Protein AF-0000000084555389 (afdb_homodimer)

Structure (mmCIF, N/CA/C/O backbone):
data_AF-0000000084555389-model_v1
#
loop_
_entity.id
_entity.type
_entity.pdbx_description
1 polymer 'Taurine ABC transporter ATPase'
#
loop_
_atom_site.group_PDB
_atom_site.id
_atom_site.type_symbol
_atom_site.label_atom_id
_atom_site.label_alt_id
_atom_site.label_comp_id
_atom_site.label_asym_id
_atom_site.label_entity_id
_atom_site.label_seq_id
_atom_site.pdbx_PDB_ins_code
_atom_site.Cartn_x
_atom_site.Cartn_y
_atom_site.Cartn_z
_atom_site.occupancy
_atom_site.B_iso_or_equiv
_atom_site.auth_seq_id
_atom_site.auth_comp_id
_atom_site.auth_asym_id
_atom_site.auth_atom_id
_atom_site.pdbx_PDB_model_num
ATOM 1 N N . MET A 1 1 ? -11.367 27.297 7.336 1 84.06 1 MET A N 1
ATOM 2 C CA . MET A 1 1 ? -12.297 26.641 6.418 1 84.06 1 MET A CA 1
ATOM 3 C C . MET A 1 1 ? -11.719 26.594 5.004 1 84.06 1 MET A C 1
ATOM 5 O O . MET A 1 1 ? -11.062 27.531 4.562 1 84.06 1 MET A O 1
ATOM 9 N N . ILE A 1 2 ? -11.789 25.469 4.359 1 89.81 2 ILE A N 1
ATOM 10 C CA . ILE A 1 2 ? -11.375 25.344 2.965 1 89.81 2 ILE A CA 1
ATOM 11 C C . ILE A 1 2 ? -12.609 25.156 2.078 1 89.81 2 ILE A C 1
ATOM 13 O O . ILE A 1 2 ? -13.492 24.359 2.383 1 89.81 2 ILE A O 1
ATOM 17 N N . SER A 1 3 ? -12.703 26.016 1.083 1 92.44 3 SER A N 1
ATOM 18 C CA . SER A 1 3 ? -13.805 25.922 0.129 1 92.44 3 SER A CA 1
ATOM 19 C C . SER A 1 3 ? -13.289 25.828 -1.303 1 92.44 3 SER A C 1
ATOM 21 O O . SER A 1 3 ? -12.445 26.625 -1.717 1 92.44 3 SER A O 1
ATOM 23 N N . ILE A 1 4 ? -13.75 24.859 -1.986 1 92.94 4 ILE A N 1
ATOM 24 C CA . ILE A 1 4 ? -13.422 24.641 -3.391 1 92.94 4 ILE A CA 1
ATOM 25 C C . ILE A 1 4 ? -14.688 24.703 -4.234 1 92.94 4 ILE A C 1
ATOM 27 O O . ILE A 1 4 ? -15.648 23.969 -3.971 1 92.94 4 ILE A O 1
ATOM 31 N N . GLU A 1 5 ? -14.648 25.578 -5.195 1 93.88 5 GLU A N 1
ATOM 32 C CA . GLU A 1 5 ? -15.812 25.734 -6.07 1 93.88 5 GLU A CA 1
ATOM 33 C C . GLU A 1 5 ? -15.43 25.484 -7.531 1 93.88 5 GLU A C 1
ATOM 35 O O . GLU A 1 5 ? -14.641 26.234 -8.102 1 93.88 5 GLU A O 1
ATOM 40 N N . ASN A 1 6 ? -16.062 24.484 -8.086 1 94.25 6 ASN A N 1
ATOM 41 C CA . ASN A 1 6 ? -15.953 24.141 -9.5 1 94.25 6 ASN A CA 1
ATOM 42 C C . ASN A 1 6 ? -14.492 24.062 -9.953 1 94.25 6 ASN A C 1
ATOM 44 O O . ASN A 1 6 ? -14.117 24.672 -10.953 1 94.25 6 ASN A O 1
ATOM 48 N N . LEU A 1 7 ? -13.703 23.406 -9.281 1 93.44 7 LEU A N 1
ATOM 49 C CA . LEU A 1 7 ? -12.281 23.281 -9.594 1 93.44 7 LEU A CA 1
ATOM 50 C C . LEU A 1 7 ? -12.047 22.312 -10.742 1 93.44 7 LEU A C 1
ATOM 52 O O . LEU A 1 7 ? -12.523 21.172 -10.703 1 93.44 7 LEU A O 1
ATOM 56 N N . SER A 1 8 ? -11.398 22.781 -11.758 1 94.12 8 SER A N 1
ATOM 57 C CA . SER A 1 8 ? -10.977 21.953 -12.883 1 94.12 8 SER A CA 1
ATOM 58 C C . SER A 1 8 ? -9.516 22.188 -13.242 1 94.12 8 SER A C 1
ATOM 60 O O . SER A 1 8 ? -9.055 23.344 -13.242 1 94.12 8 SER A O 1
ATOM 62 N N . VAL A 1 9 ? -8.789 21.156 -13.352 1 91.88 9 VAL A N 1
ATOM 63 C CA . VAL A 1 9 ? -7.379 21.234 -13.719 1 91.88 9 VAL A CA 1
ATOM 64 C C . VAL A 1 9 ? -7.125 20.422 -14.984 1 91.88 9 VAL A C 1
ATOM 66 O O . VAL A 1 9 ? -7.469 19.234 -15.047 1 91.88 9 VAL A O 1
ATOM 69 N N . ASN A 1 10 ? -6.527 21.031 -15.93 1 89.06 10 ASN A N 1
ATOM 70 C CA . ASN A 1 10 ? -6.125 20.391 -17.188 1 89.06 10 ASN A CA 1
ATOM 71 C C . ASN A 1 10 ? -4.613 20.453 -17.391 1 89.06 10 ASN A C 1
ATOM 73 O O . ASN A 1 10 ? -3.984 21.469 -17.078 1 89.06 10 ASN A O 1
ATOM 77 N N . TYR A 1 11 ? -4.023 19.328 -17.688 1 83.5 11 TYR A N 1
ATOM 78 C CA . TYR A 1 11 ? -2.609 19.297 -18.047 1 83.5 11 TYR A CA 1
ATOM 79 C C . TYR A 1 11 ? -2.428 19.312 -19.562 1 83.5 11 TYR A C 1
ATOM 81 O O . TYR A 1 11 ? -3.186 18.656 -20.281 1 83.5 11 TYR A O 1
ATOM 89 N N . LYS A 1 12 ? -1.592 20.156 -20.047 1 78.88 12 LYS A N 1
ATOM 90 C CA . LYS A 1 12 ? -1.34 20.266 -21.484 1 78.88 12 LYS A CA 1
ATOM 91 C C . LYS A 1 12 ? -0.054 19.531 -21.875 1 78.88 12 LYS A C 1
ATOM 93 O O . LYS A 1 12 ? 0.969 19.672 -21.203 1 78.88 12 LYS A O 1
ATOM 98 N N . SER A 1 13 ? -0.274 18.422 -22.547 1 72.31 13 SER A N 1
ATOM 99 C CA . SER A 1 13 ? 0.885 17.828 -23.203 1 72.31 13 SER A CA 1
ATOM 100 C C . SER A 1 13 ? 0.986 18.25 -24.656 1 72.31 13 SER A C 1
ATOM 102 O O . SER A 1 13 ? 0.073 18.891 -25.188 1 72.31 13 SER A O 1
ATOM 104 N N . ASP A 1 14 ? 2.248 18.203 -25.344 1 66.38 14 ASP A N 1
ATOM 105 C CA . ASP A 1 14 ? 2.514 18.656 -26.703 1 66.38 14 ASP A CA 1
ATOM 106 C C . ASP A 1 14 ? 1.346 18.312 -27.625 1 66.38 14 ASP A C 1
ATOM 108 O O . ASP A 1 14 ? 1.028 19.078 -28.531 1 66.38 14 ASP A O 1
ATOM 112 N N . SER A 1 15 ? 0.63 17.297 -27.516 1 70.88 15 SER A N 1
ATOM 113 C CA . SER A 1 15 ? -0.34 16.875 -28.531 1 70.88 15 SER A CA 1
ATOM 114 C C . SER A 1 15 ? -1.742 16.781 -27.938 1 70.88 15 SER A C 1
ATOM 116 O O . SER A 1 15 ? -2.729 16.703 -28.672 1 70.88 15 SER A O 1
ATOM 118 N N . ASP A 1 16 ? -1.828 16.781 -26.5 1 78.62 16 ASP A N 1
ATOM 119 C CA . ASP A 1 16 ? -3.17 16.516 -25.984 1 78.62 16 ASP A CA 1
ATOM 120 C C . ASP A 1 16 ? -3.387 17.172 -24.625 1 78.62 16 ASP A C 1
ATOM 122 O O . ASP A 1 16 ? -2.426 17.531 -23.953 1 78.62 16 ASP A O 1
ATOM 126 N N . VAL A 1 17 ? -4.621 17.672 -24.547 1 77 17 VAL A N 1
ATOM 127 C CA . VAL A 1 17 ? -5.043 18.203 -23.25 1 77 17 VAL A CA 1
ATOM 128 C C . VAL A 1 17 ? -5.699 17.094 -22.438 1 77 17 VAL A C 1
ATOM 130 O O . VAL A 1 17 ? -6.57 16.375 -22.938 1 77 17 VAL A O 1
ATOM 133 N N . TYR A 1 18 ? -5.125 16.828 -21.203 1 81.06 18 TYR A N 1
ATOM 134 C CA . TYR A 1 18 ? -5.664 15.82 -20.297 1 81.06 18 TYR A CA 1
ATOM 135 C C . TYR A 1 18 ? -6.293 16.469 -19.078 1 81.06 18 TYR A C 1
ATOM 137 O O . TYR A 1 18 ? -5.652 17.266 -18.391 1 81.06 18 TYR A O 1
ATOM 145 N N . THR A 1 19 ? -7.629 16.203 -18.891 1 82.88 19 THR A N 1
ATOM 146 C CA . THR A 1 19 ? -8.312 16.719 -17.719 1 82.88 19 THR A CA 1
ATOM 147 C C . THR A 1 19 ? -8.047 15.828 -16.5 1 82.88 19 THR A C 1
ATOM 149 O O . THR A 1 19 ? -8.469 14.672 -16.484 1 82.88 19 THR A O 1
ATOM 152 N N . ALA A 1 20 ? -7.41 16.344 -15.555 1 84.81 20 ALA A N 1
ATOM 153 C CA . ALA A 1 20 ? -7.078 15.578 -14.359 1 84.81 20 ALA A CA 1
ATOM 154 C C . ALA A 1 20 ? -8.242 15.562 -13.375 1 84.81 20 ALA A C 1
ATOM 156 O O . ALA A 1 20 ? -8.609 14.508 -12.844 1 84.81 20 ALA A O 1
ATOM 157 N N . ILE A 1 21 ? -8.852 16.688 -13.109 1 90.25 21 ILE A N 1
ATOM 158 C CA . ILE A 1 21 ? -10.039 16.797 -12.281 1 90.25 21 ILE A CA 1
ATOM 159 C C . ILE A 1 21 ? -11.016 17.797 -12.914 1 90.25 21 ILE A C 1
ATOM 161 O O . ILE A 1 21 ? -10.602 18.734 -13.578 1 90.25 21 ILE A O 1
ATOM 165 N N . SER A 1 22 ? -12.305 17.516 -12.648 1 90.44 22 SER A N 1
ATOM 166 C CA . SER A 1 22 ? -13.328 18.328 -13.32 1 90.44 22 SER A CA 1
ATOM 167 C C . SER A 1 22 ? -14.461 18.688 -12.367 1 90.44 22 SER A C 1
ATOM 169 O O . SER A 1 22 ? -15.211 17.812 -11.922 1 90.44 22 SER A O 1
ATOM 171 N N . GLY A 1 23 ? -14.562 19.969 -12.086 1 91.19 23 GLY A N 1
ATOM 172 C CA . GLY A 1 23 ? -15.734 20.516 -11.406 1 91.19 23 GLY A CA 1
ATOM 173 C C . GLY A 1 23 ? -15.852 20.047 -9.969 1 91.19 23 GLY A C 1
ATOM 174 O O . GLY A 1 23 ? -16.922 19.641 -9.531 1 91.19 23 GLY A O 1
ATOM 175 N N . ILE A 1 24 ? -14.797 20.047 -9.266 1 91.19 24 ILE A N 1
ATOM 176 C CA . ILE A 1 24 ? -14.781 19.578 -7.887 1 91.19 24 ILE A CA 1
ATOM 177 C C . ILE A 1 24 ? -15.336 20.672 -6.969 1 91.19 24 ILE A C 1
ATOM 179 O O . ILE A 1 24 ? -14.938 21.828 -7.055 1 91.19 24 ILE A O 1
ATOM 183 N N . ASN A 1 25 ? -16.359 20.391 -6.203 1 91.56 25 ASN A N 1
ATOM 184 C CA . ASN A 1 25 ? -16.906 21.219 -5.129 1 91.56 25 ASN A CA 1
ATOM 185 C C . ASN A 1 25 ? -16.719 20.547 -3.768 1 91.56 25 ASN A C 1
ATOM 187 O O . ASN A 1 25 ? -17.188 19.422 -3.553 1 91.56 25 ASN A O 1
ATOM 191 N N . LEU A 1 26 ? -16.016 21.266 -2.922 1 90.81 26 LEU A N 1
ATOM 192 C CA . LEU A 1 26 ? -15.703 20.672 -1.625 1 90.81 26 LEU A CA 1
ATOM 193 C C . LEU A 1 26 ? -15.586 21.75 -0.551 1 90.81 26 LEU A C 1
ATOM 195 O O . LEU A 1 26 ? -15.086 22.844 -0.814 1 90.81 26 LEU A O 1
ATOM 199 N N . THR A 1 27 ? -16.078 21.438 0.649 1 89.06 27 THR A N 1
ATOM 200 C CA . THR A 1 27 ? -15.906 22.312 1.805 1 89.06 27 THR A CA 1
ATOM 201 C C . THR A 1 27 ? -15.438 21.516 3.02 1 89.06 27 THR A C 1
ATOM 203 O O . THR A 1 27 ? -15.898 20.406 3.26 1 89.06 27 THR A O 1
ATOM 206 N N . ILE A 1 28 ? -14.516 22.047 3.73 1 87.25 28 ILE A N 1
ATOM 207 C CA . ILE A 1 28 ? -14.023 21.469 4.977 1 87.25 28 ILE A CA 1
ATOM 208 C C . ILE A 1 28 ? -14.117 22.516 6.094 1 87.25 28 ILE A C 1
ATOM 210 O O . ILE A 1 28 ? -13.602 23.625 5.961 1 87.25 28 ILE A O 1
ATOM 214 N N . PRO A 1 29 ? -14.812 22.156 7.102 1 85.31 29 PRO A N 1
ATOM 215 C CA . PRO A 1 29 ? -14.867 23.078 8.227 1 85.31 29 PRO A CA 1
ATOM 216 C C . PRO A 1 29 ? -13.5 23.312 8.867 1 85.31 29 PRO A C 1
ATOM 218 O O . PRO A 1 29 ? -12.602 22.469 8.75 1 85.31 29 PRO A O 1
ATOM 221 N N . GLU A 1 30 ? -13.43 24.406 9.523 1 90.62 30 GLU A N 1
ATOM 222 C CA . GLU A 1 30 ? -12.211 24.719 10.258 1 90.62 30 GLU A CA 1
ATOM 223 C C . GLU A 1 30 ? -11.922 23.672 11.328 1 90.62 30 GLU A C 1
ATOM 225 O O . GLU A 1 30 ? -12.812 23.281 12.078 1 90.62 30 GLU A O 1
ATOM 230 N N . GLY A 1 31 ? -10.742 23.203 11.25 1 92.69 31 GLY A N 1
ATOM 231 C CA . GLY A 1 31 ? -10.32 22.25 12.258 1 92.69 31 GLY A CA 1
ATOM 232 C C . GLY A 1 31 ? -10.82 20.844 11.992 1 92.69 31 GLY A C 1
ATOM 233 O O . GLY A 1 31 ? -10.734 19.969 12.867 1 92.69 31 GLY A O 1
ATOM 234 N N . GLY A 1 32 ? -11.336 20.609 10.82 1 93.88 32 GLY A N 1
ATOM 235 C CA . GLY A 1 32 ? -11.836 19.281 10.484 1 93.88 32 GLY A CA 1
ATOM 236 C C . GLY A 1 32 ? -10.891 18.5 9.602 1 93.88 32 GLY A C 1
ATOM 237 O O . GLY A 1 32 ? -9.875 19.016 9.148 1 93.88 32 GLY A O 1
ATOM 238 N N . THR A 1 33 ? -11.211 17.219 9.5 1 96.06 33 THR A N 1
ATOM 239 C CA . THR A 1 33 ? -10.438 16.359 8.617 1 96.06 33 THR A CA 1
ATOM 240 C C . THR A 1 33 ? -11.305 15.836 7.473 1 96.06 33 THR A C 1
ATOM 242 O O . THR A 1 33 ? -12.484 15.516 7.676 1 96.06 33 THR A O 1
ATOM 245 N N . LEU A 1 34 ? -10.758 15.891 6.316 1 96.75 34 LEU A N 1
ATOM 246 C CA . LEU A 1 34 ? -11.406 15.359 5.125 1 96.75 34 LEU A CA 1
ATOM 247 C C . LEU A 1 34 ? -10.523 14.312 4.449 1 96.75 34 LEU A C 1
ATOM 249 O O . LEU A 1 34 ? -9.383 14.602 4.074 1 96.75 34 LEU A O 1
ATOM 253 N N . ALA A 1 35 ? -11.047 13.109 4.387 1 96.75 35 ALA A N 1
ATOM 254 C CA . ALA A 1 35 ? -10.391 12.062 3.617 1 96.75 35 ALA A CA 1
ATOM 255 C C . ALA A 1 35 ? -10.922 12.016 2.186 1 96.75 35 ALA A C 1
ATOM 257 O O . ALA A 1 35 ? -12.133 12.086 1.963 1 96.75 35 ALA A O 1
ATOM 258 N N . VAL A 1 36 ? -10.047 12 1.278 1 95.12 36 VAL A N 1
ATOM 259 C CA . VAL A 1 36 ? -10.414 11.875 -0.127 1 95.12 36 VAL A CA 1
ATOM 260 C C . VAL A 1 36 ? -10.008 10.5 -0.65 1 95.12 36 VAL A C 1
ATOM 262 O O . VAL A 1 36 ? -8.828 10.141 -0.601 1 95.12 36 VAL A O 1
ATOM 265 N N . ILE A 1 37 ? -11 9.758 -1.092 1 94 37 ILE A N 1
ATOM 266 C CA . ILE A 1 37 ? -10.75 8.438 -1.654 1 94 37 ILE A CA 1
ATOM 267 C C . ILE A 1 37 ? -11.062 8.445 -3.15 1 94 37 ILE A C 1
ATOM 269 O O . ILE A 1 37 ? -12.008 9.109 -3.59 1 94 37 ILE A O 1
ATOM 273 N N . GLY A 1 38 ? -10.328 7.727 -3.91 1 88.06 38 GLY A N 1
ATOM 274 C CA . GLY A 1 38 ? -10.531 7.59 -5.344 1 88.06 38 GLY A CA 1
ATOM 275 C C . GLY A 1 38 ? -9.633 6.543 -5.977 1 88.06 38 GLY A C 1
ATOM 276 O O . GLY A 1 38 ? -8.664 6.098 -5.359 1 88.06 38 GLY A O 1
ATOM 277 N N . PRO A 1 39 ? -10.055 6.16 -7.102 1 83.88 39 PRO A N 1
ATOM 278 C CA . PRO A 1 39 ? -9.203 5.188 -7.797 1 83.88 39 PRO A CA 1
ATOM 279 C C . PRO A 1 39 ? -7.859 5.77 -8.219 1 83.88 39 PRO A C 1
ATOM 281 O O . PRO A 1 39 ? -7.676 6.992 -8.195 1 83.88 39 PRO A O 1
ATOM 284 N N . SER A 1 40 ? -6.973 4.871 -8.5 1 79.69 40 SER A N 1
ATOM 285 C CA . SER A 1 40 ? -5.668 5.324 -8.969 1 79.69 40 SER A CA 1
ATOM 286 C C . SER A 1 40 ? -5.801 6.18 -10.227 1 79.69 40 SER A C 1
ATOM 288 O O . SER A 1 40 ? -6.594 5.863 -11.117 1 79.69 40 SER A O 1
ATOM 290 N N . GLY A 1 41 ? -5.148 7.246 -10.281 1 77.12 41 GLY A N 1
ATOM 291 C CA . GLY A 1 41 ? -5.094 8.086 -11.461 1 77.12 41 GLY A CA 1
ATOM 292 C C . GLY A 1 41 ? -6.273 9.031 -11.578 1 77.12 41 GLY A C 1
ATOM 293 O O . GLY A 1 41 ? -6.43 9.719 -12.594 1 77.12 41 GLY A O 1
ATOM 294 N N . CYS A 1 42 ? -7.059 9.117 -10.531 1 81.94 42 CYS A N 1
ATOM 295 C CA . CYS A 1 42 ? -8.281 9.898 -10.672 1 81.94 42 CYS A CA 1
ATOM 296 C C . CYS A 1 42 ? -8.031 11.367 -10.359 1 81.94 42 CYS A C 1
ATOM 298 O O . CYS A 1 42 ? -8.945 12.195 -10.453 1 81.94 42 CYS A O 1
ATOM 300 N N . GLY A 1 43 ? -6.789 11.711 -9.906 1 87.25 43 GLY A N 1
ATOM 301 C CA . GLY A 1 43 ? -6.477 13.125 -9.742 1 87.25 43 GLY A CA 1
ATOM 302 C C . GLY A 1 43 ? -6.332 13.539 -8.289 1 87.25 43 GLY A C 1
ATOM 303 O O . GLY A 1 43 ? -6.332 14.727 -7.973 1 87.25 43 GLY A O 1
ATOM 304 N N . LYS A 1 44 ? -6.254 12.633 -7.359 1 91.25 44 LYS A N 1
ATOM 305 C CA . LYS A 1 44 ? -6.156 12.938 -5.938 1 91.25 44 LYS A CA 1
ATOM 306 C C . LYS A 1 44 ? -4.961 13.844 -5.652 1 91.25 44 LYS A C 1
ATOM 308 O O . LYS A 1 44 ? -5.086 14.844 -4.941 1 91.25 44 LYS A O 1
ATOM 313 N N . SER A 1 45 ? -3.836 13.492 -6.281 1 90.25 45 SER A N 1
ATOM 314 C CA . SER A 1 45 ? -2.631 14.289 -6.07 1 90.25 45 SER A CA 1
ATOM 315 C C . SER A 1 45 ? -2.764 15.672 -6.703 1 90.25 45 SER A C 1
ATOM 317 O O . SER A 1 45 ? -2.285 16.656 -6.148 1 90.25 45 SER A O 1
ATOM 319 N N . THR A 1 46 ? -3.379 15.766 -7.844 1 90.94 46 THR A N 1
ATOM 320 C CA . THR A 1 46 ? -3.627 17.031 -8.5 1 90.94 46 THR A CA 1
ATOM 321 C C . THR A 1 46 ? -4.488 17.938 -7.629 1 90.94 46 THR A C 1
ATOM 323 O O . THR A 1 46 ? -4.223 19.141 -7.508 1 90.94 46 THR A O 1
ATOM 326 N N . LEU A 1 47 ? -5.48 17.328 -7.016 1 92.81 47 LEU A N 1
ATOM 327 C CA . LEU A 1 47 ? -6.355 18.078 -6.117 1 92.81 47 LEU A CA 1
ATOM 328 C C . LEU A 1 47 ? -5.559 18.688 -4.969 1 92.81 47 LEU A C 1
ATOM 330 O O . LEU A 1 47 ? -5.664 19.891 -4.707 1 92.81 47 LEU A O 1
ATOM 334 N N . LEU A 1 48 ? -4.684 17.906 -4.336 1 93.69 48 LEU A N 1
ATOM 335 C CA . LEU A 1 48 ? -3.885 18.375 -3.209 1 93.69 48 LEU A CA 1
ATOM 336 C C . LEU A 1 48 ? -2.92 19.469 -3.65 1 93.69 48 LEU A C 1
ATOM 338 O O . LEU A 1 48 ? -2.766 20.484 -2.963 1 93.69 48 LEU A O 1
ATOM 342 N N . LYS A 1 49 ? -2.355 19.297 -4.781 1 92.44 49 LYS A N 1
ATOM 343 C CA . LYS A 1 49 ? -1.401 20.266 -5.289 1 92.44 49 LYS A CA 1
ATOM 344 C C . LYS A 1 49 ? -2.094 21.594 -5.621 1 92.44 49 LYS A C 1
ATOM 346 O O . LYS A 1 49 ? -1.526 22.672 -5.418 1 92.44 49 LYS A O 1
ATOM 351 N N . ALA A 1 50 ? -3.262 21.484 -6.145 1 92.56 50 ALA A N 1
ATOM 352 C CA . ALA A 1 50 ? -4.031 22.703 -6.426 1 92.56 50 ALA A CA 1
ATOM 353 C C . ALA A 1 50 ? -4.309 23.484 -5.148 1 92.56 50 ALA A C 1
ATOM 355 O O . ALA A 1 50 ? -4.102 24.703 -5.102 1 92.56 50 ALA A O 1
ATOM 356 N N . ILE A 1 51 ? -4.715 22.781 -4.129 1 92.38 51 ILE A N 1
ATOM 357 C CA . ILE A 1 51 ? -5.02 23.406 -2.854 1 92.38 51 ILE A CA 1
ATOM 358 C C . ILE A 1 51 ? -3.746 24 -2.25 1 92.38 51 ILE A C 1
ATOM 360 O O . ILE A 1 51 ? -3.781 25.047 -1.616 1 92.38 51 ILE A O 1
ATOM 364 N N . ALA A 1 52 ? -2.662 23.312 -2.488 1 90.94 52 ALA A N 1
ATOM 365 C CA . ALA A 1 52 ? -1.379 23.75 -1.946 1 90.94 52 ALA A CA 1
ATOM 366 C C . ALA A 1 52 ? -0.843 24.953 -2.717 1 90.94 52 ALA A C 1
ATOM 368 O O . ALA A 1 52 ? 0.171 25.547 -2.334 1 90.94 52 ALA A O 1
ATOM 369 N N . GLY A 1 53 ? -1.461 25.25 -3.824 1 88.69 53 GLY A N 1
ATOM 370 C CA . GLY A 1 53 ? -1.014 26.375 -4.648 1 88.69 53 GLY A CA 1
ATOM 371 C C . GLY A 1 53 ? 0.146 26 -5.559 1 88.69 53 GLY A C 1
ATOM 372 O O . GLY A 1 53 ? 0.887 26.891 -6.004 1 88.69 53 GLY A O 1
ATOM 373 N N . LEU A 1 54 ? 0.284 24.734 -5.785 1 87.56 54 LEU A N 1
ATOM 374 C CA . LEU A 1 54 ? 1.419 24.25 -6.566 1 87.56 54 LEU A CA 1
ATOM 375 C C . LEU A 1 54 ? 1.034 24.078 -8.031 1 87.56 54 LEU A C 1
ATOM 377 O O . LEU A 1 54 ? 1.879 23.75 -8.867 1 87.56 54 LEU A O 1
ATOM 381 N N . ILE A 1 55 ? -0.236 24.234 -8.352 1 87.69 55 ILE A N 1
ATOM 382 C CA . ILE A 1 55 ? -0.725 24.203 -9.727 1 87.69 55 ILE A CA 1
ATOM 383 C C . ILE A 1 55 ? -0.974 25.625 -10.219 1 87.69 55 ILE A C 1
ATOM 385 O O . ILE A 1 55 ? -1.822 26.344 -9.672 1 87.69 55 ILE A O 1
ATOM 389 N N . PRO A 1 56 ? -0.279 26.078 -11.172 1 81.81 56 PRO A N 1
ATOM 390 C CA . PRO A 1 56 ? -0.332 27.469 -11.602 1 81.81 56 PRO A CA 1
ATOM 391 C C . PRO A 1 56 ? -1.662 27.844 -12.25 1 81.81 56 PRO A C 1
ATOM 393 O O . PRO A 1 56 ? -2.158 28.953 -12.062 1 81.81 56 PRO A O 1
ATOM 396 N N . GLU A 1 57 ? -2.26 26.984 -13.039 1 89.38 57 GLU A N 1
ATOM 397 C CA . GLU A 1 57 ? -3.477 27.312 -13.773 1 89.38 57 GLU A CA 1
ATOM 398 C C . GLU A 1 57 ? -4.578 26.281 -13.5 1 89.38 57 GLU A C 1
ATOM 400 O O . GLU A 1 57 ? -4.371 25.078 -13.648 1 89.38 57 GLU A O 1
ATOM 405 N N . TYR A 1 58 ? -5.605 26.797 -13.031 1 92.44 58 TYR A N 1
ATOM 406 C CA . TYR A 1 58 ? -6.809 25.984 -12.867 1 92.44 58 TYR A CA 1
ATOM 407 C C . TYR A 1 58 ? -8.062 26.828 -12.984 1 92.44 58 TYR A C 1
ATOM 409 O O . TYR A 1 58 ? -7.988 28.062 -12.977 1 92.44 58 TYR A O 1
ATOM 417 N N . GLU A 1 59 ? -9.125 26.172 -13.242 1 94.75 59 GLU A N 1
ATOM 418 C CA . GLU A 1 59 ? -10.43 26.828 -13.25 1 94.75 59 GLU A CA 1
ATOM 419 C C . GLU A 1 59 ? -11.133 26.656 -11.906 1 94.75 59 GLU A C 1
ATOM 421 O O . GLU A 1 59 ? -10.883 25.688 -11.188 1 94.75 59 GLU A O 1
ATOM 426 N N . GLY A 1 60 ? -11.961 27.578 -11.594 1 94.56 60 GLY A N 1
ATOM 427 C CA . GLY A 1 60 ? -12.664 27.547 -10.32 1 94.56 60 GLY A CA 1
ATOM 428 C C . GLY A 1 60 ? -11.984 28.359 -9.242 1 94.56 60 GLY A C 1
ATOM 429 O O . GLY A 1 60 ? -11.203 29.266 -9.539 1 94.56 60 GLY A O 1
ATOM 430 N N . THR A 1 61 ? -12.469 28.109 -7.977 1 94.25 61 THR A N 1
ATOM 431 C CA . THR A 1 61 ? -11.906 28.891 -6.887 1 94.25 61 THR A CA 1
ATOM 432 C C . THR A 1 61 ? -11.562 28.016 -5.695 1 94.25 61 THR A C 1
ATOM 434 O O . THR A 1 61 ? -12.289 27.062 -5.391 1 94.25 61 THR A O 1
ATOM 437 N N . ILE A 1 62 ? -10.5 28.266 -5.156 1 93.75 62 ILE A N 1
ATOM 438 C CA . ILE A 1 62 ? -10.062 27.672 -3.9 1 93.75 62 ILE A CA 1
ATOM 439 C C . ILE A 1 62 ? -9.859 28.75 -2.848 1 93.75 62 ILE A C 1
ATOM 441 O O . ILE A 1 62 ? -9.078 29.688 -3.057 1 93.75 62 ILE A O 1
ATOM 445 N N . LYS A 1 63 ? -10.531 28.625 -1.76 1 93 63 LYS A N 1
ATOM 446 C CA . LYS A 1 63 ? -10.398 29.594 -0.682 1 93 63 LYS A CA 1
ATOM 447 C C . LYS A 1 63 ? -10.023 28.922 0.632 1 93 63 LYS A C 1
ATOM 449 O O . LYS A 1 63 ? -10.516 27.828 0.932 1 93 63 LYS A O 1
ATOM 454 N N . ILE A 1 64 ? -9.172 29.516 1.322 1 90.12 64 ILE A N 1
ATOM 455 C CA . ILE A 1 64 ? -8.789 29.125 2.674 1 90.12 64 ILE A CA 1
ATOM 456 C C . ILE A 1 64 ? -9.078 30.266 3.645 1 90.12 64 ILE A C 1
ATOM 458 O O . ILE A 1 64 ? -8.531 31.359 3.502 1 90.12 64 ILE A O 1
ATOM 462 N N . ASN A 1 65 ? -9.898 29.953 4.57 1 87.5 65 ASN A N 1
ATOM 463 C CA . ASN A 1 65 ? -10.336 30.969 5.52 1 87.5 65 ASN A CA 1
ATOM 464 C C . ASN A 1 65 ? -10.844 32.219 4.805 1 87.5 65 ASN A C 1
ATOM 466 O O . ASN A 1 65 ? -10.484 33.344 5.164 1 87.5 65 ASN A O 1
ATOM 470 N N . GLY A 1 66 ? -11.492 32 3.719 1 85.5 66 GLY A N 1
ATOM 471 C CA . GLY A 1 66 ? -12.164 33.062 3.016 1 85.5 66 GLY A CA 1
ATOM 472 C C . GLY A 1 66 ? -11.297 33.719 1.958 1 85.5 66 GLY A C 1
ATOM 473 O O . GLY A 1 66 ? -11.805 34.469 1.104 1 85.5 66 GLY A O 1
ATOM 474 N N . ASP A 1 67 ? -10.039 33.469 2.016 1 88.81 67 ASP A N 1
ATOM 475 C CA . ASP A 1 67 ? -9.109 34.062 1.063 1 88.81 67 ASP A CA 1
ATOM 476 C C . ASP A 1 67 ? -8.664 33.031 0.015 1 88.81 67 ASP A C 1
ATOM 478 O O . ASP A 1 67 ? -8.523 31.859 0.314 1 88.81 67 ASP A O 1
ATOM 482 N N . GLU A 1 68 ? -8.43 33.531 -1.133 1 88.44 68 GLU A N 1
ATOM 483 C CA . GLU A 1 68 ? -7.883 32.688 -2.176 1 88.44 68 GLU A CA 1
ATOM 484 C C . GLU A 1 68 ? -6.512 32.156 -1.783 1 88.44 68 GLU A C 1
ATOM 486 O O . GLU A 1 68 ? -5.762 32.812 -1.059 1 88.44 68 GLU A O 1
ATOM 491 N N . VAL A 1 69 ? -6.277 31.016 -2.236 1 84.5 69 VAL A N 1
ATOM 492 C CA . VAL A 1 69 ? -5.027 30.359 -1.901 1 84.5 69 VAL A CA 1
ATOM 493 C C . VAL A 1 69 ? -3.846 31.219 -2.336 1 84.5 69 VAL A C 1
ATOM 495 O O . VAL A 1 69 ? -3.77 31.641 -3.492 1 84.5 69 VAL A O 1
ATOM 498 N N . ASN A 1 70 ? -3.115 31.562 -1.373 1 78.31 70 ASN A N 1
ATOM 499 C CA . ASN A 1 70 ? -1.895 32.344 -1.558 1 78.31 70 ASN A CA 1
ATOM 500 C C . ASN A 1 70 ? -0.781 31.875 -0.628 1 78.31 70 ASN A C 1
ATOM 502 O O . ASN A 1 70 ? -0.879 32.031 0.591 1 78.31 70 ASN A O 1
ATOM 506 N N . PRO A 1 71 ? 0.188 31.203 -1.197 1 73.31 71 PRO A N 1
ATOM 507 C CA . PRO A 1 71 ? 1.274 30.672 -0.373 1 73.31 71 PRO A CA 1
ATOM 508 C C . PRO A 1 71 ? 1.903 31.734 0.532 1 73.31 71 PRO A C 1
ATOM 510 O O . PRO A 1 71 ? 2.551 31.391 1.526 1 73.31 71 PRO A O 1
ATOM 513 N N . LYS A 1 72 ? 1.749 32.969 0.229 1 75.06 72 LYS A N 1
ATOM 514 C CA . LYS A 1 72 ? 2.303 34.062 1.035 1 75.06 72 LYS A CA 1
ATOM 515 C C . LYS A 1 72 ? 1.401 34.375 2.225 1 75.06 72 LYS A C 1
ATOM 517 O O . LYS A 1 72 ? 1.854 34.938 3.219 1 75.06 72 LYS A O 1
ATOM 522 N N . LYS A 1 73 ? 0.165 34.031 2.127 1 80.25 73 LYS A N 1
ATOM 523 C CA . LYS A 1 73 ? -0.791 34.375 3.17 1 80.25 73 LYS A CA 1
ATOM 524 C C . LYS A 1 73 ? -1.066 33.219 4.098 1 80.25 73 LYS A C 1
ATOM 526 O O . LYS A 1 73 ? -1.171 33.375 5.312 1 80.25 73 LYS A O 1
ATOM 531 N N . GLN A 1 74 ? -1.15 32.125 3.541 1 87.12 74 GLN A N 1
ATOM 532 C CA . GLN A 1 74 ? -1.482 30.938 4.332 1 87.12 74 GLN A CA 1
ATOM 533 C C . GLN A 1 74 ? -0.264 30.047 4.516 1 87.12 74 GLN A C 1
ATOM 535 O O . GLN A 1 74 ? 0.566 29.922 3.615 1 87.12 74 GLN A O 1
ATOM 540 N N . THR A 1 75 ? -0.171 29.5 5.723 1 88.75 75 THR A N 1
ATOM 541 C CA . THR A 1 75 ? 0.823 28.469 5.977 1 88.75 75 THR A CA 1
ATOM 542 C C . THR A 1 75 ? 0.247 27.094 5.688 1 88.75 75 THR A C 1
ATOM 544 O O . THR A 1 75 ? -0.621 26.609 6.418 1 88.75 75 THR A O 1
ATOM 547 N N . ILE A 1 76 ? 0.734 26.547 4.621 1 90.69 76 ILE A N 1
ATOM 548 C CA . ILE A 1 76 ? 0.229 25.25 4.203 1 90.69 76 ILE A CA 1
ATOM 549 C C . ILE A 1 76 ? 1.288 24.188 4.457 1 90.69 76 ILE A C 1
ATOM 551 O O . ILE A 1 76 ? 2.424 24.297 3.992 1 90.69 76 ILE A O 1
ATOM 555 N N . GLY A 1 77 ? 0.938 23.219 5.281 1 92.5 77 GLY A N 1
ATOM 556 C CA . GLY A 1 77 ? 1.767 22.031 5.414 1 92.5 77 GLY A CA 1
ATOM 557 C C . GLY A 1 77 ? 1.438 20.953 4.395 1 92.5 77 GLY A C 1
ATOM 558 O O . GLY A 1 77 ? 0.275 20.578 4.234 1 92.5 77 GLY A O 1
ATOM 559 N N . PHE A 1 78 ? 2.432 20.578 3.693 1 93.06 78 PHE A N 1
ATOM 560 C CA . PHE A 1 78 ? 2.238 19.562 2.67 1 93.06 78 PHE A CA 1
ATOM 561 C C . PHE A 1 78 ? 3.145 18.359 2.92 1 93.06 78 PHE A C 1
ATOM 563 O O . PHE A 1 78 ? 4.355 18.516 3.082 1 93.06 78 PHE A O 1
ATOM 570 N N . MET A 1 79 ? 2.496 17.203 3.035 1 94.44 79 MET A N 1
ATOM 571 C CA . MET A 1 79 ? 3.225 15.953 3.166 1 94.44 79 MET A CA 1
ATOM 572 C C . MET A 1 79 ? 3.012 15.07 1.941 1 94.44 79 MET A C 1
ATOM 574 O O . MET A 1 79 ? 1.948 14.469 1.785 1 94.44 79 MET A O 1
ATOM 578 N N . PRO A 1 80 ? 4.07 14.891 1.089 1 93.31 80 PRO A N 1
ATOM 579 C CA . PRO A 1 80 ? 3.939 14.039 -0.097 1 93.31 80 PRO A CA 1
ATOM 580 C C . PRO A 1 80 ? 4.004 12.555 0.234 1 93.31 80 PRO A C 1
ATOM 582 O O . PRO A 1 80 ? 4.316 12.18 1.368 1 93.31 80 PRO A O 1
ATOM 585 N N . GLN A 1 81 ? 3.654 11.703 -0.74 1 87.31 81 GLN A N 1
ATOM 586 C CA . GLN A 1 81 ? 3.586 10.258 -0.591 1 87.31 81 GLN A CA 1
ATOM 587 C C . GLN A 1 81 ? 4.934 9.68 -0.171 1 87.31 81 GLN A C 1
ATOM 589 O O . GLN A 1 81 ? 4.996 8.758 0.64 1 87.31 81 GLN A O 1
ATOM 594 N N . ASN A 1 82 ? 6.055 10.133 -0.579 1 87.44 82 ASN A N 1
ATOM 595 C CA . ASN A 1 82 ? 7.383 9.641 -0.237 1 87.44 82 ASN A CA 1
ATOM 596 C C . ASN A 1 82 ? 8.023 10.469 0.874 1 87.44 82 ASN A C 1
ATOM 598 O O . ASN A 1 82 ? 9.25 10.547 0.966 1 87.44 82 ASN A O 1
ATOM 602 N N . TYR A 1 83 ? 7.164 11.117 1.68 1 91.38 83 TYR A N 1
ATOM 603 C CA . TYR A 1 83 ? 7.531 11.867 2.875 1 91.38 83 TYR A CA 1
ATOM 604 C C . TYR A 1 83 ? 8.242 13.164 2.508 1 91.38 83 TYR A C 1
ATOM 606 O O . TYR A 1 83 ? 8.297 14.102 3.309 1 91.38 83 TYR A O 1
ATOM 614 N N . GLY A 1 84 ? 8.859 13.234 1.393 1 92.44 84 GLY A N 1
ATOM 615 C CA . GLY A 1 84 ? 9.5 14.445 0.91 1 92.44 84 GLY A CA 1
ATOM 616 C C . GLY A 1 84 ? 10.68 14.883 1.765 1 92.44 84 GLY A C 1
ATOM 617 O O . GLY A 1 84 ? 10.945 16.078 1.895 1 92.44 84 GLY A O 1
ATOM 618 N N . LEU A 1 85 ? 11.336 13.945 2.42 1 96 85 LEU A N 1
ATOM 619 C CA . LEU A 1 85 ? 12.484 14.312 3.238 1 96 85 LEU A CA 1
ATOM 620 C C . LEU A 1 85 ? 13.711 14.562 2.367 1 96 85 LEU A C 1
ATOM 622 O O . LEU A 1 85 ? 13.93 13.852 1.379 1 96 85 LEU A O 1
ATOM 626 N N . LEU A 1 86 ? 14.5 15.523 2.77 1 95.94 86 LEU A N 1
ATOM 627 C CA . LEU A 1 86 ? 15.773 15.797 2.105 1 95.94 86 LEU A CA 1
ATOM 628 C C . LEU A 1 86 ? 16.875 14.875 2.629 1 95.94 86 LEU A C 1
ATOM 630 O O . LEU A 1 86 ? 17.297 15 3.779 1 95.94 86 LEU A O 1
ATOM 634 N N . PRO A 1 87 ? 17.359 14.023 1.78 1 95.38 87 PRO A N 1
ATOM 635 C CA . PRO A 1 87 ? 18.297 13.008 2.264 1 95.38 87 PRO A CA 1
ATOM 636 C C . PRO A 1 87 ? 19.625 13.609 2.711 1 95.38 87 PRO A C 1
ATOM 638 O O . PRO A 1 87 ? 20.359 12.984 3.482 1 95.38 87 PRO A O 1
ATOM 641 N N . TRP A 1 88 ? 19.938 14.828 2.279 1 96.19 88 TRP A N 1
ATOM 642 C CA . TRP A 1 88 ? 21.234 15.438 2.568 1 96.19 88 TRP A CA 1
ATOM 643 C C . TRP A 1 88 ? 21.141 16.344 3.789 1 96.19 88 TRP A C 1
ATOM 645 O O . TRP A 1 88 ? 22.109 17.031 4.141 1 96.19 88 TRP A O 1
ATOM 655 N N . ARG A 1 89 ? 20.016 16.391 4.457 1 96.31 89 ARG A N 1
ATOM 656 C CA . ARG A 1 89 ? 19.828 17.172 5.672 1 96.31 89 ARG A CA 1
ATOM 657 C C . ARG A 1 89 ? 19.5 16.281 6.859 1 96.31 89 ARG A C 1
ATOM 659 O O . ARG A 1 89 ? 18.906 15.219 6.695 1 96.31 89 ARG A O 1
ATOM 666 N N . THR A 1 90 ? 19.844 16.766 7.988 1 97 90 THR A N 1
ATOM 667 C CA . THR A 1 90 ? 19.562 16.016 9.211 1 97 90 THR A CA 1
ATOM 668 C C . THR A 1 90 ? 18.078 16.047 9.531 1 97 90 THR A C 1
ATOM 670 O O . THR A 1 90 ? 17.312 16.797 8.914 1 97 90 THR A O 1
ATOM 673 N N . VAL A 1 91 ? 17.703 15.203 10.438 1 97 91 VAL A N 1
ATOM 674 C CA . VAL A 1 91 ? 16.312 15.141 10.906 1 97 91 VAL A CA 1
ATOM 675 C C . VAL A 1 91 ? 15.867 16.516 11.383 1 97 91 VAL A C 1
ATOM 677 O O . VAL A 1 91 ? 14.812 17.016 10.961 1 97 91 VAL A O 1
ATOM 680 N N . ILE A 1 92 ? 16.672 17.141 12.195 1 94.69 92 ILE A N 1
ATOM 681 C CA . ILE A 1 92 ? 16.312 18.453 12.742 1 94.69 92 ILE A CA 1
ATOM 682 C C . ILE A 1 92 ? 16.203 19.469 11.617 1 94.69 92 ILE A C 1
ATOM 684 O O . ILE A 1 92 ? 15.289 20.297 11.602 1 94.69 92 ILE A O 1
ATOM 688 N N . ASP A 1 93 ? 17.078 19.391 10.656 1 94.12 93 ASP A N 1
ATOM 689 C CA . ASP A 1 93 ? 17.047 20.328 9.531 1 94.12 93 ASP A CA 1
ATOM 690 C C . ASP A 1 93 ? 15.828 20.078 8.656 1 94.12 93 ASP A C 1
ATOM 692 O O . ASP A 1 93 ? 15.266 21.031 8.102 1 94.12 93 ASP A O 1
ATOM 696 N N . ASN A 1 94 ? 15.5 18.875 8.516 1 95.81 94 ASN A N 1
ATOM 697 C CA . ASN A 1 94 ? 14.273 18.547 7.789 1 95.81 94 ASN A CA 1
ATOM 698 C C . ASN A 1 94 ? 13.047 19.141 8.477 1 95.81 94 ASN A C 1
ATOM 700 O O . ASN A 1 94 ? 12.18 19.719 7.824 1 95.81 94 ASN A O 1
ATOM 704 N N . ILE A 1 95 ? 13.008 18.984 9.766 1 94.56 95 ILE A N 1
ATOM 705 C CA . ILE A 1 95 ? 11.852 19.438 10.523 1 94.56 95 ILE A CA 1
ATOM 706 C C . ILE A 1 95 ? 11.766 20.969 10.461 1 94.56 95 ILE A C 1
ATOM 708 O O . ILE A 1 95 ? 10.68 21.531 10.336 1 94.56 95 ILE A O 1
ATOM 712 N N . ARG A 1 96 ? 12.875 21.609 10.406 1 91.56 96 ARG A N 1
ATOM 713 C CA . ARG A 1 96 ? 12.914 23.078 10.461 1 91.56 96 ARG A CA 1
ATOM 714 C C . ARG A 1 96 ? 12.844 23.672 9.07 1 91.56 96 ARG A C 1
ATOM 716 O O . ARG A 1 96 ? 12.891 24.906 8.914 1 91.56 96 ARG A O 1
ATOM 723 N N . LEU A 1 97 ? 12.75 22.891 8.094 1 88.12 97 LEU A N 1
ATOM 724 C CA . LEU A 1 97 ? 12.859 23.344 6.711 1 88.12 97 LEU A CA 1
ATOM 725 C C . LEU A 1 97 ? 11.812 24.406 6.402 1 88.12 97 LEU A C 1
ATOM 727 O O . LEU A 1 97 ? 12.125 25.438 5.828 1 88.12 97 LEU A O 1
ATOM 731 N N . GLY A 1 98 ? 10.586 24.109 6.758 1 81.5 98 GLY A N 1
ATOM 732 C CA . GLY A 1 98 ? 9.5 25.047 6.484 1 81.5 98 GLY A CA 1
ATOM 733 C C . GLY A 1 98 ? 9.68 26.375 7.18 1 81.5 98 GLY A C 1
ATOM 734 O O . GLY A 1 98 ? 9.344 27.422 6.625 1 81.5 98 GLY A O 1
ATOM 735 N N . MET A 1 99 ? 10.242 26.406 8.352 1 81.5 99 MET A N 1
ATOM 736 C CA . MET A 1 99 ? 10.461 27.625 9.117 1 81.5 99 MET A CA 1
ATOM 737 C C . MET A 1 99 ? 11.531 28.484 8.469 1 81.5 99 MET A C 1
ATOM 739 O O . MET A 1 99 ? 11.445 29.719 8.484 1 81.5 99 MET A O 1
ATOM 743 N N . LYS A 1 100 ? 12.43 27.812 7.906 1 76.38 100 LYS A N 1
ATOM 744 C CA . LYS A 1 100 ? 13.492 28.531 7.211 1 76.38 100 LYS A CA 1
ATOM 745 C C . LYS A 1 100 ? 12.953 29.234 5.961 1 76.38 100 LYS A C 1
ATOM 747 O O . LYS A 1 100 ? 13.328 30.359 5.664 1 76.38 100 LYS A O 1
ATOM 752 N N . ILE A 1 101 ? 12.047 28.594 5.332 1 73.19 101 ILE A N 1
ATOM 753 C CA . ILE A 1 101 ? 11.484 29.094 4.082 1 73.19 101 ILE A CA 1
ATOM 754 C C . ILE A 1 101 ? 10.555 30.281 4.375 1 73.19 101 ILE A C 1
ATOM 756 O O . ILE A 1 101 ? 10.562 31.281 3.646 1 73.19 101 ILE A O 1
ATOM 760 N N . LYS A 1 102 ? 9.836 30.156 5.461 1 72.19 102 LYS A N 1
ATOM 761 C CA . LYS A 1 102 ? 8.898 31.219 5.816 1 72.19 102 LYS A CA 1
ATOM 762 C C . LYS A 1 102 ? 9.609 32.344 6.566 1 72.19 102 LYS A C 1
ATOM 764 O O . LYS A 1 102 ? 8.969 33.312 6.996 1 72.19 102 LYS A O 1
ATOM 769 N N . ARG A 1 103 ? 10.961 32.281 6.668 1 61.47 103 ARG A N 1
ATOM 770 C CA . ARG A 1 103 ? 11.812 33.281 7.316 1 61.47 103 ARG A CA 1
ATOM 771 C C . ARG A 1 103 ? 11.32 33.594 8.727 1 61.47 103 ARG A C 1
ATOM 773 O O . ARG A 1 103 ? 11.219 34.75 9.109 1 61.47 103 ARG A O 1
ATOM 780 N N . ALA A 1 104 ? 10.82 32.656 9.281 1 61.72 104 ALA A N 1
ATOM 781 C CA . ALA A 1 104 ? 10.367 32.812 10.664 1 61.72 104 ALA A CA 1
ATOM 782 C C . ALA A 1 104 ? 11.133 31.859 11.594 1 61.72 104 ALA A C 1
ATOM 784 O O . ALA A 1 104 ? 10.539 30.984 12.227 1 61.72 104 ALA A O 1
ATOM 785 N N . PRO A 1 105 ? 12.477 32.031 11.516 1 56.72 105 PRO A N 1
ATOM 786 C CA . PRO A 1 105 ? 13.328 31.062 12.211 1 56.72 105 PRO A CA 1
ATOM 787 C C . PRO A 1 105 ? 12.992 30.938 13.695 1 56.72 105 PRO A C 1
ATOM 789 O O . PRO A 1 105 ? 13.242 29.891 14.305 1 56.72 105 PRO A O 1
ATOM 792 N N . GLU A 1 106 ? 12.539 32.062 14.312 1 58.06 106 GLU A N 1
ATOM 793 C CA . GLU A 1 106 ? 12.328 32.094 15.758 1 58.06 106 GLU A CA 1
ATOM 794 C C . GLU A 1 106 ? 11.109 31.281 16.156 1 58.06 106 GLU A C 1
ATOM 796 O O . GLU A 1 106 ? 10.859 31.062 17.344 1 58.06 106 GLU A O 1
ATOM 801 N N . LEU A 1 107 ? 10.477 30.844 15.133 1 55.47 107 LEU A N 1
ATOM 802 C CA . LEU A 1 107 ? 9.172 30.297 15.484 1 55.47 107 LEU A CA 1
ATOM 803 C C . LEU A 1 107 ? 9.32 29 16.266 1 55.47 107 LEU A C 1
ATOM 805 O O . LEU A 1 107 ? 8.539 28.719 17.188 1 55.47 107 LEU A O 1
ATOM 809 N N . LEU A 1 108 ? 10.164 28.156 15.734 1 62.19 108 LEU A N 1
ATOM 810 C CA . LEU A 1 108 ? 10.062 26.922 16.516 1 62.19 108 LEU A CA 1
ATOM 811 C C . LEU A 1 108 ? 11.047 26.938 17.672 1 62.19 108 LEU A C 1
ATOM 813 O O . LEU A 1 108 ? 12.258 26.828 17.469 1 62.19 108 LEU A O 1
ATOM 817 N N . ASP A 1 109 ? 10.523 27.422 18.891 1 75.56 109 ASP A N 1
ATOM 818 C CA . ASP A 1 109 ? 11.203 27.297 20.172 1 75.56 109 ASP A CA 1
ATOM 819 C C . ASP A 1 109 ? 11.734 25.891 20.375 1 75.56 109 ASP A C 1
ATOM 821 O O . ASP A 1 109 ? 11.133 24.922 19.922 1 75.56 109 ASP A O 1
ATOM 825 N N . ARG A 1 110 ? 13.07 25.844 20.656 1 79 110 ARG A N 1
ATOM 826 C CA . ARG A 1 110 ? 13.711 24.578 20.969 1 79 110 ARG A CA 1
ATOM 827 C C . ARG A 1 110 ? 12.82 23.703 21.859 1 79 110 ARG A C 1
ATOM 829 O O . ARG A 1 110 ? 12.766 22.484 21.688 1 79 110 ARG A O 1
ATOM 836 N N . LYS A 1 111 ? 12.148 24.344 22.625 1 83.56 111 LYS A N 1
ATOM 837 C CA . LYS A 1 111 ? 11.281 23.625 23.547 1 83.56 111 LYS A CA 1
ATOM 838 C C . LYS A 1 111 ? 10.109 22.984 22.812 1 83.56 111 LYS A C 1
ATOM 840 O O . LYS A 1 111 ? 9.758 21.828 23.078 1 83.56 111 LYS A O 1
ATOM 845 N N . VAL A 1 112 ? 9.578 23.703 21.922 1 83.12 112 VAL A N 1
ATOM 846 C CA . VAL A 1 112 ? 8.438 23.219 21.156 1 83.12 112 VAL A CA 1
ATOM 847 C C . VAL A 1 112 ? 8.867 22.047 20.266 1 83.12 112 VAL A C 1
ATOM 849 O O . VAL A 1 112 ? 8.172 21.031 20.188 1 83.12 112 VAL A O 1
ATOM 852 N N . LEU A 1 113 ? 10.008 22.25 19.703 1 87.69 113 LEU A N 1
ATOM 853 C CA . LEU A 1 113 ? 10.539 21.219 18.844 1 87.69 113 LEU A CA 1
ATOM 854 C C . LEU A 1 113 ? 10.805 19.938 19.625 1 87.69 113 LEU A C 1
ATOM 856 O O . LEU A 1 113 ? 10.453 18.844 19.172 1 87.69 113 LEU A O 1
ATOM 860 N N . LYS A 1 114 ? 11.43 20.109 20.719 1 89.06 114 LYS A N 1
ATOM 861 C CA . LYS A 1 114 ? 11.727 18.953 21.562 1 89.06 114 LYS A CA 1
ATOM 862 C C . LYS A 1 114 ? 10.445 18.234 21.984 1 89.06 114 LYS A C 1
ATOM 864 O O . LYS A 1 114 ? 10.391 17 21.969 1 89.06 114 LYS A O 1
ATOM 869 N N . LYS A 1 115 ? 9.461 18.984 22.344 1 89.88 115 LYS A N 1
ATOM 870 C CA . LYS A 1 115 ? 8.172 18.422 22.734 1 89.88 115 LYS A CA 1
ATOM 871 C C . LYS A 1 115 ? 7.543 17.641 21.578 1 89.88 115 LYS A C 1
ATOM 873 O O . LYS A 1 115 ? 7.055 16.531 21.766 1 89.88 115 LYS A O 1
ATOM 878 N N . LEU A 1 116 ? 7.594 18.219 20.438 1 91.31 116 LEU A N 1
ATOM 879 C CA . LEU A 1 116 ? 7.023 17.594 19.25 1 91.31 116 LEU A CA 1
ATOM 880 C C . LEU A 1 116 ? 7.746 16.297 18.922 1 91.31 116 LEU A C 1
ATOM 882 O O . LEU A 1 116 ? 7.105 15.266 18.672 1 91.31 116 LEU A O 1
ATOM 886 N N . MET A 1 117 ? 9.047 16.359 19 1 93.81 117 MET A N 1
ATOM 887 C CA . MET A 1 117 ? 9.852 15.172 18.703 1 93.81 117 MET A CA 1
ATOM 888 C C . MET A 1 117 ? 9.594 14.078 19.734 1 93.81 117 MET A C 1
ATOM 890 O O . MET A 1 117 ? 9.586 12.891 19.391 1 93.81 117 MET A O 1
ATOM 894 N N . ARG A 1 118 ? 9.406 14.508 20.922 1 91.88 118 ARG A N 1
ATOM 895 C CA . ARG A 1 118 ? 9.078 13.547 21.984 1 91.88 118 ARG A CA 1
ATOM 896 C C . ARG A 1 118 ? 7.723 12.898 21.734 1 91.88 118 ARG A C 1
ATOM 898 O O . ARG A 1 118 ? 7.574 11.688 21.875 1 91.88 118 ARG A O 1
ATOM 905 N N . GLN A 1 119 ? 6.785 13.656 21.359 1 90.12 119 GLN A N 1
ATOM 906 C CA . GLN A 1 119 ? 5.449 13.141 21.062 1 90.12 119 GLN A CA 1
ATOM 907 C C . GLN A 1 119 ? 5.484 12.141 19.906 1 90.12 119 GLN A C 1
ATOM 909 O O . GLN A 1 119 ? 4.695 11.195 19.891 1 90.12 119 GLN A O 1
ATOM 914 N N . LEU A 1 120 ? 6.418 12.312 19.016 1 93.12 120 LEU A N 1
ATOM 915 C CA . LEU A 1 120 ? 6.504 11.469 17.828 1 93.12 120 LEU A CA 1
ATOM 916 C C . LEU A 1 120 ? 7.484 10.32 18.047 1 93.12 120 LEU A C 1
ATOM 918 O O . LEU A 1 120 ? 7.641 9.453 17.188 1 93.12 120 LEU A O 1
ATOM 922 N N . GLY A 1 121 ? 8.125 10.305 19.172 1 90.56 121 GLY A N 1
ATOM 923 C CA . GLY A 1 121 ? 9.039 9.227 19.516 1 90.56 121 GLY A CA 1
ATOM 924 C C . GLY A 1 121 ? 10.336 9.266 18.719 1 90.56 121 GLY A C 1
ATOM 925 O O . GLY A 1 121 ? 10.891 8.227 18.375 1 90.56 121 GLY A O 1
ATOM 926 N N . ILE A 1 122 ? 10.703 10.383 18.312 1 94.5 122 ILE A N 1
ATOM 927 C CA . ILE A 1 122 ? 11.922 10.477 17.516 1 94.5 122 ILE A CA 1
ATOM 928 C C . ILE A 1 122 ? 12.922 11.398 18.219 1 94.5 122 ILE A C 1
ATOM 930 O O . ILE A 1 122 ? 13.766 12.016 17.562 1 94.5 122 ILE A O 1
ATOM 934 N N . GLU A 1 123 ? 12.617 11.305 19.531 1 90.75 123 GLU A N 1
ATOM 935 C CA . GLU A 1 123 ? 13.594 12.047 20.328 1 90.75 123 GLU A CA 1
ATOM 936 C C . GLU A 1 123 ? 14.984 11.445 20.188 1 90.75 123 GLU A C 1
ATOM 938 O O . GLU A 1 123 ? 15.141 10.227 20.062 1 90.75 123 GLU A O 1
ATOM 943 N N . GLY A 1 124 ? 16.125 12.195 19.891 1 91.19 124 GLY A N 1
ATOM 944 C CA . GLY A 1 124 ? 17.484 11.711 19.812 1 91.19 124 GLY A CA 1
ATOM 945 C C . GLY A 1 124 ? 17.938 11.438 18.391 1 91.19 124 GLY A C 1
ATOM 946 O O . GLY A 1 124 ? 19.109 11.117 18.156 1 91.19 124 GLY A O 1
ATOM 947 N N . LEU A 1 125 ? 17 11.5 17.547 1 94.94 125 LEU A N 1
ATOM 948 C CA . LEU A 1 125 ? 17.344 11.188 16.172 1 94.94 125 LEU A CA 1
ATOM 949 C C . LEU A 1 125 ? 17.703 12.453 15.406 1 94.94 125 LEU A C 1
ATOM 951 O O . LEU A 1 125 ? 17.922 12.414 14.188 1 94.94 125 LEU A O 1
ATOM 955 N N . GLY A 1 126 ? 17.812 13.5 16.109 1 94.88 126 GLY A N 1
ATOM 956 C CA . GLY A 1 126 ? 17.922 14.82 15.508 1 94.88 126 GLY A CA 1
ATOM 957 C C . GLY A 1 126 ? 19.094 14.953 14.555 1 94.88 126 GLY A C 1
ATOM 958 O O . GLY A 1 126 ? 19 15.641 13.539 1 94.88 126 GLY A O 1
ATOM 959 N N . HIS A 1 127 ? 20.156 14.227 14.828 1 95.75 127 HIS A N 1
ATOM 960 C CA . HIS A 1 127 ? 21.375 14.414 14.055 1 95.75 127 HIS A CA 1
ATOM 961 C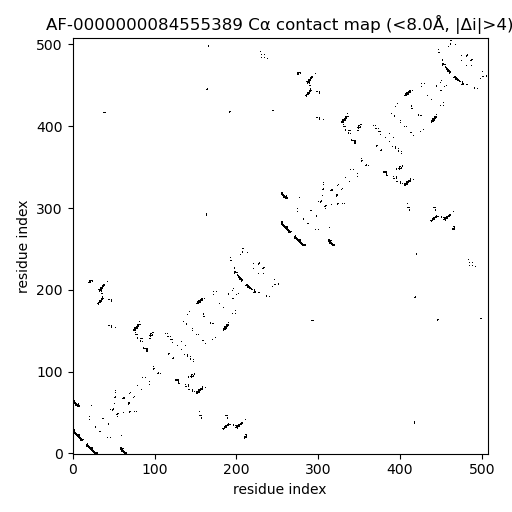 C . HIS A 1 127 ? 21.516 13.336 12.984 1 95.75 127 HIS A C 1
ATOM 963 O O . HIS A 1 127 ? 22.453 13.375 12.172 1 95.75 127 HIS A O 1
ATOM 969 N N . ARG A 1 128 ? 20.609 12.5 12.906 1 96.44 128 ARG A N 1
ATOM 970 C CA . ARG A 1 128 ? 20.641 11.445 11.891 1 96.44 128 ARG A CA 1
ATOM 971 C C . ARG A 1 128 ? 20.125 11.969 10.547 1 96.44 128 ARG A C 1
ATOM 973 O O . ARG A 1 128 ? 19.531 13.039 10.477 1 96.44 128 ARG A O 1
ATOM 980 N N . TYR A 1 129 ? 20.5 11.219 9.586 1 96.88 129 TYR A N 1
ATOM 981 C CA . TYR A 1 129 ? 19.984 11.492 8.25 1 96.88 129 TYR A CA 1
ATOM 982 C C . TYR A 1 129 ? 18.859 10.539 7.898 1 96.88 129 TYR A C 1
ATOM 984 O O . TYR A 1 129 ? 18.781 9.43 8.438 1 96.88 129 TYR A O 1
ATOM 992 N N . PRO A 1 130 ? 17.922 10.953 7 1 95.94 130 PRO A N 1
ATOM 993 C CA . PRO A 1 130 ? 16.781 10.125 6.637 1 95.94 130 PRO A CA 1
ATOM 994 C C . PRO A 1 130 ? 17.188 8.711 6.227 1 95.94 130 PRO A C 1
ATOM 996 O O . PRO A 1 130 ? 16.484 7.746 6.555 1 95.94 130 PRO A O 1
ATOM 999 N N . THR A 1 131 ? 18.312 8.555 5.609 1 92.44 131 THR A N 1
ATOM 1000 C CA . THR A 1 131 ? 18.75 7.258 5.117 1 92.44 131 THR A CA 1
ATOM 1001 C C . THR A 1 131 ? 19.094 6.328 6.281 1 92.44 131 THR A C 1
ATOM 1003 O O . THR A 1 131 ? 19.203 5.113 6.098 1 92.44 131 THR A O 1
ATOM 1006 N N . GLU A 1 132 ? 19.25 6.859 7.406 1 93.12 132 GLU A N 1
ATOM 1007 C CA . GLU A 1 132 ? 19.609 6.086 8.594 1 93.12 132 GLU A CA 1
ATOM 1008 C C . GLU A 1 132 ? 18.375 5.723 9.414 1 93.12 132 GLU A C 1
ATOM 1010 O O . GLU A 1 132 ? 18.5 5.113 10.477 1 93.12 132 GLU A O 1
ATOM 1015 N N . LEU A 1 133 ? 17.266 6.121 8.93 1 91.94 133 LEU A N 1
ATOM 1016 C CA . LEU A 1 133 ? 16.016 5.934 9.672 1 91.94 133 LEU A CA 1
ATOM 1017 C C . LEU A 1 133 ? 15.188 4.812 9.055 1 91.94 133 LEU A C 1
ATOM 1019 O O . LEU A 1 133 ? 15.273 4.555 7.852 1 91.94 133 LEU A O 1
ATOM 1023 N N . SER A 1 134 ? 14.414 4.117 9.938 1 83.31 134 SER A N 1
ATOM 1024 C CA . SER A 1 134 ? 13.391 3.203 9.422 1 83.31 134 SER A CA 1
ATOM 1025 C C . SER A 1 134 ? 12.266 3.963 8.734 1 83.31 134 SER A C 1
ATOM 1027 O O . SER A 1 134 ? 12.156 5.184 8.875 1 83.31 134 SER A O 1
ATOM 1029 N N . GLY A 1 135 ? 11.438 3.324 7.938 1 83.62 135 GLY A N 1
ATOM 1030 C CA . GLY A 1 135 ? 10.289 3.934 7.289 1 83.62 135 GLY A CA 1
ATOM 1031 C C . GLY A 1 135 ? 9.359 4.641 8.258 1 83.62 135 GLY A C 1
ATOM 1032 O O . GLY A 1 135 ? 8.93 5.77 8.008 1 83.62 135 GLY A O 1
ATOM 1033 N N . GLY A 1 136 ? 9.07 3.963 9.352 1 86.62 136 GLY A N 1
ATOM 1034 C CA . GLY A 1 136 ? 8.234 4.57 10.375 1 86.62 136 GLY A CA 1
ATOM 1035 C C . GLY A 1 136 ? 8.844 5.82 10.977 1 86.62 136 GLY A C 1
ATOM 1036 O O . GLY A 1 136 ? 8.141 6.797 11.234 1 86.62 136 GLY A O 1
ATOM 1037 N N . GLN A 1 137 ? 10.117 5.766 11.156 1 91.62 137 GLN A N 1
ATOM 1038 C CA . GLN A 1 137 ? 10.812 6.934 11.68 1 91.62 137 GLN A CA 1
ATOM 1039 C C . GLN A 1 137 ? 10.781 8.086 10.688 1 91.62 137 GLN A C 1
ATOM 1041 O O . GLN A 1 137 ? 10.555 9.234 11.07 1 91.62 137 GLN A O 1
ATOM 1046 N N . GLN A 1 138 ? 10.992 7.766 9.469 1 93.81 138 GLN A N 1
ATOM 1047 C CA . GLN A 1 138 ? 10.945 8.797 8.438 1 93.81 138 GLN A CA 1
ATOM 1048 C C . GLN A 1 138 ? 9.586 9.477 8.398 1 93.81 138 GLN A C 1
ATOM 1050 O O . GLN A 1 138 ? 9.5 10.703 8.273 1 93.81 138 GLN A O 1
ATOM 1055 N N . GLN A 1 139 ? 8.602 8.719 8.5 1 93.31 139 GLN A N 1
ATOM 1056 C CA . GLN A 1 139 ? 7.246 9.266 8.508 1 93.31 139 GLN A CA 1
ATOM 1057 C C . GLN A 1 139 ? 7.035 10.203 9.695 1 93.31 139 GLN A C 1
ATOM 1059 O O . GLN A 1 139 ? 6.402 11.25 9.57 1 93.31 139 GLN A O 1
ATOM 1064 N N . ARG A 1 140 ? 7.484 9.758 10.828 1 94.38 140 ARG A N 1
ATOM 1065 C CA . ARG A 1 140 ? 7.375 10.586 12.023 1 94.38 140 ARG A CA 1
ATOM 1066 C C . ARG A 1 140 ? 8.109 11.914 11.836 1 94.38 140 ARG A C 1
ATOM 1068 O O . ARG A 1 140 ? 7.629 12.953 12.273 1 94.38 140 ARG A O 1
ATOM 1075 N N . VAL A 1 141 ? 9.234 11.859 11.188 1 96.06 141 VAL A N 1
ATOM 1076 C CA . VAL A 1 141 ? 9.984 13.078 10.891 1 96.06 141 VAL A CA 1
ATOM 1077 C C . VAL A 1 141 ? 9.172 13.961 9.945 1 96.06 141 VAL A C 1
ATOM 1079 O O . VAL A 1 141 ? 9.094 15.18 10.141 1 96.06 141 VAL A O 1
ATOM 1082 N N . ALA A 1 142 ? 8.594 13.352 8.969 1 95.94 142 ALA A N 1
ATOM 1083 C CA . ALA A 1 142 ? 7.762 14.094 8.023 1 95.94 142 ALA A CA 1
ATOM 1084 C C . ALA A 1 142 ? 6.586 14.766 8.734 1 95.94 142 ALA A C 1
ATOM 1086 O O . ALA A 1 142 ? 6.258 15.914 8.445 1 95.94 142 ALA A O 1
ATOM 1087 N N . LEU A 1 143 ? 6 14.047 9.633 1 94.88 143 LEU A N 1
ATOM 1088 C CA . LEU A 1 143 ? 4.906 14.609 10.422 1 94.88 143 LEU A CA 1
ATOM 1089 C C . LEU A 1 143 ? 5.395 15.773 11.273 1 94.88 143 LEU A C 1
ATOM 1091 O O . LEU A 1 143 ? 4.73 16.812 11.359 1 94.88 143 LEU A O 1
ATOM 1095 N N . ALA A 1 144 ? 6.512 15.57 11.883 1 94.44 144 ALA A N 1
ATOM 1096 C CA . ALA A 1 144 ? 7.094 16.641 12.68 1 94.44 144 ALA A CA 1
ATOM 1097 C C . ALA A 1 144 ? 7.297 17.906 11.844 1 94.44 144 ALA A C 1
ATOM 1099 O O . ALA A 1 144 ? 7 19.016 12.297 1 94.44 144 ALA A O 1
ATOM 1100 N N . ARG A 1 145 ? 7.762 17.734 10.711 1 94.06 145 ARG A N 1
ATOM 1101 C CA . ARG A 1 145 ? 8.039 18.844 9.82 1 94.06 145 ARG A CA 1
ATOM 1102 C C . ARG A 1 145 ? 6.773 19.656 9.539 1 94.06 145 ARG A C 1
ATOM 1104 O O . ARG A 1 145 ? 6.777 20.875 9.625 1 94.06 145 ARG A O 1
ATOM 1111 N N . VAL A 1 146 ? 5.719 18.984 9.234 1 93.31 146 VAL A N 1
ATOM 1112 C CA . VAL A 1 146 ? 4.512 19.688 8.844 1 93.31 146 VAL A CA 1
ATOM 1113 C C . VAL A 1 146 ? 3.842 20.297 10.07 1 93.31 146 VAL A C 1
ATOM 1115 O O . VAL A 1 146 ? 3.295 21.406 10.008 1 93.31 146 VAL A O 1
ATOM 1118 N N . PHE A 1 147 ? 3.883 19.672 11.211 1 92.19 147 PHE A N 1
ATOM 1119 C CA . PHE A 1 147 ? 3.238 20.203 12.406 1 92.19 147 PHE A CA 1
ATOM 1120 C C . PHE A 1 147 ? 4.066 21.328 13.016 1 92.19 147 PHE A C 1
ATOM 1122 O O . PHE A 1 147 ? 3.521 22.234 13.648 1 92.19 147 PHE A O 1
ATOM 1129 N N . ALA A 1 148 ? 5.34 21.219 12.844 1 90.56 148 ALA A N 1
ATOM 1130 C CA . ALA A 1 148 ? 6.211 22.266 13.359 1 90.56 148 ALA A CA 1
ATOM 1131 C C . ALA A 1 148 ? 5.871 23.609 12.734 1 90.56 148 ALA A C 1
ATOM 1133 O O . ALA A 1 148 ? 6.082 24.656 13.352 1 90.56 148 ALA A O 1
ATOM 1134 N N . LEU A 1 149 ? 5.301 23.609 11.609 1 87.94 149 LEU A N 1
ATOM 1135 C CA . LEU A 1 149 ? 4.949 24.812 10.883 1 87.94 149 LEU A CA 1
ATOM 1136 C C . LEU A 1 149 ? 3.725 25.484 11.492 1 87.94 149 LEU A C 1
ATOM 1138 O O . LEU A 1 149 ? 3.432 26.641 11.195 1 87.94 149 LEU A O 1
ATOM 1142 N N . GLN A 1 150 ? 3.074 24.656 12.312 1 87.38 150 GLN A N 1
ATOM 1143 C CA . GLN A 1 150 ? 1.793 25.125 12.82 1 87.38 150 GLN A CA 1
ATOM 1144 C C . GLN A 1 150 ? 0.905 25.641 11.68 1 87.38 150 GLN A C 1
ATOM 1146 O O . GLN A 1 150 ? 0.455 26.781 11.703 1 87.38 150 GLN A O 1
ATOM 1151 N N . PRO A 1 151 ? 0.62 24.812 10.734 1 90.56 151 PRO A N 1
ATOM 1152 C CA . PRO A 1 151 ? -0.048 25.219 9.5 1 90.56 151 PRO A CA 1
ATOM 1153 C C . PRO A 1 151 ? -1.521 25.562 9.711 1 90.56 151 PRO A C 1
ATOM 1155 O O . PRO A 1 151 ? -2.133 25.094 10.672 1 90.56 151 PRO A O 1
ATOM 1158 N N . ASP A 1 152 ? -1.987 26.406 8.734 1 89 152 ASP A N 1
ATOM 1159 C CA . ASP A 1 152 ? -3.424 26.656 8.672 1 89 152 ASP A CA 1
ATOM 1160 C C . ASP A 1 152 ? -4.164 25.438 8.102 1 89 152 ASP A C 1
ATOM 1162 O O . ASP A 1 152 ? -5.289 25.141 8.516 1 89 152 ASP A O 1
ATOM 1166 N N . VAL A 1 153 ? -3.451 24.859 7.203 1 93.25 153 VAL A N 1
ATOM 1167 C CA . VAL A 1 153 ? -4.012 23.719 6.504 1 93.25 153 VAL A CA 1
ATOM 1168 C C . VAL A 1 153 ? -2.941 22.641 6.328 1 93.25 153 VAL A C 1
ATOM 1170 O O . VAL A 1 153 ? -1.785 22.953 6.031 1 93.25 153 VAL A O 1
ATOM 1173 N N . LEU A 1 154 ? -3.365 21.438 6.551 1 95.44 154 LEU A N 1
ATOM 1174 C CA . LEU A 1 154 ? -2.484 20.297 6.363 1 95.44 154 LEU A CA 1
ATOM 1175 C C . LEU A 1 154 ? -2.967 19.422 5.211 1 95.44 154 LEU A C 1
ATOM 1177 O O . LEU A 1 154 ? -4.129 19 5.184 1 95.44 154 LEU A O 1
ATOM 1181 N N . LEU A 1 155 ? -2.109 19.234 4.219 1 96.25 155 LEU A N 1
ATOM 1182 C CA . LEU A 1 155 ? -2.379 18.406 3.059 1 96.25 155 LEU A CA 1
ATOM 1183 C C . LEU A 1 155 ? -1.449 17.188 3.037 1 96.25 155 LEU A C 1
ATOM 1185 O O . LEU A 1 155 ? -0.226 17.344 3.082 1 96.25 155 LEU A O 1
ATOM 1189 N N . MET A 1 156 ? -2.037 16.031 2.975 1 97.06 156 MET A N 1
ATOM 1190 C CA . MET A 1 156 ? -1.206 14.828 2.986 1 97.06 156 MET A CA 1
ATOM 1191 C C . MET A 1 156 ? -1.587 13.891 1.845 1 97.06 156 MET A C 1
ATOM 1193 O O . MET A 1 156 ? -2.76 13.555 1.678 1 97.06 156 MET A O 1
ATOM 1197 N N . ASP A 1 157 ? -0.622 13.516 1.102 1 95.69 157 ASP A N 1
ATOM 1198 C CA . ASP A 1 157 ? -0.816 12.625 -0.037 1 95.69 157 ASP A CA 1
ATOM 1199 C C . ASP A 1 157 ? -0.398 11.195 0.306 1 95.69 157 ASP A C 1
ATOM 1201 O O . ASP A 1 157 ? 0.786 10.859 0.243 1 95.69 157 ASP A O 1
ATOM 1205 N N . GLU A 1 158 ? -1.357 10.359 0.637 1 93.88 158 GLU A N 1
ATOM 1206 C CA . GLU A 1 158 ? -1.152 8.969 1.005 1 93.88 158 GLU A CA 1
ATOM 1207 C C . GLU A 1 158 ? -0.067 8.828 2.068 1 93.88 158 GLU A C 1
ATOM 1209 O O . GLU A 1 158 ? 0.876 8.047 1.904 1 93.88 158 GLU A O 1
ATOM 1214 N N . PRO A 1 159 ? -0.264 9.414 3.195 1 93.5 159 PRO A N 1
ATOM 1215 C CA . PRO A 1 159 ? 0.806 9.586 4.184 1 93.5 159 PRO A CA 1
ATOM 1216 C C . PRO A 1 159 ? 1.254 8.258 4.797 1 93.5 159 PRO A C 1
ATOM 1218 O O . PRO A 1 159 ? 2.389 8.148 5.27 1 93.5 159 PRO A O 1
ATOM 1221 N N . PHE A 1 160 ? 0.4 7.254 4.762 1 92.81 160 PHE A N 1
ATOM 1222 C CA . PHE A 1 160 ? 0.732 6.051 5.52 1 92.81 160 PHE A CA 1
ATOM 1223 C C . PHE A 1 160 ? 0.791 4.836 4.602 1 92.81 160 PHE A C 1
ATOM 1225 O O . PHE A 1 160 ? 0.837 3.697 5.074 1 92.81 160 PHE A O 1
ATOM 1232 N N . SER A 1 161 ? 0.865 5.066 3.346 1 87.38 161 SER A N 1
ATOM 1233 C CA . SER A 1 161 ? 0.711 3.984 2.379 1 87.38 161 SER A CA 1
ATOM 1234 C C . SER A 1 161 ? 1.966 3.121 2.311 1 87.38 161 SER A C 1
ATOM 1236 O O . SER A 1 161 ? 1.901 1.952 1.922 1 87.38 161 SER A O 1
ATOM 1238 N N . ALA A 1 162 ? 3.135 3.633 2.66 1 84.12 162 ALA A N 1
ATOM 1239 C CA . ALA A 1 162 ? 4.398 2.922 2.494 1 84.12 162 ALA A CA 1
ATOM 1240 C C . ALA A 1 162 ? 4.707 2.059 3.715 1 84.12 162 ALA A C 1
ATOM 1242 O O . ALA A 1 162 ? 5.711 1.342 3.74 1 84.12 162 ALA A O 1
ATOM 1243 N N . LEU A 1 163 ? 3.883 2.094 4.676 1 87.19 163 LEU A N 1
ATOM 1244 C CA . LEU A 1 163 ? 4.125 1.409 5.938 1 87.19 163 LEU A CA 1
ATOM 1245 C C . LEU A 1 163 ? 3.412 0.062 5.973 1 87.19 163 LEU A C 1
ATOM 1247 O O . LEU A 1 163 ? 2.404 -0.129 5.289 1 87.19 163 LEU A O 1
ATOM 1251 N N . ASP A 1 164 ? 3.988 -0.89 6.746 1 87.06 164 ASP A N 1
ATOM 1252 C CA . ASP A 1 164 ? 3.281 -2.143 6.992 1 87.06 164 ASP A CA 1
ATOM 1253 C C . ASP A 1 164 ? 2.021 -1.906 7.824 1 87.06 164 ASP A C 1
ATOM 1255 O O . ASP A 1 164 ? 1.86 -0.845 8.43 1 87.06 164 ASP A O 1
ATOM 1259 N N . ALA A 1 165 ? 1.156 -2.895 7.844 1 86.94 165 ALA A N 1
ATOM 1260 C CA . ALA A 1 165 ? -0.19 -2.77 8.398 1 86.94 165 ALA A CA 1
ATOM 1261 C C . ALA A 1 165 ? -0.146 -2.326 9.852 1 86.94 165 ALA A C 1
ATOM 1263 O O . ALA A 1 165 ? -0.888 -1.43 10.258 1 86.94 165 ALA A O 1
ATOM 1264 N N . ILE A 1 166 ? 0.699 -2.893 10.617 1 87.81 166 ILE A N 1
ATOM 1265 C CA . ILE A 1 166 ? 0.761 -2.625 12.047 1 87.81 166 ILE A CA 1
ATOM 1266 C C . ILE A 1 166 ? 1.334 -1.229 12.289 1 87.81 166 ILE A C 1
ATOM 1268 O O . ILE A 1 166 ? 0.741 -0.424 13.008 1 87.81 166 ILE A O 1
ATOM 1272 N N . THR A 1 167 ? 2.432 -0.945 11.68 1 87.44 167 THR A N 1
ATOM 1273 C CA . THR A 1 167 ? 3.064 0.363 11.812 1 87.44 167 THR A CA 1
ATOM 1274 C C . THR A 1 167 ? 2.143 1.464 11.289 1 87.44 167 THR A C 1
ATOM 1276 O O . THR A 1 167 ? 2.094 2.557 11.859 1 87.44 167 THR A O 1
ATOM 1279 N N . ARG A 1 168 ? 1.451 1.174 10.266 1 91.31 168 ARG A N 1
ATOM 1280 C CA . ARG A 1 168 ? 0.503 2.125 9.695 1 91.31 168 ARG A CA 1
ATOM 1281 C C . ARG A 1 168 ? -0.551 2.531 10.719 1 91.31 168 ARG A C 1
ATOM 1283 O O . ARG A 1 168 ? -0.815 3.721 10.898 1 91.31 168 ARG A O 1
ATOM 1290 N N . GLU A 1 169 ? -1.166 1.554 11.305 1 92.25 169 GLU A N 1
ATOM 1291 C CA . GLU A 1 169 ? -2.203 1.85 12.297 1 92.25 169 GLU A CA 1
ATOM 1292 C C . GLU A 1 169 ? -1.636 2.641 13.469 1 92.25 169 GLU A C 1
ATOM 1294 O O . GLU A 1 169 ? -2.283 3.557 13.977 1 92.25 169 GLU A O 1
ATOM 1299 N N . GLU A 1 170 ? -0.454 2.244 13.836 1 90.12 170 GLU A N 1
ATOM 1300 C CA . GLU A 1 170 ? 0.199 2.977 14.922 1 90.12 170 GLU A CA 1
ATOM 1301 C C . GLU A 1 170 ? 0.432 4.434 14.531 1 90.12 170 GLU A C 1
ATOM 1303 O O . GLU A 1 170 ? 0.188 5.34 15.336 1 90.12 170 GLU A O 1
ATOM 1308 N N . MET A 1 171 ? 0.881 4.625 13.359 1 92.44 171 MET A N 1
ATOM 1309 C CA . MET A 1 171 ? 1.164 5.98 12.891 1 92.44 171 MET A CA 1
ATOM 1310 C C . MET A 1 171 ? -0.122 6.785 12.742 1 92.44 171 MET A C 1
ATOM 1312 O O . MET A 1 171 ? -0.133 7.992 12.977 1 92.44 171 MET A O 1
ATOM 1316 N N . GLN A 1 172 ? -1.163 6.156 12.32 1 95.06 172 GLN A N 1
ATOM 1317 C CA . GLN A 1 172 ? -2.461 6.82 12.25 1 95.06 172 GLN A CA 1
ATOM 1318 C C . GLN A 1 172 ? -2.91 7.285 13.633 1 95.06 172 GLN A C 1
ATOM 1320 O O . GLN A 1 172 ? -3.439 8.391 13.781 1 95.06 172 GLN A O 1
ATOM 1325 N N . ASP A 1 173 ? -2.658 6.453 14.617 1 94.12 173 ASP A N 1
ATOM 1326 C CA . ASP A 1 173 ? -2.979 6.82 15.992 1 94.12 173 ASP A CA 1
ATOM 1327 C C . ASP A 1 173 ? -2.184 8.047 16.422 1 94.12 173 ASP A C 1
ATOM 1329 O O . ASP A 1 173 ? -2.736 8.969 17.047 1 94.12 173 ASP A O 1
ATOM 1333 N N . ILE A 1 174 ? -0.946 8 16.125 1 92.5 174 ILE A N 1
ATOM 1334 C CA . ILE A 1 174 ? -0.068 9.109 16.484 1 92.5 174 ILE A CA 1
ATOM 1335 C C . ILE A 1 174 ? -0.54 10.391 15.797 1 92.5 174 ILE A C 1
ATOM 1337 O O . ILE A 1 174 ? -0.654 11.438 16.438 1 92.5 174 ILE A O 1
ATOM 1341 N N . PHE A 1 175 ? -0.817 10.336 14.555 1 95.31 175 PHE A N 1
ATOM 1342 C CA . PHE A 1 175 ? -1.326 11.484 13.82 1 95.31 175 PHE A CA 1
ATOM 1343 C C . PHE A 1 175 ? -2.592 12.031 14.477 1 95.31 175 PHE A C 1
ATOM 1345 O O . PHE A 1 175 ? -2.719 13.234 14.68 1 95.31 175 PHE A O 1
ATOM 1352 N N . LEU A 1 176 ? -3.531 11.148 14.711 1 94.88 176 LEU A N 1
ATOM 1353 C CA . LEU A 1 176 ? -4.809 11.57 15.273 1 94.88 176 LEU A CA 1
ATOM 1354 C C . LEU A 1 176 ? -4.609 12.289 16.609 1 94.88 176 LEU A C 1
ATOM 1356 O O . LEU A 1 176 ? -5.25 13.312 16.859 1 94.88 176 LEU A O 1
ATOM 1360 N N . LYS A 1 177 ? -3.74 11.758 17.422 1 92.69 177 LYS A N 1
ATOM 1361 C CA . LYS A 1 177 ? -3.439 12.398 18.688 1 92.69 177 LYS A CA 1
ATOM 1362 C C . LYS A 1 177 ? -2.857 13.789 18.484 1 92.69 177 LYS A C 1
ATOM 1364 O O . LYS A 1 177 ? -3.252 14.742 19.172 1 92.69 177 LYS A O 1
ATOM 1369 N N . LEU A 1 178 ? -1.947 13.891 17.594 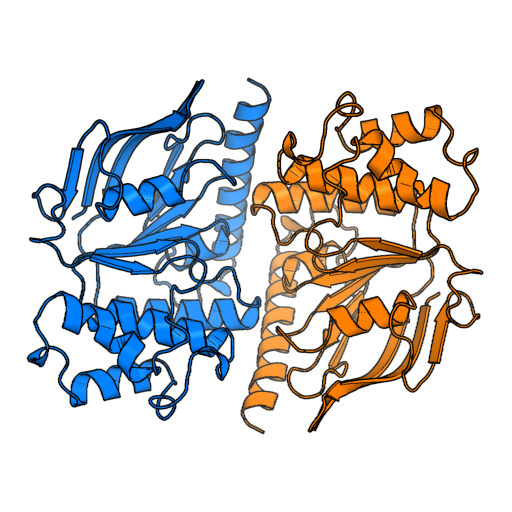1 91.88 178 LEU A N 1
ATOM 1370 C CA . LEU A 1 178 ? -1.346 15.18 17.281 1 91.88 178 LEU A CA 1
ATOM 1371 C C . LEU A 1 178 ? -2.391 16.156 16.734 1 91.88 178 LEU A C 1
ATOM 1373 O O . LEU A 1 178 ? -2.404 17.328 17.109 1 91.88 178 LEU A O 1
ATOM 1377 N N . TRP A 1 179 ? -3.188 15.648 15.859 1 93.12 179 TRP A N 1
ATOM 1378 C CA . TRP A 1 179 ? -4.23 16.469 15.25 1 93.12 179 TRP A CA 1
ATOM 1379 C C . TRP A 1 179 ? -5.203 16.984 16.297 1 93.12 179 TRP A C 1
ATOM 1381 O O . TRP A 1 179 ? -5.605 18.156 16.266 1 93.12 179 TRP A O 1
ATOM 1391 N N . GLN A 1 180 ? -5.609 16.141 17.219 1 91.5 180 GLN A N 1
ATOM 1392 C CA . GLN A 1 180 ? -6.559 16.516 18.266 1 91.5 180 GLN A CA 1
ATOM 1393 C C . GLN A 1 180 ? -6.016 17.672 19.109 1 91.5 180 GLN A C 1
ATOM 1395 O O . GLN A 1 180 ? -6.781 18.516 19.578 1 91.5 180 GLN A O 1
ATOM 1400 N N . LYS A 1 181 ? -4.77 17.688 19.25 1 88.94 181 LYS A N 1
ATOM 1401 C CA . LYS A 1 181 ? -4.141 18.734 20.047 1 88.94 181 LYS A CA 1
ATOM 1402 C C . LYS A 1 181 ? -4.059 20.047 19.266 1 88.94 181 LYS A C 1
ATOM 1404 O O . LYS A 1 181 ? -4.113 21.125 19.859 1 88.94 181 LYS A O 1
ATOM 1409 N N . ASN A 1 182 ? -3.996 19.938 17.984 1 88.44 182 ASN A N 1
ATOM 1410 C CA . ASN A 1 182 ? -3.736 21.125 17.172 1 88.44 182 ASN A CA 1
ATOM 1411 C C . ASN A 1 182 ? -4.969 21.547 16.375 1 88.44 182 ASN A C 1
ATOM 1413 O O . ASN A 1 182 ? -5.102 22.703 15.992 1 88.44 182 ASN A O 1
ATOM 1417 N N . ASN A 1 183 ? -5.824 20.625 16.047 1 91.19 183 ASN A N 1
ATOM 1418 C CA . ASN A 1 183 ? -7.082 20.812 15.328 1 91.19 183 ASN A CA 1
ATOM 1419 C C . ASN A 1 183 ? -6.871 21.547 14.008 1 91.19 183 ASN A C 1
ATOM 1421 O O . ASN A 1 183 ? -7.574 22.516 13.711 1 91.19 183 ASN A O 1
ATOM 1425 N N . VAL A 1 184 ? -5.844 21.188 13.383 1 92.5 184 VAL A N 1
ATOM 1426 C CA . VAL A 1 184 ? -5.527 21.812 12.094 1 92.5 184 VAL A CA 1
ATOM 1427 C C . VAL A 1 184 ? -6.465 21.266 11.016 1 92.5 184 VAL A C 1
ATOM 1429 O O . VAL A 1 184 ? -6.766 20.078 10.992 1 92.5 184 VAL A O 1
ATOM 1432 N N . SER A 1 185 ? -6.984 22.188 10.164 1 94.56 185 SER A N 1
ATOM 1433 C CA . SER A 1 185 ? -7.754 21.734 9.023 1 94.56 185 SER A CA 1
ATOM 1434 C C . SER A 1 185 ? -6.922 20.812 8.125 1 94.56 185 SER A C 1
ATOM 1436 O O . SER A 1 185 ? -5.848 21.219 7.664 1 94.56 185 SER A O 1
ATOM 1438 N N . THR A 1 186 ? -7.422 19.594 7.887 1 95.88 186 THR A N 1
ATOM 1439 C CA . THR A 1 186 ? -6.582 18.594 7.23 1 95.88 186 THR A CA 1
ATOM 1440 C C . THR A 1 186 ? -7.332 17.938 6.078 1 95.88 186 THR A C 1
ATOM 1442 O O . THR A 1 186 ? -8.508 17.594 6.211 1 95.88 186 THR A O 1
ATOM 1445 N N . ILE A 1 187 ? -6.66 17.844 4.945 1 96.38 187 ILE A N 1
ATOM 1446 C CA . ILE A 1 187 ? -7.102 17.031 3.82 1 96.38 187 ILE A CA 1
ATOM 1447 C C . ILE A 1 187 ? -6.051 15.961 3.508 1 96.38 187 ILE A C 1
ATOM 1449 O O . ILE A 1 187 ? -4.867 16.266 3.375 1 96.38 187 ILE A O 1
ATOM 1453 N N . PHE A 1 188 ? -6.512 14.758 3.504 1 96.38 188 PHE A N 1
ATOM 1454 C CA . PHE A 1 188 ? -5.57 13.734 3.08 1 96.38 188 PHE A CA 1
ATOM 1455 C C . PHE A 1 188 ? -6.215 12.781 2.076 1 96.38 188 PHE A C 1
ATOM 1457 O O . PHE A 1 188 ? -7.434 12.578 2.102 1 96.38 188 PHE A O 1
ATOM 1464 N N . VAL A 1 189 ? -5.391 12.359 1.188 1 95.81 189 VAL A N 1
ATOM 1465 C CA . VAL A 1 189 ? -5.82 11.398 0.175 1 95.81 189 VAL A CA 1
ATOM 1466 C C . VAL A 1 189 ? -5.348 9.992 0.557 1 95.81 189 VAL A C 1
ATOM 1468 O O . VAL A 1 189 ? -4.246 9.828 1.08 1 95.81 189 VAL A O 1
ATOM 1471 N N . THR A 1 190 ? -6.207 9.055 0.317 1 94.38 190 THR A N 1
ATOM 1472 C CA . THR A 1 190 ? -5.855 7.672 0.617 1 94.38 190 THR A CA 1
ATOM 1473 C C . THR A 1 190 ? -6.633 6.707 -0.273 1 94.38 190 THR A C 1
ATOM 1475 O O . THR A 1 190 ? -7.703 7.055 -0.785 1 94.38 190 THR A O 1
ATOM 1478 N N . HIS A 1 191 ? -6.051 5.613 -0.452 1 90.69 191 HIS A N 1
ATOM 1479 C CA . HIS A 1 191 ? -6.777 4.555 -1.143 1 90.69 191 HIS A CA 1
ATOM 1480 C C . HIS A 1 191 ? -7.293 3.51 -0.159 1 90.69 191 HIS A C 1
ATOM 1482 O O . HIS A 1 191 ? -7.922 2.529 -0.562 1 90.69 191 HIS A O 1
ATOM 1488 N N . TYR A 1 192 ? -7.121 3.684 1.098 1 91.31 192 TYR A N 1
ATOM 1489 C CA . TYR A 1 192 ? -7.574 2.76 2.133 1 91.31 192 TYR A CA 1
ATOM 1490 C C . TYR A 1 192 ? -8.875 3.236 2.758 1 91.31 192 TYR A C 1
ATOM 1492 O O . TYR A 1 192 ? -8.906 4.262 3.441 1 91.31 192 TYR A O 1
ATOM 1500 N N . VAL A 1 193 ? -9.828 2.436 2.629 1 93.94 193 VAL A N 1
ATOM 1501 C CA . VAL A 1 193 ? -11.156 2.807 3.117 1 93.94 193 VAL A CA 1
ATOM 1502 C C . VAL A 1 193 ? -11.141 2.895 4.641 1 93.94 193 VAL A C 1
ATOM 1504 O O . VAL A 1 193 ? -11.703 3.824 5.223 1 93.94 193 VAL A O 1
ATOM 1507 N N . GLU A 1 194 ? -10.492 1.966 5.266 1 94 194 GLU A N 1
ATOM 1508 C CA . GLU A 1 194 ? -10.438 1.957 6.723 1 94 194 GLU A CA 1
ATOM 1509 C C . GLU A 1 194 ? -9.695 3.18 7.254 1 94 194 GLU A C 1
ATOM 1511 O O . GLU A 1 194 ? -10.047 3.721 8.305 1 94 194 GLU A O 1
ATOM 1516 N N . GLU A 1 195 ? -8.688 3.555 6.562 1 95.31 195 GLU A N 1
ATOM 1517 C CA . GLU A 1 195 ? -7.945 4.75 6.953 1 95.31 195 GLU A CA 1
ATOM 1518 C C . GLU A 1 195 ? -8.82 5.996 6.871 1 95.31 195 GLU A C 1
ATOM 1520 O O . GLU A 1 195 ? -8.789 6.844 7.762 1 95.31 195 GLU A O 1
ATOM 1525 N N . ALA A 1 196 ? -9.547 6.078 5.773 1 96.62 196 ALA A N 1
ATOM 1526 C CA . ALA A 1 196 ? -10.477 7.195 5.605 1 96.62 196 ALA A CA 1
ATOM 1527 C C . ALA A 1 196 ? -11.484 7.246 6.746 1 96.62 196 ALA A C 1
ATOM 1529 O O . ALA A 1 196 ? -11.758 8.32 7.293 1 96.62 196 ALA A O 1
ATOM 1530 N N . LEU A 1 197 ? -11.961 6.125 7.121 1 96.38 197 LEU A N 1
ATOM 1531 C CA . LEU A 1 197 ? -12.953 6.027 8.188 1 96.38 197 LEU A CA 1
ATOM 1532 C C . LEU A 1 197 ? -12.344 6.398 9.531 1 96.38 197 LEU A C 1
ATOM 1534 O O . LEU A 1 197 ? -13.008 7.008 10.375 1 96.38 197 LEU A O 1
ATOM 1538 N N . TYR A 1 198 ? -11.156 6.031 9.672 1 96.88 198 TYR A N 1
ATOM 1539 C CA . TYR A 1 198 ? -10.5 6.23 10.961 1 96.88 198 TYR A CA 1
ATOM 1540 C C . TYR A 1 198 ? -10.102 7.688 11.148 1 96.88 198 TYR A C 1
ATOM 1542 O O . TYR A 1 198 ? -10.234 8.234 12.242 1 96.88 198 TYR A O 1
ATOM 1550 N N . LEU A 1 199 ? -9.695 8.336 10.102 1 96.69 199 LEU A N 1
ATOM 1551 C CA . LEU A 1 199 ? -9.062 9.648 10.258 1 96.69 199 LEU A CA 1
ATOM 1552 C C . LEU A 1 199 ? -9.969 10.75 9.719 1 96.69 199 LEU A C 1
ATOM 1554 O O . LEU A 1 199 ? -9.773 11.93 10.031 1 96.69 199 LEU A O 1
ATOM 1558 N N . GLY A 1 200 ? -10.883 10.422 8.891 1 96.5 200 GLY A N 1
ATOM 1559 C CA . GLY A 1 200 ? -11.68 11.438 8.219 1 96.5 200 GLY A CA 1
ATOM 1560 C C . GLY A 1 200 ? -12.992 11.727 8.914 1 96.5 200 GLY A C 1
ATOM 1561 O O . GLY A 1 200 ? -13.852 10.844 9.016 1 96.5 200 GLY A O 1
ATOM 1562 N N . GLN A 1 201 ? -13.195 12.953 9.344 1 95.69 201 GLN A N 1
ATOM 1563 C CA . GLN A 1 201 ? -14.516 13.383 9.789 1 95.69 201 GLN A CA 1
ATOM 1564 C C . GLN A 1 201 ? -15.531 13.336 8.648 1 95.69 201 GLN A C 1
ATOM 1566 O O . GLN A 1 201 ? -16.688 12.969 8.859 1 95.69 201 GLN A O 1
ATOM 1571 N N . ARG A 1 202 ? -15.07 13.742 7.582 1 95.44 202 ARG A N 1
ATOM 1572 C CA . ARG A 1 202 ? -15.797 13.594 6.328 1 95.44 202 ARG A CA 1
ATOM 1573 C C . ARG A 1 202 ? -14.977 12.812 5.305 1 95.44 202 ARG A C 1
ATOM 1575 O O . ARG A 1 202 ? -13.742 12.828 5.352 1 95.44 202 ARG A O 1
ATOM 1582 N N . ILE A 1 203 ? -15.688 12.141 4.43 1 96.12 203 ILE A N 1
ATOM 1583 C CA . ILE A 1 203 ? -15.031 11.328 3.406 1 96.12 203 ILE A CA 1
ATOM 1584 C C . ILE A 1 203 ? -15.602 11.68 2.031 1 96.12 203 ILE A C 1
ATOM 1586 O O . ILE A 1 203 ? -16.797 11.547 1.795 1 96.12 203 ILE A O 1
ATOM 1590 N N . ALA A 1 204 ? -14.75 12.188 1.172 1 94.44 204 ALA A N 1
ATOM 1591 C CA . ALA A 1 204 ? -15.117 12.469 -0.214 1 94.44 204 ALA A CA 1
ATOM 1592 C C . ALA A 1 204 ? -14.672 11.336 -1.139 1 94.44 204 ALA A C 1
ATOM 1594 O O . ALA A 1 204 ? -13.516 10.914 -1.101 1 94.44 204 ALA A O 1
ATOM 1595 N N . ILE A 1 205 ? -15.531 10.867 -1.937 1 92.69 205 ILE A N 1
ATOM 1596 C CA . ILE A 1 205 ? -15.242 9.789 -2.875 1 92.69 205 ILE A CA 1
ATOM 1597 C C . ILE A 1 205 ? -15.219 10.344 -4.301 1 92.69 205 ILE A C 1
ATOM 1599 O O . ILE A 1 205 ? -16.219 10.859 -4.793 1 92.69 205 ILE A O 1
ATOM 1603 N N . LEU A 1 206 ? -14.086 10.211 -4.906 1 89.5 206 LEU A N 1
ATOM 1604 C CA . LEU A 1 206 ? -13.93 10.672 -6.281 1 89.5 206 LEU A CA 1
ATOM 1605 C C . LEU A 1 206 ? -14.375 9.602 -7.27 1 89.5 206 LEU A C 1
ATOM 1607 O O . LEU A 1 206 ? -14.219 8.406 -7.008 1 89.5 206 LEU A O 1
ATOM 1611 N N . SER A 1 207 ? -14.867 10.086 -8.367 1 83.56 207 SER A N 1
ATOM 1612 C CA . SER A 1 207 ? -15.289 9.164 -9.422 1 83.56 207 SER A CA 1
ATOM 1613 C C . SER A 1 207 ? -14.094 8.688 -10.242 1 83.56 207 SER A C 1
ATOM 1615 O O . SER A 1 207 ? -13.062 9.352 -10.297 1 83.56 207 SER A O 1
ATOM 1617 N N . ALA A 1 208 ? -14.289 7.484 -10.867 1 73.06 208 ALA A N 1
ATOM 1618 C CA . ALA A 1 208 ? -13.242 6.883 -11.695 1 73.06 208 ALA A CA 1
ATOM 1619 C C . ALA A 1 208 ? -13.102 7.633 -13.023 1 73.06 208 ALA A C 1
ATOM 1621 O O . ALA A 1 208 ? -11.992 7.746 -13.555 1 73.06 208 ALA A O 1
ATOM 1622 N N . SER A 1 209 ? -14.047 8.172 -13.609 1 66.62 209 SER A N 1
ATOM 1623 C CA . SER A 1 209 ? -14.047 8.664 -14.984 1 66.62 209 SER A CA 1
ATOM 1624 C C . SER A 1 209 ? -13.711 10.148 -15.039 1 66.62 209 SER A C 1
ATOM 1626 O O . SER A 1 209 ? -13.039 10.602 -15.977 1 66.62 209 SER A O 1
ATOM 1628 N N . SER A 1 210 ? -14.125 10.906 -14.102 1 65.88 210 SER A N 1
ATOM 1629 C CA . SER A 1 210 ? -14.078 12.344 -14.344 1 65.88 210 SER A CA 1
ATOM 1630 C C . SER A 1 210 ? -13.328 13.07 -13.234 1 65.88 210 SER A C 1
ATOM 1632 O O . SER A 1 210 ? -13.039 14.266 -13.352 1 65.88 210 SER A O 1
ATOM 1634 N N . GLY A 1 211 ? -12.867 12.328 -12.398 1 74.69 211 GLY A N 1
ATOM 1635 C CA . GLY A 1 211 ? -12.203 12.992 -11.289 1 74.69 211 GLY A CA 1
ATOM 1636 C C . GLY A 1 211 ? -13.125 13.914 -10.508 1 74.69 211 GLY A C 1
ATOM 1637 O O . GLY A 1 211 ? -12.703 14.977 -10.055 1 74.69 211 GLY A O 1
ATOM 1638 N N . ASN A 1 212 ? -14.375 13.734 -10.602 1 81.38 212 ASN A N 1
ATOM 1639 C CA . ASN A 1 212 ? -15.336 14.5 -9.82 1 81.38 212 ASN A CA 1
ATOM 1640 C C . ASN A 1 212 ? -15.719 13.773 -8.531 1 81.38 212 ASN A C 1
ATOM 1642 O O . ASN A 1 212 ? -15.422 12.594 -8.367 1 81.38 212 ASN A O 1
ATOM 1646 N N . ILE A 1 213 ? -16.266 14.547 -7.668 1 86.12 213 ILE A N 1
ATOM 1647 C CA . ILE A 1 213 ? -16.719 13.961 -6.406 1 86.12 213 ILE A CA 1
ATOM 1648 C C . ILE A 1 213 ? -18.062 13.273 -6.602 1 86.12 213 ILE A C 1
ATOM 1650 O O . ILE A 1 213 ? -19.031 13.906 -7.027 1 86.12 213 ILE A O 1
ATOM 1654 N N . ASN A 1 214 ? -18.078 12.047 -6.32 1 81.81 214 ASN A N 1
ATOM 1655 C CA . ASN A 1 214 ? -19.312 11.289 -6.406 1 81.81 214 ASN A CA 1
ATOM 1656 C C . ASN A 1 214 ? -20.203 11.516 -5.18 1 81.81 214 ASN A C 1
ATOM 1658 O O . ASN A 1 214 ? -21.422 11.648 -5.305 1 81.81 214 ASN A O 1
ATOM 1662 N N . ARG A 1 215 ? -19.594 11.523 -4.102 1 88.38 215 ARG A N 1
ATOM 1663 C CA . ARG A 1 215 ? -20.328 11.625 -2.852 1 88.38 215 ARG A CA 1
ATOM 1664 C C . ARG A 1 215 ? -19.438 12.078 -1.71 1 88.38 215 ARG A C 1
ATOM 1666 O O . ARG A 1 215 ? -18.219 11.852 -1.74 1 88.38 215 ARG A O 1
ATOM 1673 N N . ILE A 1 216 ? -20.062 12.758 -0.795 1 91.88 216 ILE A N 1
ATOM 1674 C CA . ILE A 1 216 ? -19.406 13.102 0.467 1 91.88 216 ILE A CA 1
ATOM 1675 C C . ILE A 1 216 ? -20.188 12.484 1.628 1 91.88 216 ILE A C 1
ATOM 1677 O O . ILE A 1 216 ? -21.406 12.617 1.712 1 91.88 216 ILE A O 1
ATOM 1681 N N . VAL A 1 217 ? -19.484 11.781 2.428 1 93.75 217 VAL A N 1
ATOM 1682 C CA . VAL A 1 217 ? -20.094 11.07 3.541 1 93.75 217 VAL A CA 1
ATOM 1683 C C . VAL A 1 217 ? -19.625 11.672 4.863 1 93.75 217 VAL A C 1
ATOM 1685 O O . VAL A 1 21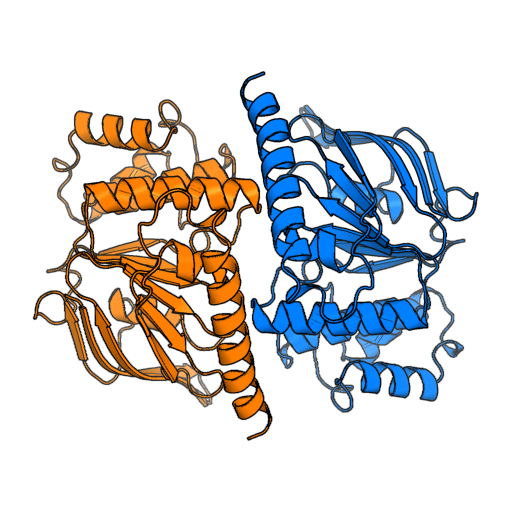7 ? -18.438 11.875 5.066 1 93.75 217 VAL A O 1
ATOM 1688 N N . ASP A 1 218 ? -20.609 11.992 5.734 1 94.62 218 ASP A N 1
ATOM 1689 C CA . ASP A 1 218 ? -20.25 12.32 7.113 1 94.62 218 ASP A CA 1
ATOM 1690 C C . ASP A 1 218 ? -19.953 11.055 7.918 1 94.62 218 ASP A C 1
ATOM 1692 O O . ASP A 1 218 ? -20.719 10.094 7.871 1 94.62 218 ASP A O 1
ATOM 1696 N N . ASN A 1 219 ? -18.844 11.023 8.625 1 95.81 219 ASN A N 1
ATOM 1697 C CA . ASN A 1 219 ? -18.391 9.844 9.367 1 95.81 219 ASN A CA 1
ATOM 1698 C C . ASN A 1 219 ? -18.766 9.945 10.844 1 95.81 219 ASN A C 1
ATOM 1700 O O . ASN A 1 219 ? -18.031 10.562 11.625 1 95.81 219 ASN A O 1
ATOM 1704 N N . PRO A 1 220 ? -19.75 9.273 11.258 1 94 220 PRO A N 1
ATOM 1705 C CA . PRO A 1 220 ? -20.172 9.359 12.656 1 94 220 PRO A CA 1
ATOM 1706 C C . PRO A 1 220 ? -19.219 8.641 13.609 1 94 220 PRO A C 1
ATOM 1708 O O . PRO A 1 220 ? -19.297 8.82 14.828 1 94 220 PRO A O 1
ATOM 1711 N N . LEU A 1 221 ? -18.359 7.855 13.055 1 93.81 221 LEU A N 1
ATOM 1712 C CA . LEU A 1 221 ? -17.484 7.039 13.883 1 93.81 221 LEU A CA 1
ATOM 1713 C C . LEU A 1 221 ? -16.203 7.789 14.219 1 93.81 221 LEU A C 1
ATOM 1715 O O . LEU A 1 221 ? -15.414 7.344 15.062 1 93.81 221 LEU A O 1
ATOM 1719 N N . PHE A 1 222 ? -16 8.867 13.625 1 93.81 222 PHE A N 1
ATOM 1720 C CA . PHE A 1 222 ? -14.766 9.617 13.805 1 93.81 222 PHE A CA 1
ATOM 1721 C C . PHE A 1 222 ? -14.57 10 15.266 1 93.81 222 PHE A C 1
ATOM 1723 O O . PHE A 1 222 ? -15.5 10.484 15.914 1 93.81 222 PHE A O 1
ATOM 1730 N N . GLY A 1 223 ? -13.336 9.742 15.758 1 88.44 223 GLY A N 1
ATOM 1731 C CA . GLY A 1 223 ? -12.977 10.172 17.109 1 88.44 223 GLY A CA 1
ATOM 1732 C C . GLY A 1 223 ? -13.422 9.203 18.172 1 88.44 223 GLY A C 1
ATOM 1733 O O . GLY A 1 223 ? -13.234 9.453 19.375 1 88.44 223 GLY A O 1
ATOM 1734 N N . GLY A 1 224 ? -13.984 8.07 17.75 1 87.19 224 GLY A N 1
ATOM 1735 C CA . GLY A 1 224 ? -14.406 7.078 18.734 1 87.19 224 GLY A CA 1
ATOM 1736 C C . GLY A 1 224 ? -13.25 6.328 19.359 1 87.19 224 GLY A C 1
ATOM 1737 O O . GLY A 1 224 ? -12.211 6.129 18.734 1 87.19 224 GLY A O 1
ATOM 1738 N N . LYS A 1 225 ? -13.43 5.965 20.625 1 86.38 225 LYS A N 1
ATOM 1739 C CA . LYS A 1 225 ? -12.422 5.18 21.328 1 86.38 225 LYS A CA 1
ATOM 1740 C C . LYS A 1 225 ? -12.352 3.76 20.781 1 86.38 225 LYS A C 1
ATOM 1742 O O . LYS A 1 225 ? -13.375 3.104 20.594 1 86.38 225 LYS A O 1
ATOM 1747 N N . ASP A 1 226 ? -11.211 3.283 20.469 1 89.75 226 ASP A N 1
ATOM 1748 C CA . ASP A 1 226 ? -10.953 1.93 19.984 1 89.75 226 ASP A CA 1
ATOM 1749 C C . ASP A 1 226 ? -11.875 1.572 18.828 1 89.75 226 ASP A C 1
ATOM 1751 O O . ASP A 1 226 ? -12.43 0.473 18.781 1 89.75 226 ASP A O 1
ATOM 1755 N N . ILE A 1 227 ? -12.094 2.52 18.031 1 91.56 227 ILE A N 1
ATOM 1756 C CA . ILE A 1 227 ? -13.117 2.369 17 1 91.56 227 ILE A CA 1
ATOM 1757 C C . ILE A 1 227 ? -12.742 1.224 16.062 1 91.56 227 ILE A C 1
ATOM 1759 O O . ILE A 1 227 ? -13.625 0.542 15.531 1 91.56 227 ILE A O 1
ATOM 1763 N N . ARG A 1 228 ? -11.5 0.939 15.906 1 91.56 228 ARG A N 1
ATOM 1764 C CA . ARG A 1 228 ? -11.055 -0.124 15.008 1 91.56 228 ARG A CA 1
ATOM 1765 C C . ARG A 1 228 ? -11.531 -1.487 15.5 1 91.56 228 ARG A C 1
ATOM 1767 O O . ARG A 1 228 ? -11.633 -2.432 14.711 1 91.56 228 ARG A O 1
ATOM 1774 N N . GLN A 1 229 ? -11.719 -1.559 16.75 1 90.94 229 GLN A N 1
ATOM 1775 C CA . GLN A 1 229 ? -12.125 -2.83 17.344 1 90.94 229 GLN A CA 1
ATOM 1776 C C . GLN A 1 229 ? -13.641 -2.971 17.359 1 90.94 229 GLN A C 1
ATOM 1778 O O . GLN A 1 229 ? -14.164 -4.035 17.703 1 90.94 229 GLN A O 1
ATOM 1783 N N . ASN A 1 230 ? -14.344 -1.913 17.047 1 90.62 230 ASN A N 1
ATOM 1784 C CA . ASN A 1 230 ? -15.805 -1.881 17.062 1 90.62 230 ASN A CA 1
ATOM 1785 C C . ASN A 1 230 ? -16.391 -2.504 15.789 1 90.62 230 ASN A C 1
ATOM 1787 O O . ASN A 1 230 ? -16 -2.148 14.68 1 90.62 230 ASN A O 1
ATOM 1791 N N . PRO A 1 231 ? -17.328 -3.383 15.93 1 90.69 231 PRO A N 1
ATOM 1792 C CA . PRO A 1 231 ? -17.984 -3.99 14.766 1 90.69 231 PRO A CA 1
ATOM 1793 C C . PRO A 1 231 ? -18.594 -2.957 13.828 1 90.69 231 PRO A C 1
ATOM 1795 O O . PRO A 1 231 ? -18.703 -3.189 12.625 1 90.69 231 PRO A O 1
ATOM 1798 N N . GLU A 1 232 ? -19.016 -1.849 14.414 1 92.81 232 GLU A N 1
ATOM 1799 C CA . GLU A 1 232 ? -19.578 -0.792 13.586 1 92.81 232 GLU A CA 1
ATOM 1800 C C . GLU A 1 232 ? -18.562 -0.263 12.578 1 92.81 232 GLU A C 1
ATOM 1802 O O . GLU A 1 232 ? -18.938 0.159 11.477 1 92.81 232 GLU A O 1
ATOM 1807 N N . PHE A 1 233 ? -17.406 -0.253 13.031 1 94.25 233 PHE A N 1
ATOM 1808 C CA . PHE A 1 233 ? -16.328 0.175 12.141 1 94.25 233 PHE A CA 1
ATOM 1809 C C . PHE A 1 233 ? -16.234 -0.739 10.922 1 94.25 233 PHE A C 1
ATOM 1811 O O . PHE A 1 233 ? -16.125 -0.264 9.789 1 94.25 233 PHE A O 1
ATOM 1818 N N . PHE A 1 234 ? -16.359 -1.991 11.195 1 92.19 234 PHE A N 1
ATOM 1819 C CA . PHE A 1 234 ? -16.344 -2.998 10.141 1 92.19 234 PHE A CA 1
ATOM 1820 C C . PHE A 1 234 ? -17.547 -2.832 9.219 1 92.19 234 PHE A C 1
ATOM 1822 O O . PHE A 1 234 ? -17.391 -2.83 7.996 1 92.19 234 PHE A O 1
ATOM 1829 N N . GLU A 1 235 ? -18.609 -2.676 9.742 1 94.38 235 GLU A N 1
ATOM 1830 C CA . GLU A 1 235 ? -19.828 -2.547 8.969 1 94.38 235 GLU A CA 1
ATOM 1831 C C . GLU A 1 235 ? -19.797 -1.313 8.078 1 94.38 235 GLU A C 1
ATOM 1833 O O . GLU A 1 235 ? -20.188 -1.378 6.906 1 94.38 235 GLU A O 1
ATOM 1838 N N . MET A 1 236 ? -19.359 -0.273 8.664 1 94.06 236 MET A N 1
ATOM 1839 C CA . MET A 1 236 ? -19.297 0.966 7.895 1 94.06 236 MET A CA 1
ATOM 1840 C C . MET A 1 236 ? -18.25 0.856 6.781 1 94.06 236 MET A C 1
ATOM 1842 O O . MET A 1 236 ? -18.453 1.373 5.684 1 94.06 236 MET A O 1
ATOM 1846 N N . SER A 1 237 ? -17.156 0.226 7.098 1 94.5 237 SER A N 1
ATOM 1847 C CA . SER A 1 237 ? -16.141 0.014 6.074 1 94.5 237 SER A CA 1
ATOM 1848 C C . SER A 1 237 ? -16.688 -0.793 4.906 1 94.5 237 SER A C 1
ATOM 1850 O O . SER A 1 237 ? -16.422 -0.471 3.744 1 94.5 237 SER A O 1
ATOM 1852 N N . LEU A 1 238 ? -17.422 -1.82 5.211 1 93.5 238 LEU A N 1
ATOM 1853 C CA . LEU A 1 238 ? -18.031 -2.652 4.176 1 93.5 238 LEU A CA 1
ATOM 1854 C C . LEU A 1 238 ? -19.031 -1.849 3.342 1 93.5 238 LEU A C 1
ATOM 1856 O O . LEU A 1 238 ? -19.031 -1.952 2.113 1 93.5 238 LEU A O 1
ATOM 1860 N N . LYS A 1 239 ? -19.797 -1.115 4.035 1 93.25 239 LYS A N 1
ATOM 1861 C CA . LYS A 1 239 ? -20.781 -0.287 3.354 1 93.25 239 LYS A CA 1
ATOM 1862 C C . LYS A 1 239 ? -20.125 0.7 2.4 1 93.25 239 LYS A C 1
ATOM 1864 O O . LYS A 1 239 ? -20.547 0.855 1.256 1 93.25 239 LYS A O 1
ATOM 1869 N N . LEU A 1 240 ? -19.125 1.319 2.859 1 92.5 240 LEU A N 1
ATOM 1870 C CA . LEU A 1 240 ? -18.406 2.291 2.047 1 92.5 240 LEU A CA 1
ATOM 1871 C C . LEU A 1 240 ? -17.75 1.615 0.851 1 92.5 240 LEU A C 1
ATOM 1873 O O . LEU A 1 240 ? -17.844 2.109 -0.275 1 92.5 240 LEU A O 1
ATOM 1877 N N . LYS A 1 241 ? -17.109 0.515 1.067 1 92.06 241 LYS A N 1
ATOM 1878 C CA . LYS A 1 241 ? -16.453 -0.229 -0.006 1 92.06 241 LYS A CA 1
ATOM 1879 C C . LYS A 1 241 ? -17.453 -0.632 -1.084 1 92.06 241 LYS A C 1
ATOM 1881 O O . LYS A 1 241 ? -17.203 -0.47 -2.277 1 92.06 241 LYS A O 1
ATOM 1886 N N . ASN A 1 242 ? -18.547 -1.146 -0.641 1 90.5 242 ASN A N 1
ATOM 1887 C CA . ASN A 1 242 ? -19.578 -1.575 -1.573 1 90.5 242 ASN A CA 1
ATOM 1888 C C . ASN A 1 242 ? -20.125 -0.403 -2.381 1 90.5 242 ASN A C 1
ATOM 1890 O O . ASN A 1 242 ? -20.391 -0.537 -3.576 1 90.5 242 ASN A O 1
ATOM 1894 N N . SER A 1 243 ? -20.297 0.671 -1.689 1 88.44 243 SER A N 1
ATOM 1895 C CA . SER A 1 243 ? -20.781 1.87 -2.369 1 88.44 243 SER A CA 1
ATOM 1896 C C . SER A 1 243 ? -19.781 2.344 -3.424 1 88.44 243 SER A C 1
ATOM 1898 O O . SER A 1 243 ? -20.172 2.709 -4.535 1 88.44 243 SER A O 1
ATOM 1900 N N . ILE A 1 244 ? -18.531 2.336 -3.1 1 88.94 244 ILE A N 1
ATOM 1901 C CA . ILE A 1 244 ? -17.484 2.754 -4.02 1 88.94 244 ILE A CA 1
ATOM 1902 C C . ILE A 1 244 ? -17.438 1.811 -5.219 1 88.94 244 ILE A C 1
ATOM 1904 O O . ILE A 1 244 ? -17.344 2.258 -6.363 1 88.94 244 ILE A O 1
ATOM 1908 N N . LYS A 1 245 ? -17.531 0.517 -4.945 1 87.19 245 LYS A N 1
ATOM 1909 C CA . LYS A 1 245 ? -17.547 -0.491 -6 1 87.19 245 LYS A CA 1
ATOM 1910 C C . LYS A 1 245 ? -18.656 -0.23 -7.004 1 87.19 245 LYS A C 1
ATOM 1912 O O . LYS A 1 245 ? -18.453 -0.302 -8.211 1 87.19 245 LYS A O 1
ATOM 1917 N N . LYS A 1 246 ? -19.797 0.046 -6.473 1 84.31 246 LYS A N 1
ATOM 1918 C CA . LYS A 1 246 ? -20.953 0.313 -7.316 1 84.31 246 LYS A CA 1
ATOM 1919 C C . LYS A 1 246 ? -20.734 1.555 -8.172 1 84.31 246 LYS A C 1
ATOM 1921 O O . LYS A 1 246 ? -21.062 1.56 -9.367 1 84.31 246 LYS A O 1
ATOM 1926 N N . ASP A 1 247 ? -20.156 2.543 -7.574 1 80.56 247 ASP A N 1
ATOM 1927 C CA . ASP A 1 247 ? -19.922 3.805 -8.273 1 80.56 247 ASP A CA 1
ATOM 1928 C C . ASP A 1 247 ? -18.891 3.639 -9.375 1 80.56 247 ASP A C 1
ATOM 1930 O O . ASP A 1 247 ? -19.031 4.199 -10.461 1 80.56 247 ASP A O 1
ATOM 1934 N N . TRP A 1 248 ? -17.891 2.906 -9.117 1 79.62 248 TRP A N 1
ATOM 1935 C CA . TRP A 1 248 ? -16.766 2.777 -10.039 1 79.62 248 TRP A CA 1
ATOM 1936 C C . TRP A 1 248 ? -17.094 1.796 -11.156 1 79.62 248 TRP A C 1
ATOM 1938 O O . TRP A 1 248 ? -16.594 1.927 -12.281 1 79.62 248 TRP A O 1
ATOM 1948 N N . ASN A 1 249 ? -17.75 0.678 -10.828 1 74.31 249 ASN A N 1
ATOM 1949 C CA . ASN A 1 249 ? -18.172 -0.266 -11.859 1 74.31 249 ASN A CA 1
ATOM 1950 C C . ASN A 1 249 ? -19.125 0.384 -12.859 1 74.31 249 ASN A C 1
ATOM 1952 O O . ASN A 1 249 ? -19.094 0.073 -14.055 1 74.31 249 ASN A O 1
ATOM 1956 N N . GLN A 1 250 ? -19.953 1.17 -12.336 1 63.38 250 GLN A N 1
ATOM 1957 C CA . GLN A 1 250 ? -20.844 1.885 -13.242 1 63.38 250 GLN A CA 1
ATOM 1958 C C . GLN A 1 250 ? -20.078 2.807 -14.172 1 63.38 250 GLN A C 1
ATOM 1960 O O . GLN A 1 250 ? -20.453 2.988 -15.336 1 63.38 250 GLN A O 1
ATOM 1965 N N . ALA A 1 251 ? -18.969 3.25 -13.812 1 55.09 251 ALA A N 1
ATOM 1966 C CA . ALA A 1 251 ? -18.141 4.113 -14.641 1 55.09 251 ALA A CA 1
ATOM 1967 C C . ALA A 1 251 ? -17.453 3.316 -15.75 1 55.09 251 ALA A C 1
ATOM 1969 O O . ALA A 1 251 ? -17.234 3.828 -16.844 1 55.09 251 ALA A O 1
ATOM 1970 N N . TRP A 1 252 ? -17.031 2.078 -15.445 1 49.84 252 TRP A N 1
ATOM 1971 C CA . TRP A 1 252 ? -16.344 1.24 -16.422 1 49.84 252 TRP A CA 1
ATOM 1972 C C . TRP A 1 252 ? -17.328 0.72 -17.469 1 49.84 252 TRP A C 1
ATOM 1974 O O . TRP A 1 252 ? -16.938 0.401 -18.594 1 49.84 252 TRP A O 1
ATOM 1984 N N . GLU A 1 253 ? -18.578 0.576 -17.078 1 45.25 253 GLU A N 1
ATOM 1985 C CA . GLU A 1 253 ? -19.594 0.136 -18.031 1 45.25 253 GLU A CA 1
ATOM 1986 C C . GLU A 1 253 ? -20.047 1.29 -18.922 1 45.25 253 GLU A C 1
ATOM 1988 O O . GLU A 1 253 ? -20.531 1.071 -20.047 1 45.25 253 GLU A O 1
ATOM 1993 N N . ASN A 1 254 ? -19.938 2.473 -18.484 1 39.62 254 ASN A N 1
ATOM 1994 C CA . ASN A 1 254 ? -20.406 3.562 -19.328 1 39.62 254 ASN A CA 1
ATOM 1995 C C . ASN A 1 254 ? -19.266 4.148 -20.172 1 39.62 254 ASN A C 1
ATOM 1997 O O . ASN A 1 254 ? -18.156 4.336 -19.672 1 39.62 254 ASN A O 1
ATOM 2001 N N . MET B 1 1 ? 4.656 -30.094 -2.703 1 84.19 1 MET B N 1
ATOM 2002 C CA . MET B 1 1 ? 4.949 -29.688 -1.33 1 84.19 1 MET B CA 1
ATOM 2003 C C . MET B 1 1 ? 6.242 -28.891 -1.264 1 84.19 1 MET B C 1
ATOM 2005 O O . MET B 1 1 ? 7.203 -29.188 -1.978 1 84.19 1 MET B O 1
ATOM 2009 N N . ILE B 1 2 ? 6.242 -27.781 -0.587 1 89.88 2 ILE B N 1
ATOM 2010 C CA . ILE B 1 2 ? 7.449 -27 -0.359 1 89.88 2 ILE B CA 1
ATOM 2011 C C . ILE B 1 2 ? 7.898 -27.141 1.094 1 89.88 2 ILE B C 1
ATOM 2013 O O . ILE B 1 2 ? 7.086 -27.031 2.014 1 89.88 2 ILE B O 1
ATOM 2017 N N . SER B 1 3 ? 9.148 -27.531 1.264 1 92.5 3 SER B N 1
ATOM 2018 C CA . SER B 1 3 ? 9.719 -27.656 2.602 1 92.5 3 SER B CA 1
ATOM 2019 C C . SER B 1 3 ? 10.992 -26.844 2.744 1 92.5 3 SER B C 1
ATOM 2021 O O . SER B 1 3 ? 11.891 -26.922 1.9 1 92.5 3 SER B O 1
ATOM 2023 N N . ILE B 1 4 ? 11.023 -26.047 3.742 1 93 4 ILE B N 1
ATOM 2024 C CA . ILE B 1 4 ? 12.188 -25.234 4.07 1 93 4 ILE B CA 1
ATOM 2025 C C . ILE B 1 4 ? 12.695 -25.594 5.465 1 93 4 ILE B C 1
ATOM 2027 O O . ILE B 1 4 ? 11.938 -25.578 6.438 1 93 4 ILE B O 1
ATOM 2031 N N . GLU B 1 5 ? 13.945 -25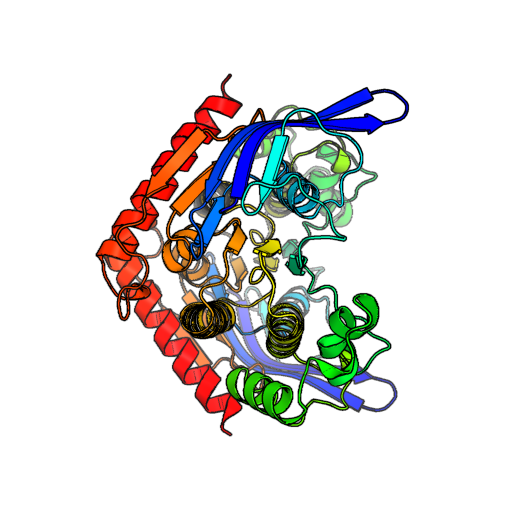.938 5.492 1 93.88 5 GLU B N 1
ATOM 2032 C CA . GLU B 1 5 ? 14.555 -26.328 6.766 1 93.88 5 GLU B CA 1
ATOM 2033 C C . GLU B 1 5 ? 15.758 -25.438 7.09 1 93.88 5 GLU B C 1
ATOM 2035 O O . GLU B 1 5 ? 16.766 -25.469 6.371 1 93.88 5 GLU B O 1
ATOM 2040 N N . ASN B 1 6 ? 15.625 -24.734 8.188 1 94.25 6 ASN B N 1
ATOM 2041 C CA . ASN B 1 6 ? 16.688 -23.922 8.758 1 94.25 6 ASN B CA 1
ATOM 2042 C C . ASN B 1 6 ? 17.312 -23 7.715 1 94.25 6 ASN B C 1
ATOM 2044 O O . ASN B 1 6 ? 18.531 -22.969 7.562 1 94.25 6 ASN B O 1
ATOM 2048 N N . LEU B 1 7 ? 16.562 -22.312 7.008 1 93.5 7 LEU B N 1
ATOM 2049 C CA . LEU B 1 7 ? 17.047 -21.438 5.949 1 93.5 7 LEU B CA 1
ATOM 2050 C C . LEU B 1 7 ? 17.609 -20.141 6.531 1 93.5 7 LEU B C 1
ATOM 2052 O O . LEU B 1 7 ? 16.938 -19.469 7.324 1 93.5 7 LEU B O 1
ATOM 2056 N N . SER B 1 8 ? 18.828 -19.844 6.203 1 94.19 8 SER B N 1
ATOM 2057 C CA . SER B 1 8 ? 19.469 -18.578 6.566 1 94.19 8 SER B CA 1
ATOM 2058 C C . SER B 1 8 ? 20.172 -17.953 5.367 1 94.19 8 SER B C 1
ATOM 2060 O O . SER B 1 8 ? 20.797 -18.641 4.574 1 94.19 8 SER B O 1
ATOM 2062 N N . VAL B 1 9 ? 19.891 -16.719 5.152 1 91.94 9 VAL B N 1
ATOM 2063 C CA . VAL B 1 9 ? 20.516 -15.984 4.055 1 91.94 9 VAL B CA 1
ATOM 2064 C C . VAL B 1 9 ? 21.25 -14.766 4.605 1 91.94 9 VAL B C 1
ATOM 2066 O O . VAL B 1 9 ? 20.672 -13.961 5.34 1 91.94 9 VAL B O 1
ATOM 2069 N N . ASN B 1 10 ? 22.453 -14.641 4.246 1 89.31 10 ASN B N 1
ATOM 2070 C CA . ASN B 1 10 ? 23.312 -13.508 4.602 1 89.31 10 ASN B CA 1
ATOM 2071 C C . ASN B 1 10 ? 23.797 -12.758 3.361 1 89.31 10 ASN B C 1
ATOM 2073 O O . ASN B 1 10 ? 24.141 -13.383 2.354 1 89.31 10 ASN B O 1
ATOM 2077 N N . TYR B 1 11 ? 23.625 -11.469 3.361 1 83.81 11 TYR B N 1
ATOM 2078 C CA . TYR B 1 11 ? 24.172 -10.641 2.295 1 83.81 11 TYR B CA 1
ATOM 2079 C C . TYR B 1 11 ? 25.516 -10.039 2.713 1 83.81 11 TYR B C 1
ATOM 2081 O O . TYR B 1 11 ? 25.672 -9.633 3.865 1 83.81 11 TYR B O 1
ATOM 2089 N N . LYS B 1 12 ? 26.5 -10.141 1.885 1 79.06 12 LYS B N 1
ATOM 2090 C CA . LYS B 1 12 ? 27.828 -9.609 2.182 1 79.06 12 LYS B CA 1
ATOM 2091 C C . LYS B 1 12 ? 28.047 -8.273 1.483 1 79.06 12 LYS B C 1
ATOM 2093 O O . LYS B 1 12 ? 27.734 -8.125 0.302 1 79.06 12 LYS B O 1
ATOM 2098 N N . SER B 1 13 ? 28.062 -7.258 2.328 1 72.56 13 SER B N 1
ATOM 2099 C CA . SER B 1 13 ? 28.547 -5.988 1.796 1 72.56 13 SER B CA 1
ATOM 2100 C C . SER B 1 13 ? 30.016 -5.777 2.125 1 72.56 13 SER B C 1
ATOM 2102 O O . SER B 1 13 ? 30.609 -6.547 2.891 1 72.56 13 SER B O 1
ATOM 2104 N N . ASP B 1 14 ? 30.812 -4.895 1.322 1 66.81 14 ASP B N 1
ATOM 2105 C CA . ASP B 1 14 ? 32.25 -4.652 1.465 1 66.81 14 ASP B CA 1
ATOM 2106 C C . ASP B 1 14 ? 32.656 -4.625 2.936 1 66.81 14 ASP B C 1
ATOM 2108 O O . ASP B 1 14 ? 33.75 -5.086 3.293 1 66.81 14 ASP B O 1
ATOM 2112 N N . SER B 1 15 ? 31.938 -4.168 3.857 1 71.12 15 SER B N 1
ATOM 2113 C CA . SER B 1 15 ? 32.406 -3.955 5.219 1 71.12 15 SER B CA 1
ATOM 2114 C C . SER B 1 15 ? 31.594 -4.75 6.227 1 71.12 15 SER B C 1
ATOM 2116 O O . SER B 1 15 ? 32 -4.91 7.379 1 71.12 15 SER B O 1
ATOM 2118 N N . ASP B 1 16 ? 30.344 -5.301 5.738 1 78.94 16 ASP B N 1
ATOM 2119 C CA . ASP B 1 16 ? 29.531 -5.906 6.785 1 78.94 16 ASP B CA 1
ATOM 2120 C C . ASP B 1 16 ? 28.641 -7.012 6.223 1 78.94 16 ASP B C 1
ATOM 2122 O O . ASP B 1 16 ? 28.422 -7.074 5.012 1 78.94 16 ASP B O 1
ATOM 2126 N N . VAL B 1 17 ? 28.594 -8.047 7.078 1 77.62 17 VAL B N 1
ATOM 2127 C CA . VAL B 1 17 ? 27.672 -9.117 6.754 1 77.62 17 VAL B CA 1
ATOM 2128 C C . VAL B 1 17 ? 26.312 -8.836 7.391 1 77.62 17 VAL B C 1
ATOM 2130 O O . VAL B 1 17 ? 26.234 -8.516 8.578 1 77.62 17 VAL B O 1
ATOM 2133 N N . TYR B 1 18 ? 25.234 -8.766 6.527 1 81.31 18 TYR B N 1
ATOM 2134 C CA . TYR B 1 18 ? 23.875 -8.531 6.996 1 81.31 18 TYR B CA 1
ATOM 2135 C C . TYR B 1 18 ? 23.016 -9.781 6.836 1 81.31 18 TYR B C 1
ATOM 2137 O O . TYR B 1 18 ? 22.922 -10.344 5.746 1 81.31 18 TYR B O 1
ATOM 2145 N N . THR B 1 19 ? 22.5 -10.273 8.008 1 83.25 19 THR B N 1
ATOM 2146 C CA . THR B 1 19 ? 21.609 -11.43 7.961 1 83.25 19 THR B CA 1
ATOM 2147 C C . THR B 1 19 ? 20.188 -11 7.586 1 83.25 19 THR B C 1
ATOM 2149 O O . THR B 1 19 ? 19.531 -10.281 8.344 1 83.25 19 THR B O 1
ATOM 2152 N N . ALA B 1 20 ? 19.719 -11.438 6.5 1 85 20 ALA B N 1
ATOM 2153 C CA . ALA B 1 20 ? 18.391 -11.07 6.031 1 85 20 ALA B CA 1
ATOM 2154 C C . ALA B 1 20 ? 17.328 -11.961 6.656 1 85 20 ALA B C 1
ATOM 2156 O O . ALA B 1 20 ? 16.297 -11.477 7.145 1 85 20 ALA B O 1
ATOM 2157 N N . ILE B 1 21 ? 17.516 -13.234 6.668 1 90.25 21 ILE B N 1
ATOM 2158 C CA . ILE B 1 21 ? 16.641 -14.195 7.332 1 90.25 21 ILE B CA 1
ATOM 2159 C C . ILE B 1 21 ? 17.484 -15.242 8.055 1 90.25 21 ILE B C 1
ATOM 2161 O O . ILE B 1 21 ? 18.594 -15.57 7.621 1 90.25 21 ILE B O 1
ATOM 2165 N N . SER B 1 22 ? 16.891 -15.75 9.156 1 90.38 22 SER B N 1
ATOM 2166 C CA . SER B 1 22 ? 17.656 -16.656 10.008 1 90.38 22 SER B CA 1
ATOM 2167 C C . SER B 1 22 ? 16.797 -17.812 10.492 1 90.38 22 SER B C 1
ATOM 2169 O O . SER B 1 22 ? 15.859 -17.625 11.266 1 90.38 22 SER B O 1
ATOM 2171 N N . GLY B 1 23 ? 17.156 -19 10.008 1 91.19 23 GLY B N 1
ATOM 2172 C CA . GLY B 1 23 ? 16.609 -20.234 10.57 1 91.19 23 GLY B CA 1
ATOM 2173 C C . GLY B 1 23 ? 15.141 -20.422 10.273 1 91.19 23 GLY B C 1
ATOM 2174 O O . GLY B 1 23 ? 14.359 -20.75 11.172 1 91.19 23 GLY B O 1
ATOM 2175 N N . ILE B 1 24 ? 14.734 -20.141 9.109 1 91.19 24 ILE B N 1
ATOM 2176 C CA . ILE B 1 24 ? 13.328 -20.234 8.727 1 91.19 24 ILE B CA 1
ATOM 2177 C C . ILE B 1 24 ? 12.961 -21.703 8.477 1 91.19 24 ILE B C 1
ATOM 2179 O O . ILE B 1 24 ? 13.672 -22.406 7.762 1 91.19 24 ILE B O 1
ATOM 2183 N N . ASN B 1 25 ? 11.984 -22.25 9.156 1 91.62 25 ASN B N 1
ATOM 2184 C CA . ASN B 1 25 ? 11.359 -23.547 8.914 1 91.62 25 ASN B CA 1
ATOM 2185 C C . ASN B 1 25 ? 9.906 -23.391 8.469 1 91.62 25 ASN B C 1
ATOM 2187 O O . ASN B 1 25 ? 9.102 -22.781 9.172 1 91.62 25 ASN B O 1
ATOM 2191 N N . LEU B 1 26 ? 9.656 -23.938 7.301 1 90.75 26 LEU B N 1
ATOM 2192 C CA . LEU B 1 26 ? 8.32 -23.75 6.738 1 90.75 26 LEU B CA 1
ATOM 2193 C C . LEU B 1 26 ? 7.945 -24.938 5.848 1 90.75 26 LEU B C 1
ATOM 2195 O O . LEU B 1 26 ? 8.789 -25.469 5.133 1 90.75 26 LEU B O 1
ATOM 2199 N N . THR B 1 27 ? 6.676 -25.328 5.91 1 89.06 27 THR B N 1
ATOM 2200 C CA . THR B 1 27 ? 6.141 -26.344 5.02 1 89.06 27 THR B CA 1
ATOM 2201 C C . THR B 1 27 ? 4.809 -25.891 4.422 1 89.06 27 THR B C 1
ATOM 2203 O O . THR B 1 27 ? 3.977 -25.312 5.117 1 89.06 27 THR B O 1
ATOM 2206 N N . ILE B 1 28 ? 4.633 -26.125 3.17 1 87.31 28 ILE B N 1
ATOM 2207 C CA . ILE B 1 28 ? 3.387 -25.859 2.465 1 87.31 28 ILE B CA 1
ATOM 2208 C C . ILE B 1 28 ? 2.908 -27.125 1.75 1 87.31 28 ILE B C 1
ATOM 2210 O O . ILE B 1 28 ? 3.652 -27.719 0.97 1 87.31 28 ILE B O 1
ATOM 2214 N N . PRO B 1 29 ? 1.735 -27.5 2.09 1 85.69 29 PRO B N 1
ATOM 2215 C CA . PRO B 1 29 ? 1.206 -28.672 1.375 1 85.69 29 PRO B CA 1
ATOM 2216 C C . PRO B 1 29 ? 1.033 -28.422 -0.121 1 85.69 29 PRO B C 1
ATOM 2218 O O . PRO B 1 29 ? 0.909 -27.266 -0.545 1 85.69 29 PRO B O 1
ATOM 2221 N N . GLU B 1 30 ? 1.01 -29.484 -0.823 1 90.75 30 GLU B N 1
ATOM 2222 C CA . GLU B 1 30 ? 0.759 -29.406 -2.258 1 90.75 30 GLU B CA 1
ATOM 2223 C C . GLU B 1 30 ? -0.606 -28.781 -2.547 1 90.75 30 GLU B C 1
ATOM 2225 O O . GLU B 1 30 ? -1.605 -29.156 -1.931 1 90.75 30 GLU B O 1
ATOM 2230 N N . GLY B 1 31 ? -0.552 -27.812 -3.357 1 92.75 31 GLY B N 1
ATOM 2231 C CA . GLY B 1 31 ? -1.8 -27.188 -3.768 1 92.75 31 GLY B CA 1
ATOM 2232 C C . GLY B 1 31 ? -2.34 -26.203 -2.746 1 92.75 31 GLY B C 1
ATOM 2233 O O . GLY B 1 31 ? -3.488 -25.766 -2.846 1 92.75 31 GLY B O 1
ATOM 2234 N N . GLY B 1 32 ? -1.536 -25.875 -1.778 1 93.88 32 GLY B N 1
ATOM 2235 C CA . GLY B 1 32 ? -1.98 -24.938 -0.76 1 93.88 32 GLY B CA 1
ATOM 2236 C C . GLY B 1 32 ? -1.432 -23.531 -0.957 1 93.88 32 GLY B C 1
ATOM 2237 O O . GLY B 1 32 ? -0.592 -23.312 -1.831 1 93.88 32 GLY B O 1
ATOM 2238 N N . THR B 1 33 ? -2.018 -22.625 -0.202 1 96.12 33 THR B N 1
ATOM 2239 C CA . THR B 1 33 ? -1.529 -21.25 -0.222 1 96.12 33 THR B CA 1
ATOM 2240 C C . THR B 1 33 ? -0.973 -20.859 1.143 1 96.12 33 THR B C 1
ATOM 2242 O O . THR B 1 33 ? -1.529 -21.234 2.178 1 96.12 33 THR B O 1
ATOM 2245 N N . LEU B 1 34 ? 0.151 -20.234 1.098 1 96.81 34 LEU B N 1
ATOM 2246 C CA . LEU B 1 34 ? 0.787 -19.703 2.299 1 96.81 34 LEU B CA 1
ATOM 2247 C C . LEU B 1 34 ? 1.03 -18.203 2.17 1 96.81 34 LEU B C 1
ATOM 2249 O O . LEU B 1 34 ? 1.709 -17.766 1.242 1 96.81 34 LEU B O 1
ATOM 2253 N N . ALA B 1 35 ? 0.41 -17.469 3.059 1 96.81 35 ALA B N 1
ATOM 2254 C CA . ALA B 1 35 ? 0.692 -16.047 3.16 1 96.81 35 ALA B CA 1
ATOM 2255 C C . ALA B 1 35 ? 1.798 -15.773 4.176 1 96.81 35 ALA B C 1
ATOM 2257 O O . ALA B 1 35 ? 1.794 -16.344 5.273 1 96.81 35 ALA B O 1
ATOM 2258 N N . VAL B 1 36 ? 2.723 -15.023 3.789 1 95.12 36 VAL B N 1
ATOM 2259 C CA . VAL B 1 36 ? 3.797 -14.609 4.691 1 95.12 36 VAL B CA 1
ATOM 2260 C C . VAL B 1 36 ? 3.66 -13.125 5.02 1 95.12 36 VAL B C 1
ATOM 2262 O O . VAL B 1 36 ? 3.668 -12.281 4.121 1 95.12 36 VAL B O 1
ATOM 2265 N N . ILE B 1 37 ? 3.496 -12.859 6.289 1 93.88 37 ILE B N 1
ATOM 2266 C CA . ILE B 1 37 ? 3.387 -11.477 6.754 1 93.88 37 ILE B CA 1
ATOM 2267 C C . ILE B 1 37 ? 4.609 -11.125 7.598 1 93.88 37 ILE B C 1
ATOM 2269 O O . ILE B 1 37 ? 5.125 -11.961 8.344 1 93.88 37 ILE B O 1
ATOM 2273 N N . GLY B 1 38 ? 5.055 -9.922 7.52 1 87.94 38 GLY B N 1
ATOM 2274 C CA . GLY B 1 38 ? 6.172 -9.406 8.297 1 87.94 38 GLY B CA 1
ATOM 2275 C C . GLY B 1 38 ? 6.383 -7.914 8.125 1 87.94 38 GLY B C 1
ATOM 2276 O O . GLY B 1 38 ? 5.82 -7.301 7.219 1 87.94 38 GLY B O 1
ATOM 2277 N N . PRO B 1 39 ? 7.082 -7.426 9.055 1 83.62 39 PRO B N 1
ATOM 2278 C CA . PRO B 1 39 ? 7.367 -5.992 8.93 1 83.62 39 PRO B CA 1
ATOM 2279 C C . PRO B 1 39 ? 8.266 -5.672 7.738 1 83.62 39 PRO B C 1
ATOM 2281 O O . PRO B 1 39 ? 8.867 -6.574 7.152 1 83.62 39 PRO B O 1
ATOM 2284 N N . SER B 1 40 ? 8.227 -4.43 7.398 1 79.31 40 SER B N 1
ATOM 2285 C CA . SER B 1 40 ? 9.102 -4.004 6.309 1 79.31 40 SER B CA 1
ATOM 2286 C C . SER B 1 40 ? 10.562 -4.324 6.609 1 79.31 40 SER B C 1
ATOM 2288 O O . SER B 1 40 ? 11.023 -4.141 7.734 1 79.31 40 SER B O 1
ATOM 2290 N N . GLY B 1 41 ? 11.25 -4.848 5.695 1 77 41 GLY B N 1
ATOM 2291 C CA . GLY B 1 41 ? 12.68 -5.086 5.812 1 77 41 GLY B CA 1
ATOM 2292 C C . GLY B 1 41 ? 13.008 -6.375 6.543 1 77 41 GLY B C 1
ATOM 2293 O O . GLY B 1 41 ? 14.18 -6.648 6.824 1 77 41 GLY B O 1
ATOM 2294 N N . CYS B 1 42 ? 12.008 -7.18 6.789 1 81.56 42 CYS B N 1
ATOM 2295 C CA . CYS B 1 42 ? 12.281 -8.344 7.621 1 81.56 42 CYS B CA 1
ATOM 2296 C C . CYS B 1 42 ? 12.766 -9.516 6.773 1 81.56 42 CYS B C 1
ATOM 2298 O O . CYS B 1 42 ? 13.062 -10.586 7.305 1 81.56 42 CYS B O 1
ATOM 2300 N N . GLY B 1 43 ? 12.766 -9.359 5.418 1 87.25 43 GLY B N 1
ATOM 2301 C CA . GLY B 1 43 ? 13.359 -10.406 4.602 1 87.25 43 GLY B CA 1
ATOM 2302 C C . GLY B 1 43 ? 12.344 -11.164 3.775 1 87.25 43 GLY B C 1
ATOM 2303 O O . GLY B 1 43 ? 12.648 -12.234 3.24 1 87.25 43 GLY B O 1
ATOM 2304 N N . LYS B 1 44 ? 11.133 -10.727 3.666 1 91.25 44 LYS B N 1
ATOM 2305 C CA . LYS B 1 44 ? 10.078 -11.414 2.926 1 91.25 44 LYS B CA 1
ATOM 2306 C C . LYS B 1 44 ? 10.5 -11.664 1.479 1 91.25 44 LYS B C 1
ATOM 2308 O O . LYS B 1 44 ? 10.352 -12.773 0.966 1 91.25 44 LYS B O 1
ATOM 2313 N N . SER B 1 45 ? 11.07 -10.617 0.876 1 90.25 45 SER B N 1
ATOM 2314 C CA . SER B 1 45 ? 11.508 -10.742 -0.511 1 90.25 45 SER B CA 1
ATOM 2315 C C . SER B 1 45 ? 12.688 -11.703 -0.634 1 90.25 45 SER B C 1
ATOM 2317 O O . SER B 1 45 ? 12.781 -12.461 -1.601 1 90.25 45 SER B O 1
ATOM 2319 N N . THR B 1 46 ? 13.594 -11.688 0.303 1 90.94 46 THR B N 1
ATOM 2320 C CA . THR B 1 46 ? 14.727 -12.602 0.324 1 90.94 46 THR B CA 1
ATOM 2321 C C . THR B 1 46 ? 14.25 -14.047 0.409 1 90.94 46 THR B C 1
ATOM 2323 O O . THR B 1 46 ? 14.773 -14.922 -0.282 1 90.94 46 THR B O 1
ATOM 2326 N N . LEU B 1 47 ? 13.25 -14.25 1.229 1 92.75 47 LEU B N 1
ATOM 2327 C CA . LEU B 1 47 ? 12.672 -15.586 1.369 1 92.75 47 LEU B CA 1
ATOM 2328 C C . LEU B 1 47 ? 12.141 -16.094 0.033 1 92.75 47 LEU B C 1
ATOM 2330 O O . LEU B 1 47 ? 12.469 -17.203 -0.395 1 92.75 47 LEU B O 1
ATOM 2334 N N . LEU B 1 48 ? 11.375 -15.258 -0.683 1 93.62 48 LEU B N 1
ATOM 2335 C CA . LEU B 1 48 ? 10.797 -15.641 -1.964 1 93.62 48 LEU B CA 1
ATOM 2336 C C . LEU B 1 48 ? 11.883 -15.898 -3 1 93.62 48 LEU B C 1
ATOM 2338 O O . LEU B 1 48 ? 11.812 -16.875 -3.746 1 93.62 48 LEU B O 1
ATOM 2342 N N . LYS B 1 49 ? 12.875 -15.086 -2.986 1 92.44 49 LYS B N 1
ATOM 2343 C CA . LYS B 1 49 ? 13.961 -15.234 -3.947 1 92.44 49 LYS B CA 1
ATOM 2344 C C . LYS B 1 49 ? 14.75 -16.516 -3.688 1 92.44 49 LYS B C 1
ATOM 2346 O O . LYS B 1 49 ? 15.203 -17.172 -4.625 1 92.44 49 LYS B O 1
ATOM 2351 N N . ALA B 1 50 ? 14.938 -16.812 -2.445 1 92.56 50 ALA B N 1
ATOM 2352 C CA . ALA B 1 50 ? 15.617 -18.062 -2.1 1 92.56 50 ALA B CA 1
ATOM 2353 C C . ALA B 1 50 ? 14.852 -19.266 -2.627 1 92.56 50 ALA B C 1
ATOM 2355 O O . ALA B 1 50 ? 15.438 -20.156 -3.244 1 92.56 50 ALA B O 1
ATOM 2356 N N . ILE B 1 51 ? 13.555 -19.25 -2.428 1 92.31 51 ILE B N 1
ATOM 2357 C CA . ILE B 1 51 ? 12.719 -20.344 -2.879 1 92.31 51 ILE B CA 1
ATOM 2358 C C . ILE B 1 51 ? 12.727 -20.406 -4.402 1 92.31 51 ILE B C 1
ATOM 2360 O O . ILE B 1 51 ? 12.688 -21.5 -4.984 1 92.31 51 ILE B O 1
ATOM 2364 N N . ALA B 1 52 ? 12.789 -19.266 -5.008 1 90.94 52 ALA B N 1
ATOM 2365 C CA . ALA B 1 52 ? 12.781 -19.188 -6.465 1 90.94 52 ALA B CA 1
ATOM 2366 C C . ALA B 1 52 ? 14.125 -19.625 -7.047 1 90.94 52 ALA B C 1
ATOM 2368 O O . ALA B 1 52 ? 14.273 -19.734 -8.266 1 90.94 52 ALA B O 1
ATOM 2369 N N . GLY B 1 53 ? 15.102 -19.781 -6.195 1 88.62 53 GLY B N 1
ATOM 2370 C CA . GLY B 1 53 ? 16.422 -20.172 -6.648 1 88.62 53 GLY B CA 1
ATOM 2371 C C . GLY B 1 53 ? 17.25 -19 -7.164 1 88.62 53 GLY B C 1
ATOM 2372 O O . GLY B 1 53 ? 18.188 -19.188 -7.934 1 88.62 53 GLY B O 1
ATOM 2373 N N . LEU B 1 54 ? 16.859 -17.828 -6.746 1 87.62 54 LEU B N 1
ATOM 2374 C CA . LEU B 1 54 ? 17.5 -16.625 -7.25 1 87.62 54 LEU B CA 1
ATOM 2375 C C . LEU B 1 54 ? 18.609 -16.172 -6.297 1 87.62 54 LEU B C 1
ATOM 2377 O O . LEU B 1 54 ? 19.312 -15.195 -6.582 1 87.62 54 LEU B O 1
ATOM 2381 N N . ILE B 1 55 ? 18.719 -16.797 -5.141 1 87.69 55 ILE B N 1
ATOM 2382 C CA . ILE B 1 55 ? 19.781 -16.531 -4.188 1 87.69 55 ILE B CA 1
ATOM 2383 C C . ILE B 1 55 ? 20.844 -17.641 -4.281 1 87.69 55 ILE B C 1
ATOM 2385 O O . ILE B 1 55 ? 20.562 -18.797 -4.012 1 87.69 55 ILE B O 1
ATOM 2389 N N . PRO B 1 56 ? 22 -17.328 -4.68 1 82 56 PRO B N 1
ATOM 2390 C CA . PRO B 1 56 ? 23.031 -18.328 -4.957 1 82 56 PRO B CA 1
ATOM 2391 C C . PRO B 1 56 ? 23.516 -19.047 -3.699 1 82 56 PRO B C 1
ATOM 2393 O O . PRO B 1 56 ? 23.812 -20.234 -3.74 1 82 56 PRO B O 1
ATOM 2396 N N . GLU B 1 57 ? 23.672 -18.359 -2.58 1 89.44 57 GLU B N 1
ATOM 2397 C CA . GLU B 1 57 ? 24.219 -18.953 -1.372 1 89.44 57 GLU B CA 1
ATOM 2398 C C . GLU B 1 57 ? 23.281 -18.766 -0.181 1 89.44 57 GLU B C 1
ATOM 2400 O O . GLU B 1 57 ? 22.875 -17.641 0.117 1 89.44 57 GLU B O 1
ATOM 2405 N N . TYR B 1 58 ? 22.938 -19.828 0.343 1 92.44 58 TYR B N 1
ATOM 2406 C CA . TYR B 1 58 ? 22.172 -19.812 1.587 1 92.44 58 TYR B CA 1
ATOM 2407 C C . TYR B 1 58 ? 22.453 -21.062 2.41 1 92.44 58 TYR B C 1
ATOM 2409 O O . TYR B 1 58 ? 23.047 -22.016 1.915 1 92.44 58 TYR B O 1
ATOM 2417 N N . GLU B 1 59 ? 22.156 -20.953 3.648 1 94.81 59 GLU B N 1
ATOM 2418 C CA . GLU B 1 59 ? 22.234 -22.109 4.535 1 94.81 59 GLU B CA 1
ATOM 2419 C C . GLU B 1 59 ? 20.859 -22.781 4.688 1 94.81 59 GLU B C 1
ATOM 2421 O O . GLU B 1 59 ? 19.828 -22.125 4.539 1 94.81 59 GLU B O 1
ATOM 2426 N N . GLY B 1 60 ? 20.891 -24.031 4.953 1 94.56 60 GLY B N 1
ATOM 2427 C CA . GLY B 1 60 ? 19.656 -24.797 5.078 1 94.56 60 GLY B CA 1
ATOM 2428 C C . GLY B 1 60 ? 19.25 -25.484 3.793 1 94.56 60 GLY B C 1
ATOM 2429 O O . GLY B 1 60 ? 20.094 -25.734 2.926 1 94.56 60 GLY B O 1
ATOM 2430 N N . THR B 1 61 ? 17.953 -25.953 3.816 1 94.25 61 THR B N 1
ATOM 2431 C CA . THR B 1 61 ? 17.5 -26.688 2.643 1 94.25 61 THR B CA 1
ATOM 2432 C C . THR B 1 61 ? 16.125 -26.234 2.197 1 94.25 61 THR B C 1
ATOM 2434 O O . THR B 1 61 ? 15.266 -25.922 3.031 1 94.25 61 THR B O 1
ATOM 2437 N N . ILE B 1 62 ? 15.992 -26.125 0.984 1 93.69 62 ILE B N 1
ATOM 2438 C CA . ILE B 1 62 ? 14.703 -25.859 0.343 1 93.69 62 ILE B CA 1
ATOM 2439 C C . ILE B 1 62 ? 14.367 -27 -0.619 1 93.69 62 ILE B C 1
ATOM 2441 O O . ILE B 1 62 ? 15.141 -27.297 -1.526 1 93.69 62 ILE B O 1
ATOM 2445 N N . LYS B 1 63 ? 13.242 -27.578 -0.414 1 93 63 LYS B N 1
ATOM 2446 C CA . LYS B 1 63 ? 12.82 -28.672 -1.283 1 93 63 LYS B CA 1
ATOM 2447 C C . LYS B 1 63 ? 11.43 -28.406 -1.863 1 93 63 LYS B C 1
ATOM 2449 O O . LYS B 1 63 ? 10.555 -27.875 -1.177 1 93 63 LYS B O 1
ATOM 2454 N N . ILE B 1 64 ? 11.297 -28.719 -3.074 1 90 64 ILE B N 1
ATOM 2455 C CA . ILE B 1 64 ? 10.016 -28.672 -3.777 1 90 64 ILE B CA 1
ATOM 2456 C C . ILE B 1 64 ? 9.68 -30.078 -4.301 1 90 64 ILE B C 1
ATOM 2458 O O . ILE B 1 64 ? 10.43 -30.641 -5.094 1 90 64 ILE B O 1
ATOM 2462 N N . ASN B 1 65 ? 8.578 -30.547 -3.84 1 87.44 65 ASN B N 1
ATOM 2463 C CA . ASN B 1 65 ? 8.172 -31.891 -4.188 1 87.44 65 ASN B CA 1
ATOM 2464 C C . ASN B 1 65 ? 9.289 -32.906 -3.912 1 87.44 65 ASN B C 1
ATOM 2466 O O . ASN B 1 65 ? 9.586 -33.75 -4.75 1 87.44 65 ASN B O 1
ATOM 2470 N N . GLY B 1 66 ? 9.984 -32.656 -2.871 1 85.44 66 GLY B N 1
ATOM 2471 C CA . GLY B 1 66 ? 10.977 -33.625 -2.402 1 85.44 66 GLY B CA 1
ATOM 2472 C C . GLY B 1 66 ? 12.359 -33.375 -2.965 1 85.44 66 GLY B C 1
ATOM 2473 O O . GLY B 1 66 ? 13.352 -33.906 -2.467 1 85.44 66 GLY B O 1
ATOM 2474 N N . ASP B 1 67 ? 12.43 -32.562 -3.963 1 88.75 67 ASP B N 1
ATOM 2475 C CA . ASP B 1 67 ? 13.711 -32.25 -4.602 1 88.75 67 ASP B CA 1
ATOM 2476 C C . ASP B 1 67 ? 14.203 -30.859 -4.227 1 88.75 67 ASP B C 1
ATOM 2478 O O . ASP B 1 67 ? 13.406 -29.938 -4.055 1 88.75 67 ASP B O 1
ATOM 2482 N N . GLU B 1 68 ? 15.469 -30.766 -4.16 1 88.38 68 GLU B N 1
ATOM 2483 C CA . GLU B 1 68 ? 16.047 -29.438 -3.93 1 88.38 68 GLU B CA 1
ATOM 2484 C C . GLU B 1 68 ? 15.711 -28.484 -5.07 1 88.38 68 GLU B C 1
ATOM 2486 O O . GLU B 1 68 ? 15.539 -28.906 -6.215 1 88.38 68 GLU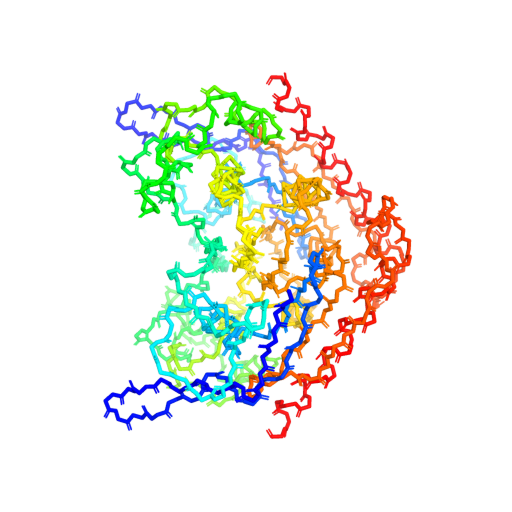 B O 1
ATOM 2491 N N . VAL B 1 69 ? 15.617 -27.312 -4.703 1 84.38 69 VAL B N 1
ATOM 2492 C CA . VAL B 1 69 ? 15.25 -26.297 -5.68 1 84.38 69 VAL B CA 1
ATOM 2493 C C . VAL B 1 69 ? 16.25 -26.281 -6.828 1 84.38 69 VAL B C 1
ATOM 2495 O O . VAL B 1 69 ? 17.469 -26.188 -6.605 1 84.38 69 VAL B O 1
ATOM 2498 N N . ASN B 1 70 ? 15.727 -26.547 -7.941 1 78.38 70 ASN B N 1
ATOM 2499 C CA . ASN B 1 70 ? 16.484 -26.547 -9.188 1 78.38 70 ASN B CA 1
ATOM 2500 C C . ASN B 1 70 ? 15.672 -25.953 -10.336 1 78.38 70 ASN B C 1
ATOM 2502 O O . ASN B 1 70 ? 14.672 -26.547 -10.758 1 78.38 70 ASN B O 1
ATOM 2506 N N . PRO B 1 71 ? 16.047 -24.781 -10.734 1 73.06 71 PRO B N 1
ATOM 2507 C CA . PRO B 1 71 ? 15.289 -24.109 -11.797 1 73.06 71 PRO B CA 1
ATOM 2508 C C . PRO B 1 71 ? 15.133 -24.984 -13.039 1 73.06 71 PRO B C 1
ATOM 2510 O O . PRO B 1 71 ? 14.242 -24.75 -13.859 1 73.06 71 PRO B O 1
ATOM 2513 N N . LYS B 1 72 ? 15.953 -25.953 -13.219 1 75.06 72 LYS B N 1
ATOM 2514 C CA . LYS B 1 72 ? 15.883 -26.844 -14.359 1 75.06 72 LYS B CA 1
ATOM 2515 C C . LYS B 1 72 ? 14.836 -27.938 -14.141 1 75.06 72 LYS B C 1
ATOM 2517 O O . LYS B 1 72 ? 14.336 -28.531 -15.094 1 75.06 72 LYS B O 1
ATOM 2522 N N . LYS B 1 73 ? 14.516 -28.188 -12.922 1 80.19 73 LYS B N 1
ATOM 2523 C CA . LYS B 1 73 ? 13.602 -29.297 -12.609 1 80.19 73 LYS B CA 1
ATOM 2524 C C . LYS B 1 73 ? 12.195 -28.781 -12.312 1 80.19 73 LYS B C 1
ATOM 2526 O O . LYS B 1 73 ? 11.211 -29.391 -12.719 1 80.19 73 LYS B O 1
ATOM 2531 N N . GLN B 1 74 ? 12.156 -27.734 -11.672 1 87.12 74 GLN B N 1
ATOM 2532 C CA . GLN B 1 74 ? 10.859 -27.203 -11.273 1 87.12 74 GLN B CA 1
ATOM 2533 C C . GLN B 1 74 ? 10.5 -25.953 -12.07 1 87.12 74 GLN B C 1
ATOM 2535 O O . GLN B 1 74 ? 11.383 -25.141 -12.383 1 87.12 74 GLN B O 1
ATOM 2540 N N . THR B 1 75 ? 9.227 -25.891 -12.438 1 88.75 75 THR B N 1
ATOM 2541 C CA . THR B 1 75 ? 8.703 -24.656 -13.023 1 88.75 75 THR B CA 1
ATOM 2542 C C . THR B 1 75 ? 8.172 -23.719 -11.945 1 88.75 75 THR B C 1
ATOM 2544 O O . THR B 1 75 ? 7.152 -24 -11.312 1 88.75 75 THR B O 1
ATOM 2547 N N . ILE B 1 76 ? 8.93 -22.703 -11.758 1 90.75 76 ILE B N 1
ATOM 2548 C CA . ILE B 1 76 ? 8.57 -21.75 -10.711 1 90.75 76 ILE B CA 1
ATOM 2549 C C . ILE B 1 76 ? 8.039 -20.469 -11.344 1 90.75 76 ILE B C 1
ATOM 2551 O O . ILE B 1 76 ? 8.711 -19.844 -12.18 1 90.75 76 ILE B O 1
ATOM 2555 N N . GLY B 1 77 ? 6.793 -20.141 -11.031 1 92.56 77 GLY B N 1
ATOM 2556 C CA . GLY B 1 77 ? 6.266 -18.828 -11.375 1 92.56 77 GLY B CA 1
ATOM 2557 C C . GLY B 1 77 ? 6.559 -17.766 -10.328 1 92.56 77 GLY B C 1
ATOM 2558 O O . GLY B 1 77 ? 6.293 -17.969 -9.141 1 92.56 77 GLY B O 1
ATOM 2559 N N . PHE B 1 78 ? 7.16 -16.734 -10.773 1 93.12 78 PHE B N 1
ATOM 2560 C CA . PHE B 1 78 ? 7.512 -15.656 -9.859 1 93.12 78 PHE B CA 1
ATOM 2561 C C . PHE B 1 78 ? 6.891 -14.336 -10.32 1 93.12 78 PHE B C 1
ATOM 2563 O O . PHE B 1 78 ? 7.059 -13.93 -11.469 1 93.12 78 PHE B O 1
ATOM 2570 N N . MET B 1 79 ? 6.113 -13.773 -9.414 1 94.5 79 MET B N 1
ATOM 2571 C CA . MET B 1 79 ? 5.535 -12.453 -9.656 1 94.5 79 MET B CA 1
ATOM 2572 C C . MET B 1 79 ? 6.109 -11.422 -8.695 1 94.5 79 MET B C 1
ATOM 2574 O O . MET B 1 79 ? 5.746 -11.391 -7.516 1 94.5 79 MET B O 1
ATOM 2578 N N . PRO B 1 80 ? 6.945 -10.477 -9.203 1 93.31 80 PRO B N 1
ATOM 2579 C CA . PRO B 1 80 ? 7.523 -9.445 -8.336 1 93.31 80 PRO B CA 1
ATOM 2580 C C . PRO B 1 80 ? 6.535 -8.328 -8.008 1 93.31 80 PRO B C 1
ATOM 2582 O O . PRO B 1 80 ? 5.441 -8.273 -8.578 1 93.31 80 PRO B O 1
ATOM 2585 N N . GLN B 1 81 ? 6.895 -7.477 -7.039 1 87.31 81 GLN B N 1
ATOM 2586 C CA . GLN B 1 81 ? 6.055 -6.398 -6.535 1 87.31 81 GLN B CA 1
ATOM 2587 C C . GLN B 1 81 ? 5.676 -5.426 -7.648 1 87.31 81 GLN B C 1
ATOM 2589 O O . GLN B 1 81 ? 4.547 -4.934 -7.695 1 87.31 81 GLN B O 1
ATOM 2594 N N . ASN B 1 82 ? 6.449 -5.117 -8.609 1 87.44 82 ASN B N 1
ATOM 2595 C CA . ASN B 1 82 ? 6.176 -4.191 -9.711 1 87.44 82 ASN B CA 1
ATOM 2596 C C . ASN B 1 82 ? 5.742 -4.934 -10.969 1 87.44 82 ASN B C 1
ATOM 2598 O O . ASN B 1 82 ? 5.93 -4.438 -12.086 1 87.44 82 ASN B O 1
ATOM 2602 N N . TYR B 1 83 ? 5.207 -6.156 -10.766 1 91.5 83 TYR B N 1
ATOM 2603 C CA . TYR B 1 83 ? 4.613 -6.996 -11.797 1 91.5 83 TYR B CA 1
ATOM 2604 C C . TYR B 1 83 ? 5.684 -7.57 -12.719 1 91.5 83 TYR B C 1
ATOM 2606 O O . TYR B 1 83 ? 5.453 -8.57 -13.398 1 91.5 83 TYR B O 1
ATOM 2614 N N . GLY B 1 84 ? 6.793 -6.934 -12.852 1 92.56 84 GLY B N 1
ATOM 2615 C CA . GLY B 1 84 ? 7.91 -7.438 -13.633 1 92.56 84 GLY B CA 1
ATOM 2616 C C . GLY B 1 84 ? 7.613 -7.52 -15.117 1 92.56 84 GLY B C 1
ATOM 2617 O O . GLY B 1 84 ? 8.125 -8.398 -15.812 1 92.56 84 GLY B O 1
ATOM 2618 N N . LEU B 1 85 ? 6.73 -6.676 -15.602 1 96.06 85 LEU B N 1
ATOM 2619 C CA . LEU B 1 85 ? 6.43 -6.699 -17.031 1 96.06 85 LEU B CA 1
ATOM 2620 C C . LEU B 1 85 ? 7.527 -6.008 -17.828 1 96.06 85 LEU B C 1
ATOM 2622 O O . LEU B 1 85 ? 8.078 -4.992 -17.391 1 96.06 85 LEU B O 1
ATOM 2626 N N . LEU B 1 86 ? 7.797 -6.543 -19 1 95.88 86 LEU B N 1
ATOM 2627 C CA . LEU B 1 86 ? 8.734 -5.922 -19.922 1 95.88 86 LEU B CA 1
ATOM 2628 C C . LEU B 1 86 ? 8.055 -4.832 -20.75 1 95.88 86 LEU B C 1
ATOM 2630 O O . LEU B 1 86 ? 7.211 -5.121 -21.594 1 95.88 86 LEU B O 1
ATOM 2634 N N . PRO B 1 87 ? 8.461 -3.629 -20.531 1 95.38 87 PRO B N 1
ATOM 2635 C CA . PRO B 1 87 ? 7.742 -2.525 -21.172 1 95.38 87 PRO B CA 1
ATOM 2636 C C . PRO B 1 87 ? 7.895 -2.516 -22.688 1 95.38 87 PRO B C 1
ATOM 2638 O O . PRO B 1 87 ? 7.07 -1.93 -23.391 1 95.38 87 PRO B O 1
ATOM 2641 N N . TRP B 1 88 ? 8.906 -3.184 -23.203 1 96.19 88 TRP B N 1
ATOM 2642 C CA . TRP B 1 88 ? 9.195 -3.154 -24.641 1 96.19 88 TRP B CA 1
ATOM 2643 C C . TRP B 1 88 ? 8.578 -4.352 -25.344 1 96.19 88 TRP B C 1
ATOM 2645 O O . TRP B 1 88 ? 8.781 -4.547 -26.547 1 96.19 88 TRP B O 1
ATOM 2655 N N . ARG B 1 89 ? 7.809 -5.16 -24.656 1 96.31 89 ARG B N 1
ATOM 2656 C CA . ARG B 1 89 ? 7.113 -6.297 -25.25 1 96.31 89 ARG B CA 1
ATOM 2657 C C . ARG B 1 89 ? 5.602 -6.145 -25.109 1 96.31 89 ARG B C 1
ATOM 2659 O O . ARG B 1 89 ? 5.117 -5.52 -24.172 1 96.31 89 ARG B O 1
ATOM 2666 N N . THR B 1 90 ? 4.938 -6.766 -26.016 1 97 90 THR B N 1
ATOM 2667 C CA . THR B 1 90 ? 3.48 -6.723 -25.984 1 97 90 THR B CA 1
ATOM 2668 C C . THR B 1 90 ? 2.939 -7.578 -24.828 1 97 90 THR B C 1
ATOM 2670 O O . THR B 1 90 ? 3.686 -8.336 -24.219 1 97 90 THR B O 1
ATOM 2673 N N . VAL B 1 91 ? 1.689 -7.398 -24.578 1 96.94 91 VAL B N 1
ATOM 2674 C CA . VAL B 1 91 ? 1 -8.172 -23.547 1 96.94 91 VAL B CA 1
ATOM 2675 C C . VAL B 1 91 ? 1.168 -9.664 -23.828 1 96.94 91 VAL B C 1
ATOM 2677 O O . VAL B 1 91 ? 1.564 -10.43 -22.938 1 96.94 91 VAL B O 1
ATOM 2680 N N . ILE B 1 92 ? 0.93 -10.055 -25.047 1 94.69 92 ILE B N 1
ATOM 2681 C CA . ILE B 1 92 ? 1.019 -11.469 -25.406 1 94.69 92 ILE B CA 1
ATOM 2682 C C . ILE B 1 92 ? 2.455 -11.961 -25.219 1 94.69 92 ILE B C 1
ATOM 2684 O O . ILE B 1 92 ? 2.686 -13.062 -24.719 1 94.69 92 ILE B O 1
ATOM 2688 N N . ASP B 1 93 ? 3.393 -11.148 -25.578 1 94.06 93 ASP B N 1
ATOM 2689 C CA . ASP B 1 93 ? 4.797 -11.523 -25.438 1 94.06 93 ASP B CA 1
ATOM 2690 C C . ASP B 1 93 ? 5.199 -11.617 -23.969 1 94.06 93 ASP B C 1
ATOM 2692 O O . ASP B 1 93 ? 6.023 -12.461 -23.609 1 94.06 93 ASP B O 1
ATOM 2696 N N . ASN B 1 94 ? 4.684 -10.75 -23.219 1 95.75 94 ASN B N 1
ATOM 2697 C CA . ASN B 1 94 ? 4.918 -10.828 -21.781 1 95.75 94 ASN B CA 1
ATOM 2698 C C . ASN B 1 94 ? 4.375 -12.133 -21.203 1 95.75 94 ASN B C 1
ATOM 2700 O O . ASN B 1 94 ? 5.055 -12.789 -20.406 1 95.75 94 ASN B O 1
ATOM 2704 N N . ILE B 1 95 ? 3.195 -12.461 -21.609 1 94.56 95 ILE B N 1
ATOM 2705 C CA . ILE B 1 95 ? 2.549 -13.648 -21.078 1 94.56 95 ILE B CA 1
ATOM 2706 C C . ILE B 1 95 ? 3.322 -14.898 -21.5 1 94.56 95 ILE B C 1
ATOM 2708 O O . ILE B 1 95 ? 3.494 -15.828 -20.719 1 94.56 95 ILE B O 1
ATOM 2712 N N . ARG B 1 96 ? 3.889 -14.867 -22.656 1 91.44 96 ARG B N 1
ATOM 2713 C CA . ARG B 1 96 ? 4.543 -16.047 -23.219 1 91.44 96 ARG B CA 1
ATOM 2714 C C . ARG B 1 96 ? 6.02 -16.094 -22.828 1 91.44 96 ARG B C 1
ATOM 2716 O O . ARG B 1 96 ? 6.746 -17 -23.234 1 91.44 96 ARG B O 1
ATOM 2723 N N . LEU B 1 97 ? 6.445 -15.156 -22.094 1 88 97 LEU B N 1
ATOM 2724 C CA . LEU B 1 97 ? 7.867 -14.992 -21.828 1 88 97 LEU B CA 1
ATOM 2725 C C . LEU B 1 97 ? 8.445 -16.25 -21.188 1 88 97 LEU B C 1
ATOM 2727 O O . LEU B 1 97 ? 9.5 -16.734 -21.594 1 88 97 LEU B O 1
ATOM 2731 N N . GLY B 1 98 ? 7.766 -16.734 -20.172 1 81.31 98 GLY B N 1
ATOM 2732 C CA . GLY B 1 98 ? 8.242 -17.922 -19.469 1 81.31 98 GLY B CA 1
ATOM 2733 C C . GLY B 1 98 ? 8.328 -19.141 -20.359 1 81.31 98 GLY B C 1
ATOM 2734 O O . GLY B 1 98 ? 9.242 -19.953 -20.219 1 81.31 98 GLY B O 1
ATOM 2735 N N . MET B 1 99 ? 7.441 -19.281 -21.297 1 81.25 99 MET B N 1
ATOM 2736 C CA . MET B 1 99 ? 7.414 -20.422 -22.203 1 81.25 99 MET B CA 1
ATOM 2737 C C . MET B 1 99 ? 8.594 -20.375 -23.172 1 81.25 99 MET B C 1
ATOM 2739 O O . MET B 1 99 ? 9.148 -21.422 -23.531 1 81.25 99 MET B O 1
ATOM 2743 N N . LYS B 1 100 ? 8.914 -19.219 -23.469 1 76 100 LYS B N 1
ATOM 2744 C CA . LYS B 1 100 ? 10.062 -19.047 -24.359 1 76 100 LYS B CA 1
ATOM 2745 C C . LYS B 1 100 ? 11.359 -19.422 -23.656 1 76 100 LYS B C 1
ATOM 2747 O O . LYS B 1 100 ? 12.234 -20.062 -24.266 1 76 100 LYS B O 1
ATOM 2752 N N . ILE B 1 101 ? 11.43 -19.156 -22.438 1 72.62 101 ILE B N 1
ATOM 2753 C CA . ILE B 1 101 ? 12.633 -19.406 -21.641 1 72.62 101 ILE B CA 1
ATOM 2754 C C . ILE B 1 101 ? 12.766 -20.906 -21.375 1 72.62 101 ILE B C 1
ATOM 2756 O O . ILE B 1 101 ? 13.867 -21.453 -21.453 1 72.62 101 ILE B O 1
ATOM 2760 N N . LYS B 1 102 ? 11.641 -21.531 -21.156 1 71.75 102 LYS B N 1
ATOM 2761 C CA . LYS B 1 102 ? 11.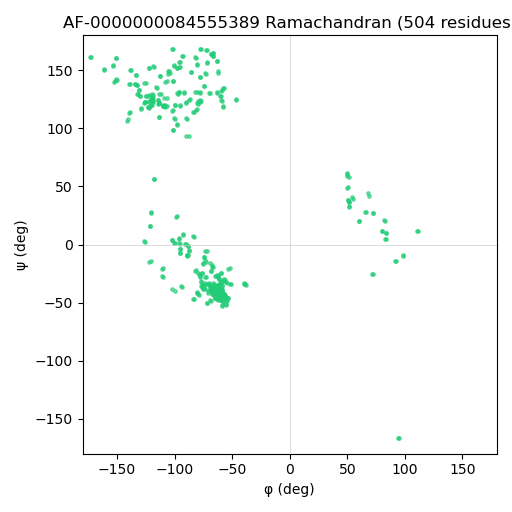664 -22.953 -20.859 1 71.75 102 LYS B CA 1
ATOM 2762 C C . LYS B 1 102 ? 11.703 -23.781 -22.156 1 71.75 102 LYS B C 1
ATOM 2764 O O . LYS B 1 102 ? 11.664 -25.016 -22.109 1 71.75 102 LYS B O 1
ATOM 2769 N N . ARG B 1 103 ? 11.859 -23.094 -23.328 1 61.5 103 ARG B N 1
ATOM 2770 C CA . ARG B 1 103 ? 11.953 -23.703 -24.656 1 61.5 103 ARG B CA 1
ATOM 2771 C C . ARG B 1 103 ? 10.797 -24.672 -24.906 1 61.5 103 ARG B C 1
ATOM 2773 O O . ARG B 1 103 ? 11.008 -25.797 -25.375 1 61.5 103 ARG B O 1
ATOM 2780 N N . ALA B 1 104 ? 9.773 -24.359 -24.359 1 61.69 104 ALA B N 1
ATOM 2781 C CA . ALA B 1 104 ? 8.578 -25.172 -24.578 1 61.69 104 ALA B CA 1
ATOM 2782 C C . ALA B 1 104 ? 7.477 -24.344 -25.25 1 61.69 104 ALA B C 1
ATOM 2784 O O . ALA B 1 104 ? 6.395 -24.172 -24.688 1 61.69 104 ALA B O 1
ATOM 2785 N N . PRO B 1 105 ? 7.879 -23.797 -26.422 1 56.41 105 PRO B N 1
ATOM 2786 C CA . PRO B 1 105 ? 6.98 -22.844 -27.078 1 56.41 105 PRO B CA 1
ATOM 2787 C C . PRO B 1 105 ? 5.586 -23.406 -27.312 1 56.41 105 PRO B C 1
ATOM 2789 O O . PRO B 1 105 ? 4.609 -22.656 -27.391 1 56.41 105 PRO B O 1
ATOM 2792 N N . GLU B 1 106 ? 5.523 -24.734 -27.562 1 58.12 106 GLU B N 1
ATOM 2793 C CA . GLU B 1 106 ? 4.262 -25.359 -27.953 1 58.12 106 GLU B CA 1
ATOM 2794 C C . GLU B 1 106 ? 3.307 -25.469 -26.766 1 58.12 106 GLU B C 1
ATOM 2796 O O . GLU B 1 106 ? 2.141 -25.828 -26.938 1 58.12 106 GLU B O 1
ATOM 2801 N N . LEU B 1 107 ? 3.855 -25.109 -25.688 1 55.38 107 LEU B N 1
ATOM 2802 C CA . LEU B 1 107 ? 3.051 -25.422 -24.516 1 55.38 107 LEU B CA 1
ATOM 2803 C C . LEU B 1 107 ? 1.782 -24.578 -24.469 1 55.38 107 LEU B C 1
ATOM 2805 O O . LEU B 1 107 ? 0.722 -25.062 -24.062 1 55.38 107 LEU B O 1
ATOM 2809 N N . LEU B 1 108 ? 1.985 -23.297 -24.656 1 62.06 108 LEU B N 1
ATOM 2810 C CA . LEU B 1 108 ? 0.704 -22.625 -24.438 1 62.06 108 LEU B CA 1
ATOM 2811 C C . LEU B 1 108 ? -0.107 -22.578 -25.734 1 62.06 108 LEU B C 1
ATOM 2813 O O . LEU B 1 108 ? 0.24 -21.844 -26.656 1 62.06 108 LEU B O 1
ATOM 2817 N N . ASP B 1 109 ? -1.004 -23.625 -25.891 1 75.25 109 ASP B N 1
ATOM 2818 C CA . ASP B 1 109 ? -2.047 -23.656 -26.906 1 75.25 109 ASP B CA 1
ATOM 2819 C C . ASP B 1 109 ? -2.805 -22.328 -26.953 1 75.25 109 ASP B C 1
ATOM 2821 O O . ASP B 1 109 ? -2.988 -21.672 -25.922 1 75.25 109 ASP B O 1
ATOM 2825 N N . ARG B 1 110 ? -2.807 -21.75 -28.203 1 78.62 110 ARG B N 1
ATOM 2826 C CA . ARG B 1 110 ? -3.562 -20.516 -28.438 1 78.62 110 ARG B CA 1
ATOM 2827 C C . ARG B 1 110 ? -4.902 -20.562 -27.703 1 78.62 110 ARG B C 1
ATOM 2829 O O . ARG B 1 110 ? -5.355 -19.547 -27.172 1 78.62 110 ARG B O 1
ATOM 2836 N N . LYS B 1 111 ? -5.383 -21.672 -27.641 1 83.31 111 LYS B N 1
ATOM 2837 C CA . LYS B 1 111 ? -6.688 -21.812 -27 1 83.31 111 LYS B CA 1
ATOM 2838 C C . LYS B 1 111 ? -6.59 -21.609 -25.5 1 83.31 111 LYS B C 1
ATOM 2840 O O . LYS B 1 111 ? -7.441 -20.953 -24.891 1 83.31 111 LYS B O 1
ATOM 2845 N N . VAL B 1 112 ? -5.578 -22.125 -24.953 1 82.81 112 VAL B N 1
ATOM 2846 C CA . VAL B 1 112 ? -5.383 -22.016 -23.516 1 82.81 112 VAL B CA 1
ATOM 2847 C C . VAL B 1 112 ? -5.102 -20.562 -23.141 1 82.81 112 VAL B C 1
ATOM 2849 O O . VAL B 1 112 ? -5.648 -20.047 -22.156 1 82.81 112 VAL B O 1
ATOM 2852 N N . LEU B 1 113 ? -4.297 -20 -23.969 1 87.5 113 LEU B N 1
ATOM 2853 C CA . LEU B 1 113 ? -3.961 -18.594 -23.734 1 87.5 113 LEU B CA 1
ATOM 2854 C C . LEU B 1 113 ? -5.203 -17.719 -23.828 1 87.5 113 LEU B C 1
ATOM 2856 O O . LEU B 1 113 ? -5.41 -16.844 -22.984 1 87.5 113 LEU B O 1
ATOM 2860 N N . LYS B 1 114 ? -5.945 -17.922 -24.844 1 88.88 114 LYS B N 1
ATOM 2861 C CA . LYS B 1 114 ? -7.168 -17.156 -25.016 1 88.88 114 LYS B CA 1
ATOM 2862 C C . LYS B 1 114 ? -8.109 -17.328 -23.828 1 88.88 114 LYS B C 1
ATOM 2864 O O . LYS B 1 114 ? -8.711 -16.359 -23.359 1 88.88 114 LYS B O 1
ATOM 2869 N N . LYS B 1 115 ? -8.234 -18.547 -23.391 1 89.69 115 LYS B N 1
ATOM 2870 C CA . LYS B 1 115 ? -9.086 -18.844 -22.25 1 89.69 115 LYS B CA 1
ATOM 2871 C C . LYS B 1 115 ? -8.594 -18.109 -21 1 89.69 115 LYS B C 1
ATOM 2873 O O . LYS B 1 115 ? -9.391 -17.516 -20.266 1 89.69 115 LYS B O 1
ATOM 2878 N N . LEU B 1 116 ? -7.34 -18.156 -20.797 1 91.25 116 LEU B N 1
ATOM 2879 C CA . LEU B 1 116 ? -6.73 -17.516 -19.641 1 91.25 116 LEU B CA 1
ATOM 2880 C C . LEU B 1 116 ? -6.938 -16 -19.688 1 91.25 116 LEU B C 1
ATOM 2882 O O . LEU B 1 116 ? -7.344 -15.398 -18.688 1 91.25 116 LEU B O 1
ATOM 2886 N N . MET B 1 117 ? -6.73 -15.461 -20.859 1 93.75 117 MET B N 1
ATOM 2887 C CA . MET B 1 117 ? -6.895 -14.016 -21.031 1 93.75 117 MET B CA 1
ATOM 2888 C C . MET B 1 117 ? -8.352 -13.609 -20.828 1 93.75 117 MET B C 1
ATOM 2890 O O . MET B 1 117 ? -8.633 -12.539 -20.266 1 93.75 117 MET B O 1
ATOM 2894 N N . ARG B 1 118 ? -9.203 -14.461 -21.266 1 91.88 118 ARG B N 1
ATOM 2895 C CA . ARG B 1 118 ? -10.625 -14.211 -21.062 1 91.88 118 ARG B CA 1
ATOM 2896 C C . ARG B 1 118 ? -10.984 -14.25 -19.578 1 91.88 118 ARG B C 1
ATOM 2898 O O . ARG B 1 118 ? -11.727 -13.398 -19.094 1 91.88 118 ARG B O 1
ATOM 2905 N N . GLN B 1 119 ? -10.477 -15.188 -18.891 1 90.19 119 GLN B N 1
ATOM 2906 C CA . GLN B 1 119 ? -10.727 -15.32 -17.453 1 90.19 119 GLN B CA 1
ATOM 2907 C C . GLN B 1 119 ? -10.219 -14.094 -16.703 1 90.19 119 GLN B C 1
ATOM 2909 O O . GLN B 1 119 ? -10.797 -13.703 -15.688 1 90.19 119 GLN B O 1
ATOM 2914 N N . LEU B 1 120 ? -9.188 -13.461 -17.219 1 93.06 120 LEU B N 1
ATOM 2915 C CA . LEU B 1 120 ? -8.57 -12.328 -16.547 1 93.06 120 LEU B CA 1
ATOM 2916 C C . LEU B 1 120 ? -9.125 -11.016 -17.078 1 93.06 120 LEU B C 1
ATOM 2918 O O . LEU B 1 120 ? -8.773 -9.938 -16.594 1 93.06 120 LEU B O 1
ATOM 2922 N N . GLY B 1 121 ? -9.961 -11.086 -18.047 1 90.5 121 GLY B N 1
ATOM 2923 C CA . GLY B 1 121 ? -10.602 -9.898 -18.594 1 90.5 121 GLY B CA 1
ATOM 2924 C C . GLY B 1 121 ? -9.656 -9.031 -19.406 1 90.5 121 GLY B C 1
ATOM 2925 O O . GLY B 1 121 ? -9.758 -7.805 -19.391 1 90.5 121 GLY B O 1
ATOM 2926 N N . ILE B 1 122 ? -8.711 -9.617 -19.938 1 94.5 122 ILE B N 1
ATOM 2927 C CA . ILE B 1 122 ? -7.754 -8.828 -20.719 1 94.5 122 ILE B CA 1
ATOM 2928 C C . ILE B 1 122 ? -7.715 -9.336 -22.156 1 94.5 122 ILE B C 1
ATOM 2930 O O . ILE B 1 122 ? -6.699 -9.195 -22.844 1 94.5 122 ILE B O 1
ATOM 2934 N N . GLU B 1 123 ? -8.945 -9.867 -22.375 1 90.81 123 GLU B N 1
ATOM 2935 C CA . GLU B 1 123 ? -9.078 -10.266 -23.766 1 90.81 123 GLU B CA 1
ATOM 2936 C C . GLU B 1 123 ? -8.977 -9.062 -24.703 1 90.81 123 GLU B C 1
ATOM 2938 O O . GLU B 1 123 ? -9.43 -7.969 -24.359 1 90.81 123 GLU B O 1
ATOM 2943 N N . GLY B 1 124 ? -8.156 -9.016 -25.828 1 91.19 124 GLY B N 1
ATOM 2944 C CA . GLY B 1 124 ? -8.062 -7.934 -26.797 1 91.19 124 GLY B CA 1
ATOM 2945 C C . GLY B 1 124 ? -6.891 -7.004 -26.547 1 91.19 124 GLY B C 1
ATOM 2946 O O . GLY B 1 124 ? -6.625 -6.098 -27.328 1 91.19 124 GLY B O 1
ATOM 2947 N N . LEU B 1 125 ? -6.32 -7.219 -25.438 1 94.88 125 LEU B N 1
ATOM 2948 C CA . LEU B 1 125 ? -5.219 -6.324 -25.094 1 94.88 125 LEU B CA 1
ATOM 2949 C C . LEU B 1 125 ? -3.883 -6.906 -25.547 1 94.88 125 LEU B C 1
ATOM 2951 O O . LEU B 1 125 ? -2.824 -6.352 -25.25 1 94.88 125 LEU B O 1
ATOM 2955 N N . GLY B 1 126 ? -3.967 -7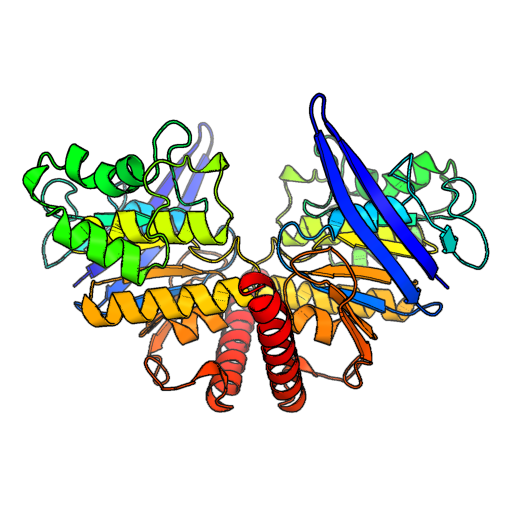.934 -26.266 1 94.88 126 GLY B N 1
ATOM 2956 C CA . GLY B 1 126 ? -2.795 -8.734 -26.578 1 94.88 126 GLY B CA 1
ATOM 2957 C C . GLY B 1 126 ? -1.692 -7.949 -27.266 1 94.88 126 GLY B C 1
ATOM 2958 O O . GLY B 1 126 ? -0.508 -8.195 -27.031 1 94.88 126 GLY B O 1
ATOM 2959 N N . HIS B 1 127 ? -2.08 -6.949 -28.016 1 95.62 127 HIS B N 1
ATOM 2960 C CA . HIS B 1 127 ? -1.092 -6.246 -28.828 1 95.62 127 HIS B CA 1
ATOM 2961 C C . HIS B 1 127 ? -0.665 -4.941 -28.172 1 95.62 127 HIS B C 1
ATOM 2963 O O . HIS B 1 127 ? 0.228 -4.25 -28.656 1 95.62 127 HIS B O 1
ATOM 2969 N N . ARG B 1 128 ? -1.169 -4.68 -27.078 1 96.44 128 ARG B N 1
ATOM 2970 C CA . ARG B 1 128 ? -0.804 -3.469 -26.344 1 96.44 128 ARG B CA 1
ATOM 2971 C C . ARG B 1 128 ? 0.495 -3.664 -25.578 1 96.44 128 ARG B C 1
ATOM 2973 O O . ARG B 1 128 ? 0.96 -4.793 -25.406 1 96.44 128 ARG B O 1
ATOM 2980 N N . TYR B 1 129 ? 1.026 -2.555 -25.266 1 96.88 129 TYR B N 1
ATOM 2981 C CA . TYR B 1 129 ? 2.203 -2.553 -24.391 1 96.88 129 TYR B CA 1
ATOM 2982 C C . TYR B 1 129 ? 1.825 -2.213 -22.969 1 96.88 129 TYR B C 1
ATOM 2984 O O . TYR B 1 129 ? 0.81 -1.557 -22.719 1 96.88 129 TYR B O 1
ATOM 2992 N N . PRO B 1 130 ? 2.627 -2.67 -21.969 1 96 130 PRO B N 1
ATOM 2993 C CA . PRO B 1 130 ? 2.316 -2.428 -20.547 1 96 130 PRO B CA 1
ATOM 2994 C C . PRO B 1 130 ? 2.055 -0.954 -20.25 1 96 130 PRO B C 1
ATOM 2996 O O . PRO B 1 130 ? 1.175 -0.631 -19.453 1 96 130 PRO B O 1
ATOM 2999 N N . THR B 1 131 ? 2.725 -0.075 -20.922 1 92.31 131 THR B N 1
ATOM 3000 C CA . THR B 1 131 ? 2.598 1.356 -20.672 1 92.31 131 THR B CA 1
ATOM 3001 C C . THR B 1 131 ? 1.218 1.859 -21.078 1 92.31 131 THR B C 1
ATOM 3003 O O . THR B 1 131 ? 0.805 2.951 -20.688 1 92.31 131 THR B O 1
ATOM 3006 N N . GLU B 1 132 ? 0.539 1.13 -21.844 1 93.19 132 GLU B N 1
ATOM 3007 C CA . GLU B 1 132 ? -0.777 1.512 -22.344 1 93.19 132 GLU B CA 1
ATOM 3008 C C . GLU B 1 132 ? -1.89 0.925 -21.484 1 93.19 132 GLU B C 1
ATOM 3010 O O . GLU B 1 132 ? -3.072 1.102 -21.781 1 93.19 132 GLU B O 1
ATOM 3015 N N . LEU B 1 133 ? -1.494 0.224 -20.484 1 92.06 133 LEU B N 1
ATOM 3016 C CA . LEU B 1 133 ? -2.451 -0.479 -19.625 1 92.06 133 LEU B CA 1
ATOM 3017 C C . LEU B 1 133 ? -2.625 0.234 -18.297 1 92.06 133 LEU B C 1
ATOM 3019 O O . LEU B 1 133 ? -1.702 0.899 -17.812 1 92.06 133 LEU B O 1
ATOM 3023 N N . SER B 1 134 ? -3.85 0.124 -17.719 1 83.25 134 SER B N 1
ATOM 3024 C CA . SER B 1 134 ? -4.043 0.548 -16.344 1 83.25 134 SER B CA 1
ATOM 3025 C C . SER B 1 134 ? -3.299 -0.367 -15.375 1 83.25 134 SER B C 1
ATOM 3027 O O . SER B 1 134 ? -2.854 -1.452 -15.758 1 83.25 134 SER B O 1
ATOM 3029 N N . GLY B 1 135 ? -3.09 0.02 -14.148 1 83.75 135 GLY B N 1
ATOM 3030 C CA . GLY B 1 135 ? -2.455 -0.8 -13.125 1 83.75 135 GLY B CA 1
ATOM 3031 C C . GLY B 1 135 ? -3.119 -2.152 -12.953 1 83.75 135 GLY B C 1
ATOM 3032 O O . GLY B 1 135 ? -2.438 -3.178 -12.875 1 83.75 135 GLY B O 1
ATOM 3033 N N . GLY B 1 136 ? -4.43 -2.121 -12.883 1 86.69 136 GLY B N 1
ATOM 3034 C CA . GLY B 1 136 ? -5.172 -3.367 -12.773 1 86.69 136 GLY B CA 1
ATOM 3035 C C . GLY B 1 136 ? -4.973 -4.293 -13.953 1 86.69 136 GLY B C 1
ATOM 3036 O O . GLY B 1 136 ? -4.855 -5.508 -13.789 1 86.69 136 GLY B O 1
ATOM 3037 N N . GLN B 1 137 ? -4.914 -3.689 -15.094 1 91.62 137 GLN B N 1
ATOM 3038 C CA . GLN B 1 137 ? -4.672 -4.477 -16.297 1 91.62 137 GLN B CA 1
ATOM 3039 C C . GLN B 1 137 ? -3.271 -5.078 -16.281 1 91.62 137 GLN B C 1
ATOM 3041 O O . GLN B 1 137 ? -3.09 -6.246 -16.641 1 91.62 137 GLN B O 1
ATOM 3046 N N . GLN B 1 138 ? -2.344 -4.305 -15.891 1 93.88 138 GLN B N 1
ATOM 3047 C CA . GLN B 1 138 ? -0.973 -4.797 -15.812 1 93.88 138 GLN B CA 1
ATOM 3048 C C . GLN B 1 138 ? -0.875 -5.992 -14.867 1 93.88 138 GLN B C 1
ATOM 3050 O O . GLN B 1 138 ? -0.196 -6.977 -15.164 1 93.88 138 GLN B O 1
ATOM 3055 N N . GLN B 1 139 ? -1.51 -5.887 -13.805 1 93.38 139 GLN B N 1
ATOM 3056 C CA . GLN B 1 139 ? -1.509 -6.98 -12.844 1 93.38 139 GLN B CA 1
ATOM 3057 C C . GLN B 1 139 ? -2.115 -8.242 -13.445 1 93.38 139 GLN B C 1
ATOM 3059 O O . GLN B 1 139 ? -1.618 -9.352 -13.211 1 93.38 139 GLN B O 1
ATOM 3064 N N . ARG B 1 140 ? -3.211 -8.055 -14.102 1 94.38 140 ARG B N 1
ATOM 3065 C CA . ARG B 1 140 ? -3.855 -9.195 -14.75 1 94.38 140 ARG B CA 1
ATOM 3066 C C . ARG B 1 140 ? -2.92 -9.844 -15.766 1 94.38 140 ARG B C 1
ATOM 3068 O O . ARG B 1 140 ? -2.883 -11.07 -15.883 1 94.38 140 ARG B O 1
ATOM 3075 N N . VAL B 1 141 ? -2.174 -9.039 -16.453 1 96.06 141 VAL B N 1
ATOM 3076 C CA . VAL B 1 141 ? -1.191 -9.555 -17.406 1 96.06 141 VAL B CA 1
ATOM 3077 C C . VAL B 1 141 ? -0.112 -10.328 -16.656 1 96.06 141 VAL B C 1
ATOM 3079 O O . VAL B 1 141 ? 0.29 -11.414 -17.094 1 96.06 141 VAL B O 1
ATOM 3082 N N . ALA B 1 142 ? 0.315 -9.781 -15.57 1 95.94 142 ALA B N 1
ATOM 3083 C CA . ALA B 1 142 ? 1.324 -10.461 -14.758 1 95.94 142 ALA B CA 1
ATOM 3084 C C . ALA B 1 142 ? 0.815 -11.805 -14.258 1 95.94 142 ALA B C 1
ATOM 3086 O O . ALA B 1 142 ? 1.551 -12.797 -14.266 1 95.94 142 ALA B O 1
ATOM 3087 N N . LEU B 1 143 ? -0.415 -11.828 -13.859 1 94.81 143 LEU B N 1
ATOM 3088 C CA . LEU B 1 143 ? -1.024 -13.078 -13.422 1 94.81 143 LEU B CA 1
ATOM 3089 C C . LEU B 1 143 ? -1.101 -14.078 -14.57 1 94.81 143 LEU B C 1
ATOM 3091 O O . LEU B 1 143 ? -0.804 -15.258 -14.398 1 94.81 143 LEU B O 1
ATOM 3095 N N . ALA B 1 144 ? -1.5 -13.586 -15.688 1 94.44 144 ALA B N 1
ATOM 3096 C CA . ALA B 1 144 ? -1.555 -14.445 -16.859 1 94.44 144 ALA B CA 1
ATOM 3097 C C . ALA B 1 144 ? -0.193 -15.07 -17.141 1 94.44 144 ALA B C 1
ATOM 3099 O O . ALA B 1 144 ? -0.103 -16.266 -17.453 1 94.44 144 ALA B O 1
ATOM 3100 N N . ARG B 1 145 ? 0.777 -14.312 -17.047 1 94 145 ARG B N 1
ATOM 3101 C CA . ARG B 1 145 ? 2.133 -14.773 -17.328 1 94 145 ARG B CA 1
ATOM 3102 C C . ARG B 1 145 ? 2.52 -15.93 -16.422 1 94 145 ARG B C 1
ATOM 3104 O O . ARG B 1 145 ? 3.037 -16.953 -16.875 1 94 145 ARG B O 1
ATOM 3111 N N . VAL B 1 146 ? 2.254 -15.797 -15.172 1 93.31 146 VAL B N 1
ATOM 3112 C CA . VAL B 1 146 ? 2.709 -16.812 -14.227 1 93.31 146 VAL B CA 1
ATOM 3113 C C . VAL B 1 146 ? 1.818 -18.047 -14.336 1 93.31 146 VAL B C 1
ATOM 3115 O O . VAL B 1 146 ? 2.299 -19.188 -14.227 1 93.31 146 VAL B O 1
ATOM 3118 N N . PHE B 1 147 ? 0.551 -17.922 -14.594 1 92.19 147 PHE B N 1
ATOM 3119 C CA . PHE B 1 147 ? -0.339 -19.062 -14.688 1 92.19 147 PHE B CA 1
ATOM 3120 C C . PHE B 1 147 ? -0.16 -19.781 -16.016 1 92.19 147 PHE B C 1
ATOM 3122 O O . PHE B 1 147 ? -0.357 -21 -16.109 1 92.19 147 PHE B O 1
ATOM 3129 N N . ALA B 1 148 ? 0.167 -19.016 -17 1 90.56 148 ALA B N 1
ATOM 3130 C CA . ALA B 1 148 ? 0.396 -19.625 -18.312 1 90.56 148 ALA B CA 1
ATOM 3131 C C . ALA B 1 148 ? 1.522 -20.656 -18.25 1 90.56 148 ALA B C 1
ATOM 3133 O O . ALA B 1 148 ? 1.54 -21.609 -19.031 1 90.56 148 ALA B O 1
ATOM 3134 N N . LEU B 1 149 ? 2.373 -20.516 -17.328 1 87.88 149 LEU B N 1
ATOM 3135 C CA . LEU B 1 149 ? 3.518 -21.406 -17.172 1 87.88 149 LEU B CA 1
ATOM 3136 C C . LEU B 1 149 ? 3.088 -22.75 -16.594 1 87.88 149 LEU B C 1
ATOM 3138 O O . LEU B 1 149 ? 3.848 -23.719 -16.625 1 87.88 149 LEU B O 1
ATOM 3142 N N . GLN B 1 150 ? 1.865 -22.672 -16.047 1 87.31 150 GLN B N 1
ATOM 3143 C CA . GLN B 1 150 ? 1.42 -23.859 -15.32 1 87.31 150 GLN B CA 1
ATOM 3144 C C . GLN B 1 150 ? 2.471 -24.297 -14.305 1 87.31 150 GLN B C 1
ATOM 3146 O O . GLN B 1 150 ? 2.924 -25.438 -14.328 1 87.31 150 GLN B O 1
ATOM 3151 N N . PRO B 1 151 ? 2.832 -23.453 -13.414 1 90.56 151 PRO B N 1
ATOM 3152 C CA . PRO B 1 151 ? 3.965 -23.688 -12.516 1 90.56 151 PRO B CA 1
ATOM 3153 C C . PRO B 1 151 ? 3.668 -24.75 -11.453 1 90.56 151 PRO B C 1
ATOM 3155 O O . PRO B 1 151 ? 2.502 -25 -11.141 1 90.56 151 PRO B O 1
ATOM 3158 N N . ASP B 1 152 ? 4.812 -25.297 -10.977 1 89.12 152 ASP B N 1
ATOM 3159 C CA . ASP B 1 152 ? 4.715 -26.172 -9.805 1 89.12 152 ASP B CA 1
ATOM 3160 C C . ASP B 1 152 ? 4.48 -25.359 -8.531 1 89.12 152 ASP B C 1
ATOM 3162 O O . ASP B 1 152 ? 3.771 -25.812 -7.633 1 89.12 152 ASP B O 1
ATOM 3166 N N . VAL B 1 153 ? 5.109 -24.234 -8.602 1 93.31 153 VAL B N 1
ATOM 3167 C CA . VAL B 1 153 ? 5.047 -23.344 -7.445 1 93.31 153 VAL B CA 1
ATOM 3168 C C . VAL B 1 153 ? 4.887 -21.906 -7.922 1 93.31 153 VAL B C 1
ATOM 3170 O O . VAL B 1 153 ? 5.516 -21.484 -8.898 1 93.31 153 VAL B O 1
ATOM 3173 N N . LEU B 1 154 ? 4.031 -21.219 -7.227 1 95.44 154 LEU B N 1
ATOM 3174 C CA . LEU B 1 154 ? 3.805 -19.812 -7.512 1 95.44 154 LEU B CA 1
ATOM 3175 C C . LEU B 1 154 ? 4.277 -18.938 -6.352 1 95.44 154 LEU B C 1
ATOM 3177 O O . LEU B 1 154 ? 3.879 -19.156 -5.203 1 95.44 154 LEU B O 1
ATOM 3181 N N . LEU B 1 155 ? 5.20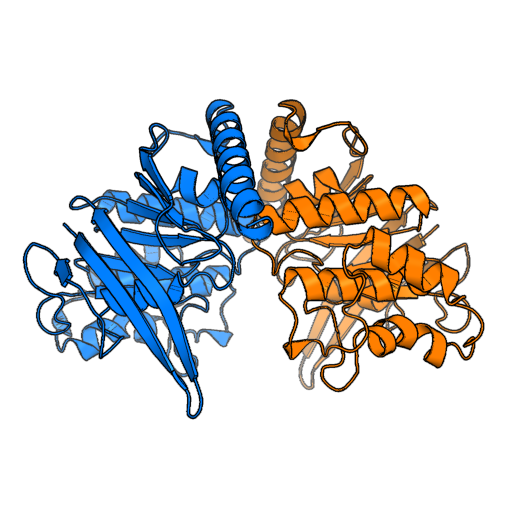3 -18.031 -6.641 1 96.25 155 LEU B N 1
ATOM 3182 C CA . LEU B 1 155 ? 5.742 -17.094 -5.672 1 96.25 155 LEU B CA 1
ATOM 3183 C C . LEU B 1 155 ? 5.355 -15.656 -6.039 1 96.25 155 LEU B C 1
ATOM 3185 O O . LEU B 1 155 ? 5.621 -15.203 -7.156 1 96.25 155 LEU B O 1
ATOM 3189 N N . MET B 1 156 ? 4.738 -14.984 -5.113 1 97.06 156 MET B N 1
ATOM 3190 C CA . MET B 1 156 ? 4.305 -13.617 -5.41 1 97.06 156 MET B CA 1
ATOM 3191 C C . MET B 1 156 ? 4.758 -12.656 -4.32 1 97.06 156 MET B C 1
ATOM 3193 O O . MET B 1 156 ? 4.516 -12.891 -3.137 1 97.06 156 MET B O 1
ATOM 3197 N N . ASP B 1 157 ? 5.398 -11.633 -4.727 1 95.69 157 ASP B N 1
ATOM 3198 C CA . ASP B 1 157 ? 5.902 -10.617 -3.812 1 95.69 157 ASP B CA 1
ATOM 3199 C C . ASP B 1 157 ? 5 -9.383 -3.807 1 95.69 157 ASP B C 1
ATOM 3201 O O . ASP B 1 157 ? 5.117 -8.523 -4.676 1 95.69 157 ASP B O 1
ATOM 3205 N N . GLU B 1 158 ? 4.133 -9.289 -2.826 1 93.88 158 GLU B N 1
ATOM 3206 C CA . GLU B 1 158 ? 3.18 -8.195 -2.66 1 93.88 158 GLU B CA 1
ATOM 3207 C C . GLU B 1 158 ? 2.412 -7.93 -3.951 1 93.88 158 GLU B C 1
ATOM 3209 O O . GLU B 1 158 ? 2.355 -6.793 -4.422 1 93.88 158 GLU B O 1
ATOM 3214 N N . PRO B 1 159 ? 1.692 -8.883 -4.418 1 93.56 159 PRO B N 1
ATOM 3215 C CA . PRO B 1 159 ? 1.132 -8.844 -5.77 1 93.56 159 PRO B CA 1
ATOM 3216 C C . PRO B 1 159 ? 0.051 -7.773 -5.93 1 93.56 159 PRO B C 1
ATOM 3218 O O . PRO B 1 159 ? -0.192 -7.293 -7.039 1 93.56 159 PRO B O 1
ATOM 3221 N N . PHE B 1 160 ? -0.568 -7.371 -4.836 1 92.88 160 PHE B N 1
ATOM 3222 C CA . PHE B 1 160 ? -1.733 -6.508 -4.992 1 92.88 160 PHE B CA 1
ATOM 3223 C C . PHE B 1 160 ? -1.526 -5.184 -4.266 1 92.88 160 PHE B C 1
ATOM 3225 O O . PHE B 1 160 ? -2.473 -4.414 -4.086 1 92.88 160 PHE B O 1
ATOM 3232 N N . SER B 1 161 ? -0.322 -4.902 -3.93 1 87.5 161 SER B N 1
ATOM 3233 C CA . SER B 1 161 ? -0.046 -3.771 -3.051 1 87.5 161 SER B CA 1
ATOM 3234 C C . SER B 1 161 ? -0.169 -2.447 -3.797 1 87.5 161 SER B C 1
ATOM 3236 O O . SER B 1 161 ? -0.417 -1.406 -3.186 1 87.5 161 SER B O 1
ATOM 3238 N N . ALA B 1 162 ? -0.003 -2.416 -5.113 1 84.19 162 ALA B N 1
ATOM 3239 C CA . ALA B 1 162 ? 0.035 -1.177 -5.883 1 84.19 162 ALA B CA 1
ATOM 3240 C C . ALA B 1 162 ? -1.367 -0.756 -6.316 1 84.19 162 ALA B C 1
ATOM 3242 O O . ALA B 1 162 ? -1.543 0.294 -6.938 1 84.19 162 ALA B O 1
ATOM 3243 N N . LEU B 1 163 ? -2.334 -1.514 -5.984 1 87.19 163 LEU B N 1
ATOM 3244 C CA . LEU B 1 163 ? -3.699 -1.283 -6.441 1 87.19 163 LEU B CA 1
ATOM 3245 C C . LEU B 1 163 ? -4.512 -0.554 -5.375 1 87.19 163 LEU B C 1
ATOM 3247 O O . LEU B 1 163 ? -4.211 -0.646 -4.184 1 87.19 163 LEU B O 1
ATOM 3251 N N . ASP B 1 164 ? -5.52 0.214 -5.836 1 87.12 164 ASP B N 1
ATOM 3252 C CA . ASP B 1 164 ? -6.469 0.798 -4.891 1 87.12 164 ASP B CA 1
ATOM 3253 C C . ASP B 1 164 ? -7.309 -0.284 -4.215 1 87.12 164 ASP B C 1
ATOM 3255 O O . ASP B 1 164 ? -7.348 -1.426 -4.68 1 87.12 164 ASP B O 1
ATOM 3259 N N . ALA B 1 165 ? -7.965 0.089 -3.148 1 87.12 165 ALA B N 1
ATOM 3260 C CA . ALA B 1 165 ? -8.633 -0.85 -2.254 1 87.12 165 ALA B CA 1
ATOM 3261 C C . ALA B 1 165 ? -9.664 -1.69 -3.008 1 87.12 165 ALA B C 1
ATOM 3263 O O . ALA B 1 165 ? -9.719 -2.91 -2.838 1 87.12 165 ALA B O 1
ATOM 3264 N N . ILE B 1 166 ? -10.43 -1.091 -3.83 1 88 166 ILE B N 1
ATOM 3265 C CA . ILE B 1 166 ? -11.508 -1.773 -4.527 1 88 166 ILE B CA 1
ATOM 3266 C C . ILE B 1 166 ? -10.93 -2.703 -5.594 1 88 166 ILE B C 1
ATOM 3268 O O . ILE B 1 166 ? -11.273 -3.889 -5.641 1 88 166 ILE B O 1
ATOM 3272 N N . THR B 1 167 ? -10.07 -2.188 -6.398 1 87.56 167 THR B N 1
ATOM 3273 C CA . THR B 1 167 ? -9.43 -2.98 -7.441 1 87.56 167 THR B CA 1
ATOM 3274 C C . THR B 1 167 ? -8.633 -4.133 -6.836 1 87.56 167 THR B C 1
ATOM 3276 O O . THR B 1 167 ? -8.602 -5.234 -7.391 1 87.56 167 THR B O 1
ATOM 3279 N N . ARG B 1 168 ? -8.023 -3.883 -5.75 1 91.38 168 ARG B N 1
ATOM 3280 C CA . ARG B 1 168 ? -7.254 -4.906 -5.051 1 91.38 168 ARG B CA 1
ATOM 3281 C C . ARG B 1 168 ? -8.133 -6.098 -4.688 1 91.38 168 ARG B C 1
ATOM 3283 O O . ARG B 1 168 ? -7.77 -7.246 -4.945 1 91.38 168 ARG B O 1
ATOM 3290 N N . GLU B 1 169 ? -9.234 -5.809 -4.035 1 92.31 169 GLU B N 1
ATOM 3291 C CA . GLU B 1 169 ? -10.125 -6.891 -3.633 1 92.31 169 GLU B CA 1
ATOM 3292 C C . GLU B 1 169 ? -10.641 -7.66 -4.844 1 92.31 169 GLU B C 1
ATOM 3294 O O . GLU B 1 169 ? -10.758 -8.891 -4.801 1 92.31 169 GLU B O 1
ATOM 3299 N N . GLU B 1 170 ? -10.922 -6.902 -5.867 1 90.19 170 GLU B N 1
ATOM 3300 C CA . GLU B 1 170 ? -11.367 -7.555 -7.098 1 90.19 170 GLU B CA 1
ATOM 3301 C C . GLU B 1 170 ? -10.289 -8.484 -7.648 1 90.19 170 GLU B C 1
ATOM 3303 O O . GLU B 1 170 ? -10.578 -9.609 -8.055 1 90.19 170 GLU B O 1
ATOM 3308 N N . MET B 1 171 ? -9.102 -8.008 -7.641 1 92.5 171 MET B N 1
ATOM 3309 C CA . MET B 1 171 ? -7.992 -8.797 -8.172 1 92.5 171 MET B CA 1
ATOM 3310 C C . MET B 1 171 ? -7.723 -10.016 -7.293 1 92.5 171 MET B C 1
ATOM 3312 O O . MET B 1 171 ? -7.344 -11.07 -7.793 1 92.5 171 MET B O 1
ATOM 3316 N N . GLN B 1 172 ? -7.855 -9.859 -6.027 1 95.12 172 GLN B N 1
ATOM 3317 C CA . GLN B 1 172 ? -7.723 -11 -5.121 1 95.12 172 GLN B CA 1
ATOM 3318 C C . GLN B 1 172 ? -8.766 -12.07 -5.43 1 95.12 172 GLN B C 1
ATOM 3320 O O . GLN B 1 172 ? -8.461 -13.266 -5.418 1 95.12 172 GLN B O 1
ATOM 3325 N N . ASP B 1 173 ? -9.969 -11.617 -5.73 1 94.19 173 ASP B N 1
ATOM 3326 C CA . ASP B 1 173 ? -11.031 -12.547 -6.113 1 94.19 173 ASP B CA 1
ATOM 3327 C C . ASP B 1 173 ? -10.656 -13.305 -7.387 1 94.19 173 ASP B C 1
ATOM 3329 O O . ASP B 1 173 ? -10.844 -14.523 -7.469 1 94.19 173 ASP B O 1
ATOM 3333 N N . ILE B 1 174 ? -10.188 -12.562 -8.312 1 92.44 174 ILE B N 1
ATOM 3334 C CA . ILE B 1 174 ? -9.797 -13.156 -9.586 1 92.44 174 ILE B CA 1
ATOM 3335 C C . ILE B 1 174 ? -8.68 -14.18 -9.359 1 92.44 174 ILE B C 1
ATOM 3337 O O . ILE B 1 174 ? -8.742 -15.297 -9.875 1 92.44 174 ILE B O 1
ATOM 3341 N N . PHE B 1 175 ? -7.691 -13.836 -8.633 1 95.31 175 PHE B N 1
ATOM 3342 C CA . PHE B 1 175 ? -6.605 -14.758 -8.312 1 95.31 175 PHE B CA 1
ATOM 3343 C C . PHE B 1 175 ? -7.145 -16.031 -7.672 1 95.31 175 PHE B C 1
ATOM 3345 O O . PHE B 1 175 ? -6.766 -17.141 -8.062 1 95.31 175 PHE B O 1
ATOM 3352 N N . LEU B 1 176 ? -7.957 -15.852 -6.652 1 94.88 176 LEU B N 1
ATOM 3353 C CA . LEU B 1 176 ? -8.477 -17 -5.922 1 94.88 176 LEU B CA 1
ATOM 3354 C C . LEU B 1 176 ? -9.227 -17.953 -6.855 1 94.88 176 LEU B C 1
ATOM 3356 O O . LEU B 1 176 ? -9.078 -19.172 -6.762 1 94.88 176 LEU B O 1
ATOM 3360 N N . LYS B 1 177 ? -10.008 -17.391 -7.734 1 92.69 177 LYS B N 1
ATOM 3361 C CA . LYS B 1 177 ? -10.734 -18.188 -8.703 1 92.69 177 LYS B CA 1
ATOM 3362 C C . LYS B 1 177 ? -9.773 -18.969 -9.609 1 92.69 177 LYS B C 1
ATOM 3364 O O . LYS B 1 177 ? -9.969 -20.156 -9.859 1 92.69 177 LYS B O 1
ATOM 3369 N N . LEU B 1 178 ? -8.789 -18.297 -10.07 1 91.88 178 LEU B N 1
ATOM 3370 C CA . LEU B 1 178 ? -7.781 -18.938 -10.914 1 91.88 178 LEU B CA 1
ATOM 3371 C C . LEU B 1 178 ? -7.047 -20.031 -10.148 1 91.88 178 LEU B C 1
ATOM 3373 O O . LEU B 1 178 ? -6.801 -21.109 -10.688 1 91.88 178 LEU B O 1
ATOM 3377 N N . TRP B 1 179 ? -6.691 -19.719 -8.953 1 93.12 179 TRP B N 1
ATOM 3378 C CA . TRP B 1 179 ? -5.973 -20.672 -8.109 1 93.12 179 TRP B CA 1
ATOM 3379 C C . TRP B 1 179 ? -6.812 -21.922 -7.863 1 93.12 179 TRP B C 1
ATOM 3381 O O . TRP B 1 179 ? -6.297 -23.031 -7.914 1 93.12 179 TRP B O 1
ATOM 3391 N N . GLN B 1 180 ? -8.094 -21.734 -7.582 1 91.56 180 GLN B N 1
ATOM 3392 C CA . GLN B 1 180 ? -8.984 -22.859 -7.309 1 91.56 180 GLN B CA 1
ATOM 3393 C C . GLN B 1 180 ? -9.039 -23.812 -8.5 1 91.56 180 GLN B C 1
ATOM 3395 O O . GLN B 1 180 ? -9.172 -25.031 -8.32 1 91.56 180 GLN B O 1
ATOM 3400 N N . LYS B 1 181 ? -8.906 -23.266 -9.625 1 88.94 181 LYS B N 1
ATOM 3401 C CA . LYS B 1 181 ? -8.969 -24.078 -10.836 1 88.94 181 LYS B CA 1
ATOM 3402 C C . LYS B 1 181 ? -7.66 -24.828 -11.07 1 88.94 181 LYS B C 1
ATOM 3404 O O . LYS B 1 181 ? -7.656 -25.938 -11.625 1 88.94 181 LYS B O 1
ATOM 3409 N N . ASN B 1 182 ? -6.594 -24.266 -10.578 1 88.44 182 ASN B N 1
ATOM 3410 C CA . ASN B 1 182 ? -5.285 -24.812 -10.906 1 88.44 182 ASN B CA 1
ATOM 3411 C C . ASN B 1 182 ? -4.633 -25.469 -9.695 1 88.44 182 ASN B C 1
ATOM 3413 O O . ASN B 1 182 ? -3.771 -26.344 -9.836 1 88.44 182 ASN B O 1
ATOM 3417 N N . ASN B 1 183 ? -4.953 -25.047 -8.508 1 91.25 183 ASN B N 1
ATOM 3418 C CA . ASN B 1 183 ? -4.488 -25.562 -7.227 1 91.25 183 ASN B CA 1
ATOM 3419 C C . ASN B 1 183 ? -2.965 -25.578 -7.148 1 91.25 183 ASN B C 1
ATOM 3421 O O . ASN B 1 183 ? -2.375 -26.594 -6.766 1 91.25 183 ASN B O 1
ATOM 3425 N N . VAL B 1 184 ? -2.406 -24.578 -7.668 1 92.56 184 VAL B N 1
ATOM 3426 C CA . VAL B 1 184 ? -0.951 -24.484 -7.652 1 92.56 184 VAL B CA 1
ATOM 3427 C C . VAL B 1 184 ? -0.47 -24.125 -6.25 1 92.56 184 VAL B C 1
ATOM 3429 O O . VAL B 1 184 ? -1.083 -23.297 -5.566 1 92.56 184 VAL B O 1
ATOM 3432 N N . SER B 1 185 ? 0.61 -24.828 -5.797 1 94.62 185 SER B N 1
ATOM 3433 C CA . SER B 1 185 ? 1.218 -24.438 -4.531 1 94.62 185 SER B CA 1
ATOM 3434 C C . SER B 1 185 ? 1.708 -22.984 -4.582 1 94.62 185 SER B C 1
ATOM 3436 O O . SER B 1 185 ? 2.496 -22.625 -5.457 1 94.62 185 SER B O 1
ATOM 3438 N N . THR B 1 186 ? 1.228 -22.172 -3.643 1 96 186 THR B N 1
ATOM 3439 C CA . THR B 1 186 ? 1.469 -20.734 -3.76 1 96 186 THR B CA 1
ATOM 3440 C C . THR B 1 186 ? 1.999 -20.156 -2.447 1 96 186 THR B C 1
ATOM 3442 O O . THR B 1 186 ? 1.495 -20.5 -1.371 1 96 186 THR B O 1
ATOM 3445 N N . ILE B 1 187 ? 3.047 -19.359 -2.551 1 96.44 187 ILE B N 1
ATOM 3446 C CA . ILE B 1 187 ? 3.535 -18.531 -1.456 1 96.44 187 ILE B CA 1
ATOM 3447 C C . ILE B 1 187 ? 3.486 -17.062 -1.864 1 96.44 187 ILE B C 1
ATOM 3449 O O . ILE B 1 187 ? 3.98 -16.688 -2.932 1 96.44 187 ILE B O 1
ATOM 3453 N N . PHE B 1 188 ? 2.826 -16.312 -1.052 1 96.5 188 PHE B N 1
ATOM 3454 C CA . PHE B 1 188 ? 2.869 -14.883 -1.339 1 96.5 188 PHE B CA 1
ATOM 3455 C C . PHE B 1 188 ? 3.15 -14.078 -0.071 1 96.5 188 PHE B C 1
ATOM 3457 O O . PHE B 1 188 ? 2.803 -14.516 1.03 1 96.5 188 PHE B O 1
ATOM 3464 N N . VAL B 1 189 ? 3.85 -13.031 -0.284 1 95.81 189 VAL B N 1
ATOM 3465 C CA . VAL B 1 189 ? 4.176 -12.117 0.805 1 95.81 189 VAL B CA 1
ATOM 3466 C C . VAL B 1 189 ? 3.262 -10.891 0.742 1 95.81 189 VAL B C 1
ATOM 3468 O O . VAL B 1 189 ? 2.939 -10.406 -0.344 1 95.81 189 VAL B O 1
ATOM 3471 N N . THR B 1 190 ? 2.85 -10.461 1.895 1 94.44 190 THR B N 1
ATOM 3472 C CA . THR B 1 190 ? 1.995 -9.281 1.956 1 94.44 190 THR B CA 1
ATOM 3473 C C . THR B 1 190 ? 2.148 -8.57 3.299 1 94.44 190 THR B C 1
ATOM 3475 O O . THR B 1 190 ? 2.555 -9.188 4.289 1 94.44 190 THR B O 1
ATOM 3478 N N . HIS B 1 191 ? 1.879 -7.348 3.254 1 90.5 191 HIS B N 1
ATOM 3479 C CA . HIS B 1 191 ? 1.821 -6.602 4.508 1 90.5 191 HIS B CA 1
ATOM 3480 C C . HIS B 1 191 ? 0.379 -6.355 4.934 1 90.5 191 HIS B C 1
ATOM 3482 O O . HIS B 1 191 ? 0.132 -5.73 5.969 1 90.5 191 HIS B O 1
ATOM 3488 N N . TYR B 1 192 ? -0.581 -6.855 4.238 1 91.25 192 TYR B N 1
ATOM 3489 C CA . TYR B 1 192 ? -1.995 -6.688 4.551 1 91.25 192 TYR B CA 1
ATOM 3490 C C . TYR B 1 192 ? -2.547 -7.918 5.262 1 91.25 192 TYR B C 1
ATOM 3492 O O . TYR B 1 192 ? -2.633 -9 4.672 1 91.25 192 TYR B O 1
ATOM 3500 N N . VAL B 1 193 ? -3.002 -7.691 6.406 1 93.88 193 VAL B N 1
ATOM 3501 C CA . VAL B 1 193 ? -3.494 -8.797 7.223 1 93.88 193 VAL B CA 1
ATOM 3502 C C . VAL B 1 193 ? -4.75 -9.391 6.59 1 93.88 193 VAL B C 1
ATOM 3504 O O . VAL B 1 193 ? -4.906 -10.609 6.527 1 93.88 193 VAL B O 1
ATOM 3507 N N . GLU B 1 194 ? -5.613 -8.539 6.109 1 94.06 194 GLU B N 1
ATOM 3508 C CA . GLU B 1 194 ? -6.855 -9.016 5.504 1 94.06 194 GLU B CA 1
ATOM 3509 C C . GLU B 1 194 ? -6.578 -9.828 4.238 1 94.06 194 GLU B C 1
ATOM 3511 O O . GLU B 1 194 ? -7.281 -10.797 3.953 1 94.06 194 GLU B O 1
ATOM 3516 N N . GLU B 1 195 ? -5.613 -9.414 3.52 1 95.38 195 GLU B N 1
ATOM 3517 C CA . GLU B 1 195 ? -5.227 -10.148 2.322 1 95.38 195 GLU B CA 1
ATOM 3518 C C . GLU B 1 195 ? -4.727 -11.547 2.672 1 95.38 195 GLU B C 1
ATOM 3520 O O . GLU B 1 195 ? -5.074 -12.523 2.006 1 95.38 195 GLU B O 1
ATOM 3525 N N . ALA B 1 196 ? -3.885 -11.578 3.691 1 96.62 196 ALA B N 1
ATOM 3526 C CA . ALA B 1 196 ? -3.381 -12.867 4.16 1 96.62 196 ALA B CA 1
ATOM 3527 C C . ALA B 1 196 ? -4.523 -13.789 4.566 1 96.62 196 ALA B C 1
ATOM 3529 O O . ALA B 1 196 ? -4.531 -14.977 4.215 1 96.62 196 ALA B O 1
ATOM 3530 N N . LEU B 1 197 ? -5.473 -13.242 5.215 1 96.38 197 LEU B N 1
ATOM 3531 C CA . LEU B 1 197 ? -6.617 -14.008 5.688 1 96.38 197 LEU B CA 1
ATOM 3532 C C . LEU B 1 197 ? -7.477 -14.477 4.52 1 96.38 197 LEU B C 1
ATOM 3534 O O . LEU B 1 197 ? -8.031 -15.578 4.555 1 96.38 197 LEU B O 1
ATOM 3538 N N . TYR B 1 198 ? -7.547 -13.664 3.572 1 96.88 198 TYR B N 1
ATOM 3539 C CA . TYR B 1 198 ? -8.43 -13.961 2.447 1 96.88 198 TYR B CA 1
ATOM 3540 C C . TYR B 1 198 ? -7.812 -15 1.526 1 96.88 198 TYR B C 1
ATOM 3542 O O . TYR B 1 198 ? -8.508 -15.891 1.029 1 96.88 198 TYR B O 1
ATOM 3550 N N . LEU B 1 199 ? -6.531 -14.961 1.354 1 96.75 199 LEU B N 1
ATOM 3551 C CA . LEU B 1 199 ? -5.914 -15.758 0.302 1 96.75 199 LEU B CA 1
ATOM 3552 C C . LEU B 1 199 ? -5.09 -16.891 0.897 1 96.75 199 LEU B C 1
ATOM 3554 O O . LEU B 1 199 ? -4.754 -17.859 0.2 1 96.75 199 LEU B O 1
ATOM 3558 N N . GLY B 1 200 ? -4.707 -16.781 2.111 1 96.56 200 GLY B N 1
ATOM 3559 C CA . GLY B 1 200 ? -3.795 -17.766 2.691 1 96.56 200 GLY B CA 1
ATOM 3560 C C . GLY B 1 200 ? -4.504 -18.859 3.451 1 96.56 200 GLY B C 1
ATOM 3561 O O . GLY B 1 200 ? -5.176 -18.609 4.449 1 96.56 200 GLY B O 1
ATOM 3562 N N . GLN B 1 201 ? -4.32 -20.094 3.033 1 95.69 201 GLN B N 1
ATOM 3563 C CA . GLN B 1 201 ? -4.754 -21.234 3.842 1 95.69 201 GLN B CA 1
ATOM 3564 C C . GLN B 1 201 ? -3.996 -21.297 5.168 1 95.69 201 GLN B C 1
ATOM 3566 O O . GLN B 1 201 ? -4.57 -21.625 6.203 1 95.69 201 GLN B O 1
ATOM 3571 N N . ARG B 1 202 ? -2.795 -21.031 5.047 1 95.38 202 ARG B N 1
ATOM 3572 C CA . ARG B 1 202 ? -1.934 -20.828 6.207 1 95.38 202 ARG B CA 1
ATOM 3573 C C . ARG B 1 202 ? -1.275 -19.453 6.168 1 95.38 202 ARG B C 1
ATOM 3575 O O . ARG B 1 202 ? -1.074 -18.891 5.09 1 95.38 202 ARG B O 1
ATOM 3582 N N . ILE B 1 203 ? -0.978 -18.938 7.344 1 96.12 203 ILE B N 1
ATOM 3583 C CA . ILE B 1 203 ? -0.37 -17.625 7.465 1 96.12 203 ILE B CA 1
ATOM 3584 C C . ILE B 1 203 ? 0.87 -17.703 8.352 1 96.12 203 ILE B C 1
ATOM 3586 O O . ILE B 1 203 ? 0.78 -18.094 9.516 1 96.12 203 ILE B O 1
ATOM 3590 N N . ALA B 1 204 ? 2.006 -17.406 7.785 1 94.44 204 ALA B N 1
ATOM 3591 C CA . ALA B 1 204 ? 3.26 -17.328 8.531 1 94.44 204 ALA B CA 1
ATOM 3592 C C . ALA B 1 204 ? 3.592 -15.891 8.906 1 94.44 204 ALA B C 1
ATOM 3594 O O . ALA B 1 204 ? 3.576 -15.008 8.055 1 94.44 204 ALA B O 1
ATOM 3595 N N . ILE B 1 205 ? 3.879 -15.664 10.117 1 92.62 205 ILE B N 1
ATOM 3596 C CA . ILE B 1 205 ? 4.219 -14.336 10.609 1 92.62 205 ILE B CA 1
ATOM 3597 C C . ILE B 1 205 ? 5.707 -14.273 10.938 1 92.62 205 ILE B C 1
ATOM 3599 O O . ILE B 1 205 ? 6.188 -15.008 11.805 1 92.62 205 ILE B O 1
ATOM 3603 N N . LEU B 1 206 ? 6.379 -13.406 10.25 1 89.38 206 LEU B N 1
ATOM 3604 C CA . LEU B 1 206 ? 7.809 -13.227 10.484 1 89.38 206 LEU B CA 1
ATOM 3605 C C . LEU B 1 206 ? 8.055 -12.234 11.617 1 89.38 206 LEU B C 1
ATOM 3607 O O . LEU B 1 206 ? 7.285 -11.289 11.797 1 89.38 206 LEU B O 1
ATOM 3611 N N . SER B 1 207 ? 9.141 -12.484 12.297 1 83.56 207 SER B N 1
ATOM 3612 C CA . SER B 1 207 ? 9.523 -11.586 13.375 1 83.56 207 SER B CA 1
ATOM 3613 C C . SER B 1 207 ? 10.219 -10.336 12.844 1 83.56 207 SER B C 1
ATOM 3615 O O . SER B 1 207 ? 10.781 -10.359 11.742 1 83.56 207 SER B O 1
ATOM 3617 N N . ALA B 1 208 ? 10.125 -9.258 13.641 1 72.94 208 ALA B N 1
ATOM 3618 C CA . ALA B 1 208 ? 10.742 -7.984 13.281 1 72.94 208 ALA B CA 1
ATOM 3619 C C . ALA B 1 208 ? 12.266 -8.055 13.398 1 72.94 208 ALA B C 1
ATOM 3621 O O . ALA B 1 208 ? 12.984 -7.426 12.617 1 72.94 208 ALA B O 1
ATOM 3622 N N . SER B 1 209 ? 12.852 -8.734 14.25 1 66.5 209 SER B N 1
ATOM 3623 C CA . SER B 1 209 ? 14.266 -8.656 14.609 1 66.5 209 SER B CA 1
ATOM 3624 C C . SER B 1 209 ? 15.094 -9.672 13.812 1 66.5 209 SER B C 1
ATOM 3626 O O . SER B 1 209 ? 16.234 -9.383 13.438 1 66.5 209 SER B O 1
ATOM 3628 N N . SER B 1 210 ? 14.586 -10.805 13.562 1 65.81 210 SER B N 1
ATOM 3629 C CA . SER B 1 210 ? 15.492 -11.859 13.117 1 65.81 210 SER B CA 1
ATOM 3630 C C . SER B 1 210 ? 15.031 -12.461 11.797 1 65.81 210 SER B C 1
ATOM 3632 O O . SER B 1 210 ? 15.758 -13.234 11.172 1 65.81 210 SER B O 1
ATOM 3634 N N . GLY B 1 211 ? 14.039 -11.945 11.328 1 74.5 211 GLY B N 1
ATOM 3635 C CA . GLY B 1 211 ? 13.523 -12.547 10.102 1 74.5 211 GLY B CA 1
ATOM 3636 C C . GLY B 1 211 ? 13.125 -14 10.273 1 74.5 211 GLY B C 1
ATOM 3637 O O . GLY B 1 211 ? 13.289 -14.805 9.352 1 74.5 211 GLY B O 1
ATOM 3638 N N . ASN B 1 212 ? 12.898 -14.422 11.445 1 81.38 212 ASN B N 1
ATOM 3639 C CA . ASN B 1 212 ? 12.414 -15.773 11.711 1 81.38 212 ASN B CA 1
ATOM 3640 C C . ASN B 1 212 ? 10.891 -15.812 11.789 1 81.38 212 ASN B C 1
ATOM 3642 O O . ASN B 1 212 ? 10.234 -14.773 11.883 1 81.38 212 ASN B O 1
ATOM 3646 N N . ILE B 1 213 ? 10.422 -17 11.656 1 86 213 ILE B N 1
ATOM 3647 C CA . ILE B 1 213 ? 8.977 -17.172 11.75 1 86 213 ILE B CA 1
ATOM 3648 C C . ILE B 1 213 ? 8.555 -17.203 13.219 1 86 213 ILE B C 1
ATOM 3650 O O . ILE B 1 213 ? 9.039 -18.047 13.992 1 86 213 ILE B O 1
ATOM 3654 N N . ASN B 1 214 ? 7.723 -16.328 13.555 1 81.62 214 ASN B N 1
ATOM 3655 C CA . ASN B 1 214 ? 7.195 -16.281 14.914 1 81.62 214 ASN B CA 1
ATOM 3656 C C . ASN B 1 214 ? 6.094 -17.328 15.117 1 81.62 214 ASN B C 1
ATOM 3658 O O . ASN B 1 214 ? 6.035 -17.984 16.156 1 81.62 214 ASN B O 1
ATOM 3662 N N . ARG B 1 215 ? 5.289 -17.406 14.18 1 88.44 215 ARG B N 1
ATOM 3663 C CA . ARG B 1 215 ? 4.133 -18.297 14.297 1 88.44 215 ARG B CA 1
ATOM 3664 C C . ARG B 1 215 ? 3.541 -18.609 12.93 1 88.44 215 ARG B C 1
ATOM 3666 O O . ARG B 1 215 ? 3.682 -17.812 11.992 1 88.44 215 ARG B O 1
ATOM 3673 N N . ILE B 1 216 ? 2.955 -19.766 12.859 1 91.88 216 ILE B N 1
ATOM 3674 C CA . ILE B 1 216 ? 2.16 -20.172 11.695 1 91.88 216 ILE B CA 1
ATOM 3675 C C . ILE B 1 216 ? 0.721 -20.438 12.133 1 91.88 216 ILE B C 1
ATOM 3677 O O . ILE B 1 216 ? 0.484 -21.172 13.094 1 91.88 216 ILE B O 1
ATOM 3681 N N . VAL B 1 217 ? -0.158 -19.797 11.484 1 93.81 217 VAL B N 1
ATOM 3682 C CA . VAL B 1 217 ? -1.57 -19.906 11.828 1 93.81 217 VAL B CA 1
ATOM 3683 C C . VAL B 1 217 ? -2.326 -20.625 10.711 1 93.81 217 VAL B C 1
ATOM 3685 O O . VAL B 1 217 ? -2.174 -20.281 9.539 1 93.81 217 VAL B O 1
ATOM 3688 N N . ASP B 1 218 ? -3.109 -21.656 11.102 1 94.62 218 ASP B N 1
ATOM 3689 C CA . ASP B 1 218 ? -4.062 -22.219 10.148 1 94.62 218 ASP B CA 1
ATOM 3690 C C . ASP B 1 218 ? -5.305 -21.344 10.023 1 94.62 218 ASP B C 1
ATOM 3692 O O . ASP B 1 218 ? -5.875 -20.922 11.031 1 94.62 218 ASP B O 1
ATOM 3696 N N . ASN B 1 219 ? -5.707 -21.016 8.82 1 95.81 219 ASN B N 1
ATOM 3697 C CA . ASN B 1 219 ? -6.82 -20.109 8.555 1 95.81 219 ASN B CA 1
ATOM 3698 C C . ASN B 1 219 ? -8.109 -20.891 8.266 1 95.81 219 ASN B C 1
ATOM 3700 O O . ASN B 1 219 ? -8.344 -21.297 7.137 1 95.81 219 ASN B O 1
ATOM 3704 N N . PRO B 1 220 ? -8.969 -20.953 9.188 1 94 220 PRO B N 1
ATOM 3705 C CA . PRO B 1 220 ? -10.211 -21.703 8.992 1 94 220 PRO B CA 1
ATOM 3706 C C . PRO B 1 220 ? -11.188 -21 8.047 1 94 220 PRO B C 1
ATOM 3708 O O . PRO B 1 220 ? -12.156 -21.609 7.594 1 94 220 PRO B O 1
ATOM 3711 N N . LEU B 1 221 ? -10.938 -19.766 7.801 1 93.88 221 LEU B N 1
ATOM 3712 C CA . LEU B 1 221 ? -11.875 -18.984 7.012 1 93.88 221 LEU B CA 1
ATOM 3713 C C . LEU B 1 221 ? -11.555 -19.094 5.523 1 93.88 221 LEU B C 1
ATOM 3715 O O . LEU B 1 221 ? -12.336 -18.641 4.68 1 93.88 221 LEU B O 1
ATOM 3719 N N . PHE B 1 222 ? -10.492 -19.656 5.219 1 93.94 222 PHE B N 1
ATOM 3720 C CA . PHE B 1 222 ? -10.047 -19.734 3.834 1 93.94 222 PHE B CA 1
ATOM 3721 C C . PHE B 1 222 ? -11.078 -20.453 2.969 1 93.94 222 PHE B C 1
ATOM 3723 O O . PHE B 1 222 ? -11.57 -21.516 3.34 1 93.94 222 PHE B O 1
ATOM 3730 N N . GLY B 1 223 ? -11.375 -19.828 1.804 1 88.44 223 GLY B N 1
ATOM 3731 C CA . GLY B 1 223 ? -12.25 -20.453 0.831 1 88.44 223 GLY B CA 1
ATOM 3732 C C . GLY B 1 223 ? -13.727 -20.25 1.131 1 88.44 223 GLY B C 1
ATOM 3733 O O . GLY B 1 223 ? -14.586 -20.781 0.423 1 88.44 223 GLY B O 1
ATOM 3734 N N . GLY B 1 224 ? -14.016 -19.469 2.164 1 87.19 224 GLY B N 1
ATOM 3735 C CA . GLY B 1 224 ? -15.406 -19.203 2.496 1 87.19 224 GLY B CA 1
ATOM 3736 C C . GLY B 1 224 ? -16.078 -18.266 1.52 1 87.19 224 GLY B C 1
ATOM 3737 O O . GLY B 1 224 ? -15.438 -17.391 0.944 1 87.19 224 GLY B O 1
ATOM 3738 N N . LYS B 1 225 ? -17.375 -18.484 1.301 1 86.38 225 LYS B N 1
ATOM 3739 C CA . LYS B 1 225 ? -18.156 -17.609 0.438 1 86.38 225 LYS B CA 1
ATOM 3740 C C . LYS B 1 225 ? -18.359 -16.25 1.081 1 86.38 225 LYS B C 1
ATOM 3742 O O . LYS B 1 225 ? -18.719 -16.156 2.254 1 86.38 225 LYS B O 1
ATOM 3747 N N . ASP B 1 226 ? -18.109 -15.203 0.407 1 89.75 226 ASP B N 1
ATOM 3748 C CA . ASP B 1 226 ? -18.297 -13.828 0.843 1 89.75 226 ASP B CA 1
ATOM 3749 C C . ASP B 1 226 ? -17.656 -13.586 2.207 1 89.75 226 ASP B C 1
ATOM 3751 O O . ASP B 1 226 ? -18.25 -12.953 3.08 1 89.75 226 ASP B O 1
ATOM 3755 N N . ILE B 1 227 ? -16.562 -14.172 2.373 1 91.56 227 ILE B N 1
ATOM 3756 C CA . ILE B 1 227 ? -15.953 -14.188 3.697 1 91.56 227 ILE B CA 1
ATOM 3757 C C . ILE B 1 227 ? -15.633 -12.766 4.137 1 91.56 227 ILE B C 1
ATOM 3759 O O . ILE B 1 227 ? -15.672 -12.453 5.332 1 91.56 227 ILE B O 1
ATOM 3763 N N . ARG B 1 228 ? -15.391 -11.883 3.229 1 91.75 228 ARG B N 1
ATOM 3764 C CA . ARG B 1 228 ? -15.055 -10.5 3.561 1 91.75 228 ARG B CA 1
ATOM 3765 C C . ARG B 1 228 ? -16.219 -9.805 4.25 1 91.75 228 ARG B C 1
ATOM 3767 O O . ARG B 1 228 ? -16.016 -8.82 4.969 1 91.75 228 ARG B O 1
ATOM 3774 N N . GLN B 1 229 ? -17.359 -10.273 3.951 1 90.94 229 GLN B N 1
ATOM 3775 C CA . GLN B 1 229 ? -18.562 -9.648 4.508 1 90.94 229 GLN B CA 1
ATOM 3776 C C . GLN B 1 229 ? -18.938 -10.273 5.844 1 90.94 229 GLN B C 1
ATOM 3778 O O . GLN B 1 229 ? -19.828 -9.781 6.531 1 90.94 229 GLN B O 1
ATOM 3783 N N . ASN B 1 230 ? -18.281 -11.344 6.207 1 90.69 230 ASN B N 1
ATOM 3784 C CA . ASN B 1 230 ? -18.562 -12.078 7.434 1 90.69 230 ASN B CA 1
ATOM 3785 C C . ASN B 1 230 ? -17.891 -11.43 8.641 1 90.69 230 ASN B C 1
ATOM 3787 O O . ASN B 1 230 ? -16.688 -11.141 8.617 1 90.69 230 ASN B O 1
ATOM 3791 N N . PRO B 1 231 ? -18.625 -11.227 9.695 1 90.81 231 PRO B N 1
ATOM 3792 C CA . PRO B 1 231 ? -18.047 -10.648 10.914 1 90.81 231 PRO B CA 1
ATOM 3793 C C . PRO B 1 231 ? -16.859 -11.461 11.453 1 90.81 231 PRO B C 1
ATOM 3795 O O . PRO B 1 231 ? -15.961 -10.898 12.086 1 90.81 231 PRO B O 1
ATOM 3798 N N . GLU B 1 232 ? -16.906 -12.75 11.188 1 92.81 232 GLU B N 1
ATOM 3799 C CA . GLU B 1 232 ? -15.797 -13.586 11.633 1 92.81 232 GLU B CA 1
ATOM 3800 C C . GLU B 1 232 ? -14.484 -13.172 10.969 1 92.81 232 GLU B C 1
ATOM 3802 O O . GLU B 1 232 ? -13.414 -13.312 11.562 1 92.81 232 GLU B O 1
ATOM 3807 N N . PHE B 1 233 ? -14.633 -12.773 9.797 1 94.25 233 PHE B N 1
ATOM 3808 C CA . PHE B 1 233 ? -13.469 -12.297 9.07 1 94.25 233 PHE B CA 1
ATOM 3809 C C . PHE B 1 233 ? -12.852 -11.094 9.781 1 94.25 233 PHE B C 1
ATOM 3811 O O . PHE B 1 233 ? -11.633 -11.031 9.969 1 94.25 233 PHE B O 1
ATOM 3818 N N . PHE B 1 234 ? -13.719 -10.242 10.211 1 92.19 234 PHE B N 1
ATOM 3819 C CA . PHE B 1 234 ? -13.297 -9.062 10.953 1 92.19 234 PHE B CA 1
ATOM 3820 C C . PHE B 1 234 ? -12.656 -9.453 12.281 1 92.19 234 PHE B C 1
ATOM 3822 O O . PHE B 1 234 ? -11.586 -8.961 12.625 1 92.19 234 PHE B O 1
ATOM 3829 N N . GLU B 1 235 ? -13.234 -10.273 12.93 1 94.31 235 GLU B N 1
ATOM 3830 C CA . GLU B 1 235 ? -12.742 -10.711 14.234 1 94.31 235 GLU B CA 1
ATOM 3831 C C . GLU B 1 235 ? -11.375 -11.367 14.117 1 94.31 235 GLU B C 1
ATOM 3833 O O . GLU B 1 235 ? -10.477 -11.094 14.922 1 94.31 235 GLU B O 1
ATOM 3838 N N . MET B 1 236 ? -11.289 -12.203 13.156 1 94 236 MET B N 1
ATOM 3839 C CA . MET B 1 236 ? -10.023 -12.898 12.961 1 94 236 MET B CA 1
ATOM 3840 C C . MET B 1 236 ? -8.93 -11.922 12.539 1 94 236 MET B C 1
ATOM 3842 O O . MET B 1 236 ? -7.773 -12.055 12.961 1 94 236 MET B O 1
ATOM 3846 N N . SER B 1 237 ? -9.289 -10.992 11.703 1 94.44 237 SER B N 1
ATOM 3847 C CA . SER B 1 237 ? -8.328 -9.977 11.297 1 94.44 237 SER B CA 1
ATOM 3848 C C . SER B 1 237 ? -7.816 -9.188 12.5 1 94.44 237 SER B C 1
ATOM 3850 O O . SER B 1 237 ? -6.617 -8.922 12.609 1 94.44 237 SER B O 1
ATOM 3852 N N . LEU B 1 238 ? -8.711 -8.82 13.375 1 93.31 238 LEU B N 1
ATOM 3853 C CA . LEU B 1 238 ? -8.344 -8.086 14.578 1 93.31 238 LEU B CA 1
ATOM 3854 C C . LEU B 1 238 ? -7.43 -8.93 15.469 1 93.31 238 LEU B C 1
ATOM 3856 O O . LEU B 1 238 ? -6.434 -8.422 15.992 1 93.31 238 LEU B O 1
ATOM 3860 N N . LYS B 1 239 ? -7.816 -10.125 15.602 1 93.19 239 LYS B N 1
ATOM 3861 C CA . LYS B 1 239 ? -7.023 -11.039 16.422 1 93.19 239 LYS B CA 1
ATOM 3862 C C . LYS B 1 239 ? -5.605 -11.18 15.875 1 93.19 239 LYS B C 1
ATOM 3864 O O . LYS B 1 239 ? -4.637 -11.117 16.641 1 93.19 239 LYS B O 1
ATOM 3869 N N . LEU B 1 240 ? -5.508 -11.359 14.648 1 92.44 240 LEU B N 1
ATOM 3870 C CA . LEU B 1 240 ? -4.207 -11.516 14 1 92.44 240 LEU B CA 1
ATOM 3871 C C . LEU B 1 240 ? -3.385 -10.234 14.133 1 92.44 240 LEU B C 1
ATOM 3873 O O . LEU B 1 240 ? -2.199 -10.289 14.469 1 92.44 240 LEU B O 1
ATOM 3877 N N . LYS B 1 241 ? -3.98 -9.117 13.891 1 91.88 241 LYS B N 1
ATOM 3878 C CA . LYS B 1 241 ? -3.297 -7.828 14 1 91.88 241 LYS B CA 1
ATOM 3879 C C . LYS B 1 241 ? -2.76 -7.613 15.414 1 91.88 241 LYS B C 1
ATOM 3881 O O . LYS B 1 241 ? -1.609 -7.207 15.586 1 91.88 241 LYS B O 1
ATOM 3886 N N . ASN B 1 242 ? -3.594 -7.875 16.344 1 90.44 242 ASN B N 1
ATOM 3887 C CA . ASN B 1 242 ? -3.199 -7.711 17.734 1 90.44 242 ASN B CA 1
ATOM 3888 C C . ASN B 1 242 ? -2.047 -8.641 18.109 1 90.44 242 ASN B C 1
ATOM 3890 O O . ASN B 1 242 ? -1.139 -8.242 18.844 1 90.44 242 ASN B O 1
ATOM 3894 N N . SER B 1 243 ? -2.145 -9.82 17.609 1 88.38 243 SER B N 1
ATOM 3895 C CA . SER B 1 243 ? -1.077 -10.789 17.875 1 88.38 243 SER B CA 1
ATOM 3896 C C . SER B 1 243 ? 0.242 -10.32 17.266 1 88.38 243 SER B C 1
ATOM 3898 O O . SER B 1 243 ? 1.293 -10.422 17.906 1 88.38 243 SER B O 1
ATOM 3900 N N . ILE B 1 244 ? 0.192 -9.828 16.078 1 88.88 244 ILE B N 1
ATOM 3901 C CA . ILE B 1 244 ? 1.379 -9.336 15.383 1 88.88 244 ILE B CA 1
ATOM 3902 C C . ILE B 1 244 ? 1.96 -8.141 16.141 1 88.88 244 ILE B C 1
ATOM 3904 O O . ILE B 1 244 ? 3.174 -8.062 16.344 1 88.88 244 ILE B O 1
ATOM 3908 N N . LYS B 1 245 ? 1.083 -7.23 16.562 1 87.19 245 LYS B N 1
ATOM 3909 C CA . LYS B 1 245 ? 1.5 -6.059 17.328 1 87.19 245 LYS B CA 1
ATOM 3910 C C . LYS B 1 245 ? 2.27 -6.469 18.578 1 87.19 245 LYS B C 1
ATOM 3912 O O . LYS B 1 245 ? 3.314 -5.891 18.891 1 87.19 245 LYS B O 1
ATOM 3917 N N . LYS B 1 246 ? 1.728 -7.422 19.234 1 84.19 246 LYS B N 1
ATOM 3918 C CA . LYS B 1 246 ? 2.357 -7.902 20.469 1 84.19 246 LYS B CA 1
ATOM 3919 C C . LYS B 1 246 ? 3.73 -8.5 20.172 1 84.19 246 LYS B C 1
ATOM 3921 O O . LYS B 1 246 ? 4.688 -8.258 20.906 1 84.19 246 LYS B O 1
ATOM 3926 N N . ASP B 1 247 ? 3.797 -9.227 19.109 1 80.56 247 ASP B N 1
ATOM 3927 C CA . ASP B 1 247 ? 5.043 -9.883 18.734 1 80.56 247 ASP B CA 1
ATOM 3928 C C . ASP B 1 247 ? 6.105 -8.867 18.328 1 80.56 247 ASP B C 1
ATOM 3930 O O . ASP B 1 247 ? 7.281 -9.016 18.672 1 80.56 247 ASP B O 1
ATOM 3934 N N . TRP B 1 248 ? 5.73 -7.898 17.641 1 79.44 248 TRP B N 1
ATOM 3935 C CA . TRP B 1 248 ? 6.672 -6.938 17.078 1 79.44 248 TRP B CA 1
ATOM 3936 C C . TRP B 1 248 ? 7.098 -5.914 18.141 1 79.44 248 TRP B C 1
ATOM 3938 O O . TRP B 1 248 ? 8.211 -5.383 18.078 1 79.44 248 TRP B O 1
ATOM 3948 N N . ASN B 1 249 ? 6.148 -5.441 18.953 1 74 249 ASN B N 1
ATOM 3949 C CA . ASN B 1 249 ? 6.5 -4.531 20.047 1 74 249 ASN B CA 1
ATOM 3950 C C . ASN B 1 249 ? 7.492 -5.164 21.016 1 74 249 ASN B C 1
ATOM 3952 O O . ASN B 1 249 ? 8.375 -4.484 21.531 1 74 249 ASN B O 1
ATOM 3956 N N . GLN B 1 250 ? 7.266 -6.359 21.25 1 62.69 250 GLN B N 1
ATOM 3957 C CA . GLN B 1 250 ? 8.219 -7.051 22.109 1 62.69 250 GLN B CA 1
ATOM 3958 C C . GLN B 1 250 ? 9.609 -7.086 21.484 1 62.69 250 GLN B C 1
ATOM 3960 O O . GLN B 1 250 ? 10.617 -7.031 22.188 1 62.69 250 GLN B O 1
ATOM 3965 N N . ALA B 1 251 ? 9.719 -7.035 20.281 1 54.25 251 ALA B N 1
ATOM 3966 C CA . ALA B 1 251 ? 11 -7.039 19.578 1 54.25 251 ALA B CA 1
ATOM 3967 C C . ALA B 1 251 ? 11.688 -5.68 19.688 1 54.25 251 ALA B C 1
ATOM 3969 O O . ALA B 1 251 ? 12.914 -5.602 19.75 1 54.25 251 ALA B O 1
ATOM 3970 N N . TRP B 1 252 ? 10.898 -4.582 19.625 1 48.81 252 TRP B N 1
ATOM 3971 C CA . TRP B 1 252 ? 11.461 -3.238 19.703 1 48.81 252 TRP B CA 1
ATOM 3972 C C . TRP B 1 252 ? 11.922 -2.932 21.125 1 48.81 252 TRP B C 1
ATOM 3974 O O . TRP B 1 252 ? 12.805 -2.096 21.344 1 48.81 252 TRP B O 1
ATOM 3984 N N . GLU B 1 253 ? 11.289 -3.568 22.109 1 44.25 253 GLU B N 1
ATOM 3985 C CA . GLU B 1 253 ? 11.695 -3.363 23.5 1 44.25 253 GLU B CA 1
ATOM 3986 C C . GLU B 1 253 ? 12.922 -4.199 23.828 1 44.25 253 GLU B C 1
ATOM 3988 O O . GLU B 1 253 ? 13.664 -3.871 24.766 1 44.25 253 GLU B O 1
ATOM 3993 N N . ASN B 1 254 ? 13.156 -5.246 23.141 1 39.06 254 ASN B N 1
ATOM 3994 C CA . ASN B 1 254 ? 14.328 -6.043 23.484 1 39.06 254 ASN B CA 1
ATOM 3995 C C . ASN B 1 254 ? 15.539 -5.66 22.625 1 39.06 254 ASN B C 1
ATOM 3997 O O . ASN B 1 254 ? 15.406 -5.457 21.422 1 39.06 254 ASN B O 1
#

Organism: NCBI:txid82374

Secondary structure (DSSP, 8-state):
-EEEEEEEEEEE-SS-EEEEEEEEEEEE-TT-EEEEE--TTSSHHHHHHHHTT--S--EEEEEETTEE--TTTS-EEEE-TTTT--TTS-HHHHHTHHHHHTT-GGGS-HHHHHHHHHHHT-TT-TT--GGGS-HHHHHHHHHHHHHHT--SEEEEESTTTTS-HHHHHHHHHHHHHHHHHH--EEEEEES-HHHHHHH-SEEEEE-TTT--EEEEEE-TTTT-TTGGGSHHHHHHHHHHHHHHHHHHHHHHH-/-EEEEEEEEEEE-SS-EEEEEEEEEEEE-TT-EEEEE--TTSSHHHHHHHHTT--S--EEEEEETTEE--TTTS-EEEE-TTTT--TTS-HHHHHTHHHHHTT-GGGS-HHHHHHHHHHHT-TT-TT--GGGS-HHHHHHHHHHHHHHT--SEEEEESTTTTS-HHHHHHHHHHHHHHHHHH--EEEEEES-HHHHHHH-SEEEEE-TTT--EEEEEE-TTTT-TTGGGSHHHHHHHHHHHHHHHHHHHHHHH-

InterPro domains:
  IPR003439 ABC transporter-like, ATP-binding domain [PF00005] (22-160)
  IPR003439 ABC transporter-like, ATP-binding domain [PS50893] (2-233)
  IPR003593 AAA+ ATPase domain [SM00382] (30-209)
  IPR017871 ABC transporter-like, conserved site [PS00211] (133-147)
  IPR027417 P-loop containing nucleoside triphosphate hydrolase [G3DSA:3.40.50.300] (1-231)
  IPR027417 P-loop containing nucleoside triphosphate hydrolase [SSF52540] (1-210)
  IPR050166 ABC transporter ATP-binding protein [PTHR42788] (1-246)

Sequence (508 aa):
MISIENLSVNYKSDSDVYTAISGINLTIPEGGTLAVIGPSGCGKSTLLKAIAGLIPEYEGTIKINGDEVNPKKQTIGFMPQNYGLLPWRTVIDNIRLGMKIKRAPELLDRKVLKKLMRQLGIEGLGHRYPTELSGGQQQRVALARVFALQPDVLLMDEPFSALDAITREEMQDIFLKLWQKNNVSTIFVTHYVEEALYLGQRIAILSASSGNINRIVDNPLFGGKDIRQNPEFFEMSLKLKNSIKKDWNQAWENMISIENLSVNYKSDSDVYTAISGINLTIPEGGTLAVIGPSGCGKSTLLKAIAGLIPEYEGTIKINGDEVNPKKQTIGFMPQNYGLLPWRTVIDNIRLGMKIKRAPELLDRKVLKKLMRQLGIEGLGHRYPTELSGGQQQRVALARVFALQPDVLLMDEPFSALDAITREEMQDIFLKLWQKNNVSTIFVTHYVEEALYLGQRIAILSASSGNINRIVDNPLFGGKDIRQNPEFFEMSLKLKNSIKKDWNQAWEN

Radius of gyration: 23.97 Å; Cα contacts (8 Å, |Δi|>4): 974; chains: 2; bounding box: 53×68×52 Å

Solvent-accessible surface area (backbone atoms only — not comparable to full-atom values): 26756 Å² total; per-residue (Å²): 61,40,41,33,43,48,30,26,34,63,47,78,51,101,88,44,79,44,74,42,28,42,56,31,69,48,77,41,58,66,45,32,33,35,17,37,33,44,47,81,88,20,27,66,67,57,53,51,34,45,70,66,56,71,47,91,67,64,45,61,45,52,26,47,69,84,34,63,68,38,73,89,78,48,48,70,20,70,35,45,60,81,41,70,70,55,66,93,35,30,42,48,52,48,29,44,43,59,32,57,72,68,68,39,65,78,63,63,41,70,64,56,49,50,51,51,30,48,76,56,68,49,63,88,43,43,81,38,38,51,85,77,43,55,73,68,51,41,44,38,47,38,48,46,20,34,55,63,57,63,31,63,33,37,39,30,37,33,70,54,68,90,47,33,54,64,61,26,54,52,49,51,51,52,47,51,54,54,37,69,74,64,39,42,21,31,41,34,34,38,49,46,64,63,56,33,50,60,64,8,41,26,37,36,34,37,29,63,80,50,22,21,68,69,46,74,43,80,38,87,60,40,86,47,82,68,37,87,77,34,67,65,46,54,53,50,43,52,51,50,49,52,51,49,47,54,57,39,52,54,43,74,75,96,60,41,40,33,42,47,30,29,34,63,47,79,50,102,87,45,78,45,73,42,27,42,54,30,68,47,76,41,59,66,43,32,33,35,18,36,33,44,46,80,87,21,28,65,67,58,52,52,33,45,70,67,57,71,48,91,66,65,44,62,44,50,26,47,68,84,34,63,68,39,77,88,77,48,48,69,20,72,37,45,61,82,41,70,70,54,65,88,35,31,42,48,52,47,30,45,43,60,32,57,74,69,70,39,66,77,63,63,42,69,65,55,50,51,51,52,30,47,75,56,68,47,61,88,44,44,80,38,38,50,84,78,44,54,72,70,52,42,45,40,46,37,48,45,21,35,56,62,58,64,32,62,33,36,38,29,36,31,71,55,68,89,49,32,52,65,60,27,54,52,50,50,51,52,48,51,55,53,39,70,75,63,40,44,21,31,40,34,35,39,48,46,64,62,55,33,51,59,64,9,41,27,37,36,34,37,29,62,80,50,23,21,69,70,45,74,43,80,39,87,63,38,85,49,80,68,37,86,77,34,67,64,47,52,52,50,43,51,52,50,49,52,51,51,47,54,56,40,52,53,44,74,73,96

pLDDT: mean 88.29, std 9.49, range [39.06, 97.06]

Nearest PDB structures (foldseek):
  7x0q-assembly1_A  TM=9.029E-01  e=1.413E-21  Acetivibrio thermocellus
  2r6g-assembly1_A  TM=8.763E-01  e=1.820E-20  Escherichia coli K-12
  3rlf-assembly1_B  TM=8.703E-01  e=2.759E-20  Escherichia coli K-12
  8hpr-assembly1_D  TM=8.737E-01  e=2.175E-20  Mycolicibacterium smegmatis MC2 155
  2awn-assembly2_C  TM=8.593E-01  e=4.123E-17  Escherichia coli K-12

Foldseek 3Di:
DKWWFQKWDWDDDPVDIHTLATGATDDFDFLFEEEEAEDPSNNLVVVLCVQQVNGPDIDTFIDAPRHGDDVLPFFEFEQEQQLPADQVDFLQCRLCVSCVVNVNSVQQDPVNLQVLCVLLVNRPRRGPGLVPDDPLNSLSSSVSNRVSSLGQEYEYEASQVVDDPVSSVVVLVSSQVSSVVSSHHYYYYHNQLLSCLARHQKYWYAEHARSYTPDIDGRPLYPPDVSVVPVVSVVVSVVVVVVNVVRHVVVVVD/DKWWFQKWDWDDDPVDIHTLATGATDDFDFLFEEEEAEDPSNNLVVVLCVQQVNRPDIDTFIDAPRHGDDVLPFFEFEQEQQLPADQVDFLQCRLCVSCVVNVNSVQQDPVNLQVLCVLLVNRPRRGPGLVPDDPLNSLSSSVSNRVSSLGQEYEYEASQVVDDPVSSVVVLVSSQVSSVVSSHHYYYYHNQLLSCLARHQKYWYAEHARSYTPDIDGRPLYPPDVSVVPVVSVVVSVVVVVVNVVRHVVVVVD